Protein AF-A0A7Y0L2P6-F1 (afdb_monomer_lite)

Secondary structure (DSSP, 8-state):
-HHHHHHHH--SHHHHHHHHHHHHHHTTS-HHHHHHHHHHHHHHHHHHHHHT-PPP-PPP----PPP-PPPP-------PPPPHHHHHHHHHHHHHHHHHHHHHHHHH-TT-HHHHHHHHHHHHIIIIIHHHIIIIIS-HHHHTTS-HHHHHHHHHHHHHHHHHHHHHHHTTTSHHHHHHHHHHHHHHHHHHHHHHHHTT---TT-PPPPSSS-PPPPPP---TTTTS-GGG-TTT-HHHHHHHHHHHHHHHHHHHHHHHHHH-TTSHHHHHHHHHHHHHHHHIIIIIS-HHHHHHS-HHHHHHHHHHHHHHHHHHHHHHT--SHHHHHHHHHHHHHHHHHHHHHS-TT---------S---S--PPP----TTTSEEE-PPPTTTHHHH-----HHHHHHHHHHHHHHTT--EEE-PPPB-SS-B--EEEETTTTEEEE-GGGGG-SHHHHHHHHHHHHHHHHS-TTT-SS--S-HHHHHHHHHHHHHHHHHHTTPPEEPTTS-EE-SSSEEE-HHHHHHHH-HHHHHHHHHHHHHHHHHHHT----TT--S----

Radius of gyration: 30.33 Å; chains: 1; bounding box: 68×85×88 Å

Organism: NCBI:txid2729629

Sequence (557 aa):
MLIDNLLEWATHPAVVNTVGGWLAKQSGQTSETVEAYERLQAQLDRIEAQTTKKPGGRPPGSKNKPKASAMPSFTATATSGPSLTVMRDKVMATSGALKEALRFAREDGIQHPEAQQRIQDAQAWLLSELPALERFDLAPERLATLPPAERQVWEATLPTIRKLRQAGLNKIGTAEGLEEAAALAGTLGTQLQVAAVATGAQGPGWTPPPSEAQSPVPPPQDGPYSQYAPEMSIDTGCVECGRGHLVGVDAVLAKATEDAAVKGADHPDVQARLAFAQEELAALFQYDWTPEKIARNPETERKVLEQFRPQVEALFEASKRATTPEALKQVAQQAHALRTAYDQALPANRTYHAVVKPGQPPAGGHETVRVDKSRVFKLHQPTAGEVKDTTRMVNAATAYDRLALAVEGCGVPIRYRALPATPEYILEGQYNPDTNSIQLAPAALSKDSYAVQTLIHESLHSLLQNPTCLPHPPADHSTAERQVEDGVIATMVQAGLPLETRDGTVIDPGGRTVDWSAIEAEWGHDATTNLKWATDWVLEALAGDIPTCQTCPIPQV

Structure (mmCIF, N/CA/C/O backbone):
data_AF-A0A7Y0L2P6-F1
#
_entry.id   AF-A0A7Y0L2P6-F1
#
loop_
_atom_site.group_PDB
_atom_site.id
_atom_site.type_symbol
_atom_site.label_atom_id
_atom_site.label_alt_id
_atom_site.label_comp_id
_atom_site.label_asym_id
_atom_site.label_entity_id
_atom_site.label_seq_id
_atom_site.pdbx_PDB_ins_code
_atom_site.Cartn_x
_atom_site.Cartn_y
_atom_site.Cartn_z
_atom_site.occupancy
_atom_site.B_iso_or_equiv
_atom_site.auth_seq_id
_atom_site.auth_comp_id
_atom_site.auth_asym_id
_atom_site.auth_atom_id
_atom_site.pdbx_PDB_model_num
ATOM 1 N N . MET A 1 1 ? 13.245 -45.684 -3.448 1.00 54.22 1 MET A N 1
ATOM 2 C CA . MET A 1 1 ? 13.838 -44.381 -3.837 1.00 54.22 1 MET A CA 1
ATOM 3 C C . MET A 1 1 ? 13.411 -43.235 -2.917 1.00 54.22 1 MET A C 1
ATOM 5 O O . MET A 1 1 ? 14.265 -42.733 -2.206 1.00 54.22 1 MET A O 1
ATOM 9 N N . LEU A 1 2 ? 12.127 -42.837 -2.847 1.00 57.19 2 LEU A N 1
ATOM 10 C CA . LEU A 1 2 ? 11.696 -41.759 -1.928 1.00 57.19 2 LEU A CA 1
ATOM 11 C C . LEU A 1 2 ? 11.891 -42.132 -0.441 1.00 57.19 2 LEU A C 1
ATOM 13 O O . LEU A 1 2 ? 12.348 -41.319 0.354 1.00 57.19 2 LEU A O 1
ATOM 17 N N . ILE A 1 3 ? 11.589 -43.388 -0.089 1.00 65.38 3 ILE A N 1
ATOM 18 C CA . ILE A 1 3 ? 11.781 -43.939 1.263 1.00 65.38 3 ILE A CA 1
ATOM 19 C C . ILE A 1 3 ? 13.269 -44.009 1.629 1.00 65.38 3 ILE A C 1
ATOM 21 O O . ILE A 1 3 ? 13.639 -43.661 2.744 1.00 65.38 3 ILE A O 1
ATOM 25 N N . ASP A 1 4 ? 14.129 -44.402 0.688 1.00 67.50 4 ASP A N 1
ATOM 26 C CA . ASP A 1 4 ? 15.573 -44.507 0.932 1.00 67.50 4 ASP A CA 1
ATOM 27 C C . ASP A 1 4 ? 16.202 -43.124 1.172 1.00 67.50 4 ASP A C 1
ATOM 29 O O . ASP A 1 4 ? 16.974 -42.963 2.114 1.00 67.50 4 ASP A O 1
ATOM 33 N N . ASN A 1 5 ? 15.774 -42.101 0.420 1.00 70.56 5 ASN A N 1
ATOM 34 C CA . ASN A 1 5 ? 16.200 -40.713 0.640 1.00 70.56 5 ASN A CA 1
ATOM 35 C C . ASN A 1 5 ? 15.721 -40.163 1.998 1.00 70.56 5 ASN A C 1
ATOM 37 O O . ASN A 1 5 ? 16.449 -39.432 2.667 1.00 70.56 5 ASN A O 1
ATOM 41 N N . LEU A 1 6 ? 14.508 -40.530 2.432 1.00 63.41 6 LEU A N 1
ATOM 42 C CA . LEU A 1 6 ? 13.981 -40.154 3.751 1.00 63.41 6 LEU A CA 1
ATOM 43 C C . LEU A 1 6 ? 14.764 -40.810 4.898 1.00 63.41 6 LEU A C 1
ATOM 45 O O . LEU A 1 6 ? 14.985 -40.171 5.927 1.00 63.41 6 LEU A O 1
ATOM 49 N N . LEU A 1 7 ? 15.205 -42.060 4.724 1.00 65.06 7 LEU A N 1
ATOM 50 C CA . LEU A 1 7 ? 16.024 -42.776 5.707 1.00 65.06 7 LEU A CA 1
ATOM 51 C C . LEU A 1 7 ? 17.433 -42.177 5.831 1.00 65.06 7 LEU A C 1
ATOM 53 O O . LEU A 1 7 ? 17.963 -42.085 6.939 1.00 65.06 7 LEU A O 1
ATOM 57 N N . GLU A 1 8 ? 18.013 -41.717 4.721 1.00 67.25 8 GLU A N 1
ATOM 58 C CA . GLU A 1 8 ? 19.333 -41.075 4.696 1.00 67.25 8 GLU A CA 1
ATOM 59 C C . GLU A 1 8 ? 19.342 -39.717 5.427 1.00 67.25 8 GLU A C 1
ATOM 61 O O . GLU A 1 8 ? 20.319 -39.368 6.091 1.00 67.25 8 GLU A O 1
ATOM 66 N N . TRP A 1 9 ? 18.226 -38.979 5.400 1.00 66.56 9 TRP A N 1
ATOM 67 C CA . TRP A 1 9 ? 18.085 -37.676 6.068 1.00 66.56 9 TRP A CA 1
ATOM 68 C C . TRP A 1 9 ? 17.728 -37.760 7.563 1.00 66.56 9 TRP A C 1
ATOM 70 O O . TRP A 1 9 ? 17.905 -36.788 8.304 1.00 66.56 9 TRP A O 1
ATOM 80 N N . ALA A 1 10 ? 17.246 -38.906 8.051 1.00 69.62 10 ALA A N 1
ATOM 81 C CA . ALA A 1 10 ? 16.732 -39.066 9.412 1.00 69.62 10 ALA A CA 1
ATOM 82 C C . ALA A 1 10 ? 17.849 -39.284 10.463 1.00 69.62 10 ALA A C 1
ATOM 84 O O . ALA A 1 10 ? 17.899 -40.295 11.163 1.00 69.62 10 ALA A O 1
ATOM 85 N N . THR A 1 11 ? 18.770 -38.327 10.595 1.00 71.88 11 THR A N 1
ATOM 86 C CA . THR A 1 11 ? 19.874 -38.368 11.581 1.00 71.88 11 THR A CA 1
ATOM 87 C C . THR A 1 11 ? 19.514 -37.741 12.934 1.00 71.88 11 THR A C 1
ATOM 89 O O . THR A 1 11 ? 20.226 -37.943 13.917 1.00 71.88 11 THR A O 1
ATOM 92 N N . HIS A 1 12 ? 18.393 -37.014 13.013 1.00 70.44 12 HIS A N 1
ATOM 93 C CA . HIS A 1 12 ? 17.930 -36.333 14.224 1.00 70.44 12 HIS A CA 1
ATOM 94 C C . HIS A 1 12 ? 16.684 -37.017 14.825 1.00 70.44 12 HIS A C 1
ATOM 96 O O . HIS A 1 12 ? 15.710 -37.210 14.091 1.00 70.44 12 HIS A O 1
ATOM 102 N N . PRO A 1 13 ? 16.625 -37.302 16.146 1.00 66.62 13 PRO A N 1
ATOM 103 C CA . PRO A 1 13 ? 15.519 -38.043 16.776 1.00 66.62 13 PRO A CA 1
ATOM 104 C C . PRO A 1 13 ? 14.110 -37.515 16.454 1.00 66.62 13 PRO A C 1
ATOM 106 O O . PRO A 1 13 ? 13.179 -38.288 16.253 1.00 66.62 13 PRO A O 1
ATOM 109 N N . ALA A 1 14 ? 13.949 -36.192 16.341 1.00 61.69 14 ALA A N 1
ATOM 110 C CA . ALA A 1 14 ? 12.669 -35.561 15.994 1.00 61.69 14 ALA A CA 1
ATOM 111 C C . ALA A 1 14 ? 12.193 -35.868 14.557 1.00 61.69 14 ALA A C 1
ATOM 113 O O . ALA A 1 14 ? 10.998 -36.067 14.329 1.00 61.69 14 ALA A O 1
ATOM 114 N N . VAL A 1 15 ? 13.122 -35.949 13.597 1.00 69.19 15 VAL A N 1
ATOM 115 C CA . VAL A 1 15 ? 12.823 -36.307 12.201 1.00 69.19 15 VAL A CA 1
ATOM 116 C C . VAL A 1 15 ? 12.459 -37.787 12.128 1.00 69.19 15 VAL A C 1
ATOM 118 O O . VAL A 1 15 ? 11.456 -38.141 11.512 1.00 69.19 15 VAL A O 1
ATOM 121 N N . VAL A 1 16 ? 13.203 -38.635 12.847 1.00 72.19 16 VAL A N 1
ATOM 122 C CA . VAL A 1 16 ? 12.931 -40.076 12.918 1.00 72.19 16 VAL A CA 1
ATOM 123 C C . VAL A 1 16 ? 11.545 -40.345 13.522 1.00 72.19 16 VAL A C 1
ATOM 125 O O . VAL A 1 16 ? 10.770 -41.104 12.952 1.00 72.19 16 VAL A O 1
ATOM 128 N N . ASN A 1 17 ? 11.166 -39.661 14.605 1.00 68.88 17 ASN A N 1
ATOM 129 C CA . ASN A 1 17 ? 9.837 -39.813 15.211 1.00 68.88 17 ASN A CA 1
ATOM 130 C C . ASN A 1 17 ? 8.696 -39.381 14.275 1.00 68.88 17 ASN A C 1
ATOM 132 O O . ASN A 1 17 ? 7.648 -40.027 14.226 1.00 68.88 17 ASN A O 1
ATOM 136 N N . THR A 1 18 ? 8.900 -38.311 13.505 1.00 72.50 18 THR A N 1
ATOM 137 C CA . THR A 1 18 ? 7.888 -37.784 12.576 1.00 72.50 18 THR A CA 1
ATOM 138 C C . THR A 1 18 ? 7.691 -38.715 11.377 1.00 72.50 18 THR A C 1
ATOM 140 O O . THR A 1 18 ? 6.560 -39.082 11.052 1.00 72.50 18 THR A O 1
ATOM 143 N N . VAL A 1 19 ? 8.789 -39.165 10.760 1.00 73.75 19 VAL A N 1
ATOM 144 C CA . VAL A 1 19 ? 8.762 -40.121 9.640 1.00 73.75 19 VAL A CA 1
ATOM 145 C C . VAL A 1 19 ? 8.246 -41.486 10.103 1.00 73.75 19 VAL A C 1
ATOM 147 O O . VAL A 1 19 ? 7.442 -42.107 9.410 1.00 73.75 19 VAL A O 1
ATOM 150 N N . GLY A 1 20 ? 8.617 -41.922 11.309 1.00 75.56 20 GLY A N 1
ATOM 151 C CA . GLY A 1 20 ? 8.140 -43.166 11.913 1.00 75.56 20 GLY A CA 1
ATOM 152 C C . GLY A 1 20 ? 6.639 -43.154 12.174 1.00 75.56 20 GLY A C 1
ATOM 153 O O . GLY A 1 20 ? 5.956 -44.119 11.842 1.00 75.56 20 GLY A O 1
ATOM 154 N N . GLY A 1 21 ? 6.095 -42.044 12.682 1.00 71.19 21 GLY A N 1
ATOM 155 C CA . GLY A 1 21 ? 4.652 -41.876 12.865 1.00 71.19 21 GLY A CA 1
ATOM 156 C C . GLY A 1 21 ? 3.866 -41.870 11.549 1.00 71.19 21 GLY A C 1
ATOM 157 O O . GLY A 1 21 ? 2.729 -42.345 11.508 1.00 71.19 21 GLY A O 1
ATOM 158 N N . TRP A 1 22 ? 4.463 -41.366 10.465 1.00 78.25 22 TRP A N 1
ATOM 159 C CA . TRP A 1 22 ? 3.875 -41.426 9.126 1.00 78.25 22 TRP A CA 1
ATOM 160 C C . TRP A 1 22 ? 3.916 -42.850 8.548 1.00 78.25 22 TRP A C 1
ATOM 162 O O . TRP A 1 22 ? 2.880 -43.354 8.117 1.00 78.25 22 TRP A O 1
ATOM 172 N N . LEU A 1 23 ? 5.061 -43.540 8.626 1.00 72.25 23 LEU A N 1
ATOM 173 C CA . LEU A 1 23 ? 5.214 -44.923 8.154 1.00 72.25 23 LEU A CA 1
ATOM 174 C C . LEU A 1 23 ? 4.349 -45.915 8.946 1.00 72.25 23 LEU A C 1
ATOM 176 O O . LEU A 1 23 ? 3.727 -46.785 8.346 1.00 72.25 23 LEU A O 1
ATOM 180 N N . ALA A 1 24 ? 4.216 -45.748 10.266 1.00 71.56 24 ALA A N 1
ATOM 181 C CA . ALA A 1 24 ? 3.358 -46.589 11.105 1.00 71.56 24 ALA A CA 1
ATOM 182 C C . ALA A 1 24 ? 1.870 -46.495 10.732 1.00 71.56 24 ALA A C 1
ATOM 184 O O . ALA A 1 24 ? 1.126 -47.455 10.905 1.00 71.56 24 ALA A O 1
ATOM 185 N N . LYS A 1 25 ? 1.421 -45.351 10.199 1.00 75.00 25 LYS A N 1
ATOM 186 C CA . LYS A 1 25 ? 0.050 -45.196 9.684 1.00 75.00 25 LYS A CA 1
ATOM 187 C C . LYS A 1 25 ? -0.147 -45.880 8.328 1.00 75.00 25 LYS A C 1
ATOM 189 O O . LYS A 1 25 ? -1.280 -46.197 7.981 1.00 75.00 25 LYS A O 1
ATOM 194 N N . GLN A 1 26 ? 0.934 -46.101 7.580 1.00 71.44 26 GLN A N 1
ATOM 195 C CA . GLN A 1 26 ? 0.922 -46.713 6.248 1.00 71.44 26 GLN A CA 1
ATOM 196 C C . GLN A 1 26 ? 1.307 -48.201 6.256 1.00 71.44 26 GLN A C 1
ATOM 198 O O . GLN A 1 26 ? 1.064 -48.884 5.267 1.00 71.44 26 GLN A O 1
ATOM 203 N N . SER A 1 27 ? 1.842 -48.734 7.362 1.00 62.50 27 SER A N 1
ATOM 204 C CA . SER A 1 27 ? 2.386 -50.102 7.476 1.00 62.50 27 SER A CA 1
ATOM 205 C C . SER A 1 27 ? 1.371 -51.235 7.250 1.00 62.50 27 SER A C 1
ATOM 207 O O . SER A 1 27 ? 1.753 -52.398 7.162 1.00 62.50 27 SER A O 1
ATOM 209 N N . GLY A 1 28 ? 0.082 -50.916 7.102 1.00 58.75 28 GLY A N 1
ATOM 210 C CA . GLY A 1 28 ? -0.948 -51.853 6.645 1.00 58.75 28 GLY A CA 1
ATOM 211 C C . GLY A 1 28 ? -1.083 -51.982 5.121 1.00 58.75 28 GLY A C 1
ATOM 212 O O . GLY A 1 28 ? -1.896 -52.786 4.672 1.00 58.75 28 GLY A O 1
ATOM 213 N N . GLN A 1 29 ? -0.352 -51.193 4.322 1.00 62.09 29 GLN A N 1
ATOM 214 C CA . GLN A 1 29 ? -0.591 -51.082 2.876 1.00 62.09 29 GLN A CA 1
ATOM 215 C C . GLN A 1 29 ? 0.371 -51.907 2.013 1.00 62.09 29 GLN A C 1
ATOM 217 O O . GLN A 1 29 ? -0.062 -52.436 0.991 1.00 62.09 29 GLN A O 1
ATOM 222 N N . THR A 1 30 ? 1.644 -52.067 2.398 1.00 78.94 30 THR A N 1
ATOM 223 C CA . THR A 1 30 ? 2.614 -52.883 1.637 1.00 78.94 30 THR A CA 1
ATOM 224 C C . THR A 1 30 ? 3.697 -53.495 2.533 1.00 78.94 30 THR A C 1
ATOM 226 O O . THR A 1 30 ? 4.065 -52.925 3.560 1.00 78.94 30 THR A O 1
ATOM 229 N N . SER A 1 31 ? 4.285 -54.622 2.119 1.00 70.88 31 SER A N 1
ATOM 230 C CA . SER A 1 31 ? 5.449 -55.215 2.801 1.00 70.88 31 SER A CA 1
ATOM 231 C C . SER A 1 31 ? 6.661 -54.273 2.847 1.00 70.88 31 SER A C 1
ATOM 233 O O . SER A 1 31 ? 7.412 -54.289 3.816 1.00 70.88 31 SER A O 1
ATOM 235 N N . GLU A 1 32 ? 6.816 -53.401 1.845 1.00 73.12 32 GLU A N 1
ATOM 236 C CA . GLU A 1 32 ? 7.890 -52.399 1.791 1.00 73.12 32 GLU A CA 1
ATOM 237 C C . GLU A 1 32 ? 7.755 -51.332 2.890 1.00 73.12 32 GLU A C 1
ATOM 239 O O . GLU A 1 32 ? 8.756 -50.896 3.457 1.00 73.12 32 GLU A O 1
ATOM 244 N N . THR A 1 33 ? 6.527 -50.929 3.240 1.00 71.81 33 THR A N 1
ATOM 245 C CA . THR A 1 33 ? 6.298 -49.959 4.329 1.00 71.81 33 THR A CA 1
ATOM 246 C C . THR A 1 33 ? 6.589 -50.537 5.713 1.00 71.81 33 THR A C 1
ATOM 248 O O . THR A 1 33 ? 7.085 -49.813 6.577 1.00 71.81 33 THR A O 1
ATOM 251 N N . VAL A 1 34 ? 6.346 -51.837 5.913 1.00 72.81 34 VAL A N 1
ATOM 252 C CA . VAL A 1 34 ? 6.713 -52.553 7.147 1.00 72.81 34 VAL A CA 1
ATOM 253 C C . VAL A 1 34 ? 8.232 -52.614 7.286 1.00 72.81 34 VAL A C 1
ATOM 255 O O . VAL A 1 34 ? 8.769 -52.221 8.319 1.00 72.81 34 VAL A O 1
ATOM 258 N N . GLU A 1 35 ? 8.933 -53.009 6.223 1.00 75.00 35 GLU A N 1
ATOM 259 C CA . GLU A 1 35 ? 10.394 -53.106 6.236 1.00 75.00 35 GLU A CA 1
ATOM 260 C C . GLU A 1 35 ? 11.060 -51.734 6.454 1.00 75.00 35 GLU A C 1
ATOM 262 O O . GLU A 1 35 ? 12.014 -51.607 7.223 1.00 75.00 35 GLU A O 1
ATOM 267 N N . ALA A 1 36 ? 10.530 -50.673 5.836 1.00 75.19 36 ALA A N 1
ATOM 268 C CA . ALA A 1 36 ? 11.009 -49.307 6.040 1.00 75.19 36 ALA A CA 1
ATOM 269 C C . ALA A 1 36 ? 10.831 -48.828 7.490 1.00 75.19 36 ALA A C 1
ATOM 271 O O . ALA A 1 36 ? 11.728 -48.189 8.046 1.00 75.19 36 ALA A O 1
ATOM 272 N N . TYR A 1 37 ? 9.696 -49.155 8.113 1.00 77.56 37 TYR A N 1
ATOM 273 C CA . TYR A 1 37 ? 9.425 -48.826 9.511 1.00 77.56 37 TYR A CA 1
ATOM 274 C C . TYR A 1 37 ? 10.375 -49.564 10.467 1.00 77.56 37 TYR A C 1
ATOM 276 O O . TYR A 1 37 ? 10.949 -48.945 11.363 1.00 77.56 37 TYR A O 1
ATOM 284 N N . GLU A 1 38 ? 10.620 -50.856 10.239 1.00 82.31 38 GLU A N 1
ATOM 285 C CA . GLU A 1 38 ? 11.556 -51.651 11.045 1.00 82.31 38 GLU A CA 1
ATOM 286 C C . GLU A 1 38 ? 12.998 -51.122 10.962 1.00 82.31 38 GLU A C 1
ATOM 288 O O . GLU A 1 38 ? 13.679 -51.005 11.987 1.00 82.31 38 GLU A O 1
ATOM 293 N N . ARG A 1 39 ? 13.465 -50.720 9.768 1.00 83.50 39 ARG A N 1
ATOM 294 C CA . ARG A 1 39 ? 14.793 -50.094 9.596 1.00 83.50 39 ARG A CA 1
ATOM 295 C C . ARG A 1 39 ? 14.915 -48.780 10.369 1.00 83.50 39 ARG A C 1
ATOM 297 O O . ARG A 1 39 ? 15.957 -48.522 10.976 1.00 83.50 39 ARG A O 1
ATOM 304 N N . LEU A 1 40 ? 13.858 -47.968 10.354 1.00 78.69 40 LEU A N 1
ATOM 305 C CA . LEU A 1 40 ? 13.807 -46.687 11.052 1.00 78.69 40 LEU A CA 1
ATOM 306 C C . LEU A 1 40 ? 13.839 -46.880 12.579 1.00 78.69 40 LEU A C 1
ATOM 308 O O . LEU A 1 40 ? 14.587 -46.192 13.277 1.00 78.69 40 LEU A O 1
ATOM 312 N N . GLN A 1 41 ? 13.100 -47.866 13.093 1.00 78.06 41 GLN A N 1
ATOM 313 C CA . GLN A 1 41 ? 13.099 -48.207 14.516 1.00 78.06 41 GLN A CA 1
ATOM 314 C C . GLN A 1 41 ? 14.488 -48.674 14.984 1.00 78.06 41 GLN A C 1
ATOM 316 O O . GLN A 1 41 ? 15.008 -48.184 15.985 1.00 78.06 41 GLN A O 1
ATOM 321 N N . ALA A 1 42 ? 15.164 -49.515 14.194 1.00 82.94 42 ALA A N 1
ATOM 322 C CA . ALA A 1 42 ? 16.534 -49.944 14.482 1.00 82.94 42 ALA A CA 1
ATOM 323 C C . ALA A 1 42 ? 17.567 -48.793 14.433 1.00 82.94 42 ALA A C 1
ATOM 325 O O . ALA A 1 42 ? 18.664 -48.895 14.991 1.00 82.94 42 ALA A O 1
ATOM 326 N N . GLN A 1 43 ? 17.277 -47.697 13.726 1.00 79.88 43 GLN A N 1
ATOM 327 C CA . GLN A 1 43 ? 18.114 -46.492 13.712 1.00 79.88 43 GLN A CA 1
ATOM 328 C C . GLN A 1 43 ? 17.909 -45.646 14.975 1.00 79.88 43 GLN A C 1
ATOM 330 O O . GLN A 1 43 ? 18.898 -45.193 15.553 1.00 79.88 43 GLN A O 1
ATOM 335 N N . LEU A 1 44 ? 16.666 -45.516 15.450 1.00 77.81 44 LEU A N 1
ATOM 336 C CA . LEU A 1 44 ? 16.326 -44.902 16.741 1.00 77.81 44 LEU A CA 1
ATOM 337 C C . LEU A 1 44 ? 17.044 -45.597 17.904 1.00 77.81 44 LEU A C 1
ATOM 339 O O . LEU A 1 44 ? 17.777 -44.940 18.644 1.00 77.81 44 LEU A O 1
ATOM 343 N N . ASP A 1 45 ? 16.944 -46.924 17.987 1.00 79.00 45 ASP A N 1
ATOM 344 C CA . ASP A 1 45 ? 17.572 -47.708 19.059 1.00 79.00 45 ASP A CA 1
ATOM 345 C C . ASP A 1 45 ? 19.103 -47.523 19.085 1.00 79.00 45 ASP A C 1
ATOM 347 O O . ASP A 1 45 ? 19.732 -47.467 20.146 1.00 79.00 45 ASP A O 1
ATOM 351 N N . ARG A 1 46 ? 19.733 -47.369 17.909 1.00 81.06 46 ARG A N 1
ATOM 352 C CA . ARG A 1 46 ? 21.174 -47.080 17.795 1.00 81.06 46 ARG A CA 1
ATOM 353 C C . ARG A 1 46 ? 21.531 -45.689 18.316 1.00 81.06 46 ARG A C 1
ATOM 355 O O . ARG A 1 46 ? 22.551 -45.555 18.994 1.00 81.06 46 ARG A O 1
ATOM 362 N N . ILE A 1 47 ? 20.721 -44.674 18.021 1.00 74.56 47 ILE A N 1
ATOM 363 C CA . ILE A 1 47 ? 20.930 -43.303 18.510 1.00 74.56 47 ILE A CA 1
ATOM 364 C C . ILE A 1 47 ? 20.752 -43.251 20.039 1.00 74.56 47 ILE A C 1
ATOM 366 O O . ILE A 1 47 ? 21.563 -42.645 20.746 1.00 74.56 47 ILE A O 1
ATOM 370 N N . GLU A 1 48 ? 19.758 -43.950 20.585 1.00 79.00 48 GLU A N 1
ATOM 371 C CA . GLU A 1 48 ? 19.538 -44.044 22.035 1.00 79.00 48 GLU A CA 1
ATOM 372 C C . GLU A 1 48 ? 20.665 -44.809 22.755 1.00 79.00 48 GLU A C 1
ATOM 374 O O . GLU A 1 48 ? 21.161 -44.388 23.806 1.00 79.00 48 GLU A O 1
ATOM 379 N N . ALA A 1 49 ? 21.173 -45.889 22.157 1.00 78.12 49 ALA A N 1
ATOM 380 C CA . ALA A 1 49 ? 22.326 -46.620 22.687 1.00 78.12 49 ALA A CA 1
ATOM 381 C C . ALA A 1 49 ? 23.623 -45.783 22.675 1.00 78.12 49 ALA A C 1
ATOM 383 O O . ALA A 1 49 ? 24.498 -45.958 23.529 1.00 78.12 49 ALA A O 1
ATOM 384 N N . GLN A 1 50 ? 23.766 -44.858 21.721 1.00 76.69 50 GLN A N 1
ATOM 385 C CA . GLN A 1 50 ? 24.907 -43.941 21.657 1.00 76.69 50 GLN A CA 1
ATOM 386 C C . GLN A 1 50 ? 24.804 -42.811 22.687 1.00 76.69 50 GLN A C 1
ATOM 388 O O . GLN A 1 50 ? 25.813 -42.455 23.295 1.00 76.69 50 GLN A O 1
ATOM 393 N N . THR A 1 51 ? 23.603 -42.289 22.941 1.00 71.88 51 THR A N 1
ATOM 394 C CA . THR A 1 51 ? 23.384 -41.201 23.913 1.00 71.88 51 THR A CA 1
ATOM 395 C C . THR A 1 51 ? 23.442 -41.671 25.370 1.00 71.88 51 THR A C 1
ATOM 397 O O . THR A 1 51 ? 23.784 -40.892 26.260 1.00 71.88 51 THR A O 1
ATOM 400 N N . THR A 1 52 ? 23.201 -42.957 25.634 1.00 68.12 52 THR A N 1
ATOM 401 C CA . THR A 1 52 ? 23.263 -43.552 26.983 1.00 68.12 52 THR A CA 1
ATOM 402 C C . THR A 1 52 ? 24.669 -43.989 27.418 1.00 68.12 52 THR A C 1
ATOM 404 O O . THR A 1 52 ? 24.888 -44.285 28.599 1.00 68.12 52 THR A O 1
ATOM 407 N N . LYS A 1 53 ? 25.673 -43.964 26.525 1.00 59.56 53 LYS A N 1
ATOM 408 C CA . LYS A 1 53 ? 27.081 -44.203 26.887 1.00 59.56 53 LYS A CA 1
ATOM 409 C C . LYS A 1 53 ? 27.664 -43.015 27.664 1.00 59.56 53 LYS A C 1
ATOM 411 O O . LYS A 1 53 ? 28.289 -42.110 27.121 1.00 59.56 53 LYS A O 1
ATOM 416 N N . LYS A 1 54 ? 27.488 -43.065 28.984 1.00 49.75 54 LYS A N 1
ATOM 417 C CA . LYS A 1 54 ? 28.115 -42.178 29.975 1.00 49.75 54 LYS A CA 1
ATOM 418 C C . LYS A 1 54 ? 29.653 -42.208 29.816 1.00 49.75 54 LYS A C 1
ATOM 420 O O . LYS A 1 54 ? 30.226 -43.298 29.891 1.00 49.75 54 LYS A O 1
ATOM 425 N N . PRO A 1 55 ? 30.352 -41.072 29.628 1.00 44.22 55 PRO A N 1
ATOM 426 C CA . PRO A 1 55 ? 31.810 -41.069 29.534 1.00 44.22 55 PRO A CA 1
ATOM 427 C C . PRO A 1 55 ? 32.417 -41.477 30.884 1.00 44.22 55 PRO A C 1
ATOM 429 O O . PRO A 1 55 ? 32.135 -40.885 31.928 1.00 44.22 55 PRO A O 1
ATOM 432 N N . GLY A 1 56 ? 33.209 -42.548 30.864 1.00 44.72 56 GLY A N 1
ATOM 433 C CA . GLY A 1 56 ? 33.812 -43.151 32.046 1.00 44.72 56 GLY A CA 1
ATOM 434 C C . GLY A 1 56 ? 34.993 -42.358 32.615 1.00 44.72 56 GLY A C 1
ATOM 435 O O . GLY A 1 56 ? 35.859 -41.899 31.882 1.00 44.72 56 GLY A O 1
ATOM 436 N N . GLY A 1 57 ? 35.024 -42.283 33.950 1.00 39.81 57 GLY A N 1
ATOM 437 C CA . GLY A 1 57 ? 36.218 -42.443 34.791 1.00 39.81 57 GLY A CA 1
ATOM 438 C C . GLY A 1 57 ? 37.329 -41.391 34.714 1.00 39.81 57 GLY A C 1
ATOM 439 O O . GLY A 1 57 ? 38.236 -41.495 33.896 1.00 39.81 57 GLY A O 1
ATOM 440 N N . ARG A 1 58 ? 37.365 -40.475 35.694 1.00 35.97 58 ARG A N 1
ATOM 441 C CA . ARG A 1 58 ? 38.574 -39.709 36.061 1.00 35.97 58 ARG A CA 1
ATOM 442 C C . ARG A 1 58 ? 39.248 -40.371 37.285 1.00 35.97 58 ARG A C 1
ATOM 444 O O . ARG A 1 58 ? 38.518 -40.782 38.189 1.00 35.97 58 ARG A O 1
ATOM 451 N N . PRO A 1 59 ? 40.591 -40.509 37.338 1.00 44.09 59 PRO A N 1
ATOM 452 C CA . PRO A 1 59 ? 41.278 -41.274 38.383 1.00 44.09 59 PRO A CA 1
ATOM 453 C C . PRO A 1 59 ? 41.339 -40.537 39.735 1.00 44.09 59 PRO A C 1
ATOM 455 O O . PRO A 1 59 ? 41.150 -39.317 39.782 1.00 44.09 59 PRO A O 1
ATOM 458 N N . PRO A 1 60 ? 41.595 -41.257 40.846 1.00 45.47 60 PRO A N 1
ATOM 459 C CA . PRO A 1 60 ? 41.458 -40.722 42.191 1.00 45.47 60 PRO A CA 1
ATOM 460 C C . PRO A 1 60 ? 42.713 -39.951 42.605 1.00 45.47 60 PRO A C 1
ATOM 462 O O . PRO A 1 60 ? 43.823 -40.476 42.561 1.00 45.47 60 PRO A O 1
ATOM 465 N N . GLY A 1 61 ? 42.540 -38.722 43.085 1.00 39.84 61 GLY A N 1
ATOM 466 C CA . GLY A 1 61 ? 43.632 -38.007 43.736 1.00 39.84 61 GLY A CA 1
ATOM 467 C C . GLY A 1 61 ? 43.313 -36.554 44.041 1.00 39.84 61 GLY A C 1
ATOM 468 O O . GLY A 1 61 ? 43.434 -35.709 43.166 1.00 39.84 61 GLY A O 1
ATOM 469 N N . SER A 1 62 ? 42.929 -36.274 45.289 1.00 37.41 62 SER A N 1
ATOM 470 C CA . SER A 1 62 ? 43.379 -35.118 46.086 1.00 37.41 62 SER A CA 1
ATOM 471 C C . SER A 1 62 ? 42.397 -34.874 47.232 1.00 37.41 62 SER A C 1
ATOM 473 O O . SER A 1 62 ? 41.259 -34.447 47.041 1.00 37.41 62 SER A O 1
ATOM 475 N N . LYS A 1 63 ? 42.845 -35.181 48.452 1.00 48.50 63 LYS A N 1
ATOM 476 C CA . LYS A 1 63 ? 42.164 -34.825 49.695 1.00 48.50 63 LYS A CA 1
ATOM 477 C C . LYS A 1 63 ? 42.454 -33.353 49.982 1.00 48.50 63 LYS A C 1
ATOM 479 O O . LYS A 1 63 ? 43.513 -33.059 50.516 1.00 48.50 63 LYS A O 1
ATOM 484 N N . ASN A 1 64 ? 41.511 -32.460 49.702 1.00 38.56 64 ASN A N 1
ATOM 485 C CA . ASN A 1 64 ? 41.489 -31.130 50.309 1.00 38.56 64 ASN A CA 1
ATOM 486 C C . ASN A 1 64 ? 40.062 -30.797 50.755 1.00 38.56 64 ASN A C 1
ATOM 488 O O . ASN A 1 64 ? 39.158 -30.644 49.939 1.00 38.56 64 ASN A O 1
ATOM 492 N N . LYS A 1 65 ? 39.868 -30.716 52.078 1.00 45.28 65 LYS A N 1
ATOM 493 C CA . LYS A 1 65 ? 38.652 -30.189 52.711 1.00 45.28 65 LYS A CA 1
ATOM 494 C C . LYS A 1 65 ? 38.550 -28.688 52.403 1.00 45.28 65 LYS A C 1
ATOM 496 O O . LYS A 1 65 ? 39.451 -27.959 52.823 1.00 45.28 65 LYS A O 1
ATOM 501 N N . PRO A 1 66 ? 37.473 -28.188 51.776 1.00 40.72 66 PRO A N 1
ATOM 502 C CA . PRO A 1 66 ? 37.213 -26.760 51.759 1.00 40.72 66 PRO A CA 1
ATOM 503 C C . PRO A 1 66 ? 36.639 -26.342 53.116 1.00 40.72 66 PRO A C 1
ATOM 505 O O . PRO A 1 66 ? 35.689 -26.939 53.625 1.00 40.72 66 PRO A O 1
ATOM 508 N N . LYS A 1 67 ? 37.242 -25.306 53.702 1.00 42.12 67 LYS A N 1
ATOM 509 C CA . LYS A 1 67 ? 36.658 -24.518 54.791 1.00 42.12 67 LYS A CA 1
ATOM 510 C C . LYS A 1 67 ? 35.303 -23.968 54.339 1.00 42.12 67 LYS A C 1
ATOM 512 O O . LYS A 1 67 ? 35.188 -23.480 53.217 1.00 42.12 67 LYS A O 1
ATOM 517 N N . ALA A 1 68 ? 34.319 -24.006 55.235 1.00 41.56 68 ALA A N 1
ATOM 518 C CA . ALA A 1 68 ? 33.051 -23.308 55.083 1.00 41.56 68 ALA A CA 1
ATOM 519 C C . ALA A 1 68 ? 33.315 -21.810 54.845 1.00 41.56 68 ALA A C 1
ATOM 521 O O . ALA A 1 68 ? 33.661 -21.082 55.774 1.00 41.56 68 ALA A O 1
ATOM 522 N N . SER A 1 69 ? 33.206 -21.372 53.589 1.00 39.69 69 SER A N 1
ATOM 523 C CA . SER A 1 69 ? 33.060 -19.956 53.259 1.00 39.69 69 SER A CA 1
ATOM 524 C C . SER A 1 69 ? 31.598 -19.591 53.452 1.00 39.69 69 SER A C 1
ATOM 526 O O . SER A 1 69 ? 30.714 -20.274 52.933 1.00 39.69 69 SER A O 1
ATOM 528 N N . ALA A 1 70 ? 31.363 -18.536 54.227 1.00 44.53 70 ALA A N 1
ATOM 529 C CA . ALA A 1 70 ? 30.058 -17.919 54.376 1.00 44.53 70 ALA A CA 1
ATOM 530 C C . ALA A 1 70 ? 29.483 -17.604 52.989 1.00 44.53 70 ALA A C 1
ATOM 532 O O . ALA A 1 70 ? 30.161 -16.997 52.156 1.00 44.53 70 ALA A O 1
ATOM 533 N N . MET A 1 71 ? 28.251 -18.051 52.738 1.00 34.88 71 MET A N 1
ATOM 534 C CA . MET A 1 71 ? 27.533 -17.690 51.523 1.00 34.88 71 MET A CA 1
ATOM 535 C C . MET A 1 71 ? 27.378 -16.163 51.471 1.00 34.88 71 MET A C 1
ATOM 537 O O . MET A 1 71 ? 26.945 -15.576 52.467 1.00 34.88 71 MET A O 1
ATOM 541 N N . PRO A 1 72 ? 27.720 -15.506 50.351 1.00 39.78 72 PRO A N 1
ATOM 542 C CA . PRO A 1 72 ? 27.382 -14.107 50.166 1.00 39.78 72 PRO A CA 1
ATOM 543 C C . PRO A 1 72 ? 25.857 -13.976 50.173 1.00 39.78 72 PRO A C 1
ATOM 545 O O . PRO A 1 72 ? 25.151 -14.704 49.475 1.00 39.78 72 PRO A O 1
ATOM 548 N N . SER A 1 73 ? 25.359 -13.058 50.999 1.00 34.22 73 SER A N 1
ATOM 549 C CA . SER A 1 73 ? 23.968 -12.619 50.968 1.00 34.22 73 SER A CA 1
ATOM 550 C C . SER A 1 73 ? 23.690 -12.048 49.578 1.00 34.22 73 SER A C 1
ATOM 552 O O . SER A 1 73 ? 24.199 -10.982 49.234 1.00 34.22 73 SER A O 1
ATOM 554 N N . PHE A 1 74 ? 22.941 -12.779 48.752 1.00 32.91 74 PHE A N 1
ATOM 555 C CA . PHE A 1 74 ? 22.406 -12.243 47.508 1.00 32.91 74 PHE A CA 1
ATOM 556 C C . PHE A 1 74 ? 21.327 -11.225 47.878 1.00 32.91 74 PHE A C 1
ATOM 558 O O . PHE A 1 74 ? 20.200 -11.585 48.214 1.00 32.91 74 PHE A O 1
ATOM 565 N N . THR A 1 75 ? 21.665 -9.940 47.823 1.00 36.53 75 THR A N 1
ATOM 566 C CA . THR A 1 75 ? 20.669 -8.884 47.673 1.00 36.53 75 THR A CA 1
ATOM 567 C C . THR A 1 75 ? 19.980 -9.110 46.332 1.00 36.53 75 THR A C 1
ATOM 569 O O . THR A 1 75 ? 20.553 -8.840 45.278 1.00 36.53 75 THR A O 1
ATOM 572 N N . ALA A 1 76 ? 18.769 -9.673 46.369 1.00 40.06 76 ALA A N 1
ATOM 573 C CA . ALA A 1 76 ? 17.929 -9.851 45.194 1.00 40.06 76 ALA A CA 1
ATOM 574 C C . ALA A 1 76 ? 17.732 -8.486 44.526 1.00 40.06 76 ALA A C 1
ATOM 576 O O . ALA A 1 76 ? 17.025 -7.620 45.041 1.00 40.06 76 ALA A O 1
ATOM 577 N N . THR A 1 77 ? 18.410 -8.271 43.402 1.00 43.97 77 THR A N 1
ATOM 578 C CA . THR A 1 77 ? 18.171 -7.113 42.548 1.00 43.97 77 THR A CA 1
ATOM 579 C C . THR A 1 77 ? 16.737 -7.254 42.057 1.00 43.97 77 THR A C 1
ATOM 581 O O . THR A 1 77 ? 16.399 -8.270 41.445 1.00 43.97 77 THR A O 1
ATOM 584 N N . ALA A 1 78 ? 15.873 -6.298 42.407 1.00 49.44 78 ALA A N 1
ATOM 585 C CA . ALA A 1 78 ? 14.486 -6.292 41.970 1.00 49.44 78 ALA A CA 1
ATOM 586 C C . ALA A 1 78 ? 14.472 -6.366 40.441 1.00 49.44 78 ALA A C 1
ATOM 588 O O . ALA A 1 78 ? 14.868 -5.426 39.757 1.00 49.44 78 ALA A O 1
ATOM 589 N N . THR A 1 79 ? 14.098 -7.529 39.915 1.00 51.09 79 THR A N 1
ATOM 590 C CA . THR A 1 79 ? 13.889 -7.735 38.485 1.00 51.09 79 THR A CA 1
ATOM 591 C C . THR A 1 79 ? 12.740 -6.816 38.107 1.00 51.09 79 THR A C 1
ATOM 593 O O . THR A 1 79 ? 11.629 -7.005 38.605 1.00 51.09 79 THR A O 1
ATOM 596 N N . SER A 1 80 ? 13.032 -5.771 37.331 1.00 64.75 80 SER A N 1
ATOM 597 C CA . SER A 1 80 ? 12.022 -4.852 36.815 1.00 64.75 80 SER A CA 1
ATOM 598 C C . SER A 1 80 ? 10.962 -5.671 36.089 1.00 64.75 80 SER A C 1
ATOM 600 O O . SER A 1 80 ? 11.311 -6.493 35.240 1.00 64.75 80 SER A O 1
ATOM 602 N N . GLY A 1 81 ? 9.699 -5.479 36.463 1.00 67.00 81 GLY A N 1
ATOM 603 C CA . GLY A 1 81 ? 8.575 -6.131 35.805 1.00 67.00 81 GLY A CA 1
ATOM 604 C C . GLY A 1 81 ? 8.500 -5.801 34.305 1.00 67.00 81 GLY A C 1
ATOM 605 O O . GLY A 1 81 ? 9.265 -4.974 33.796 1.00 67.00 81 GLY A O 1
ATOM 606 N N . PRO A 1 82 ? 7.581 -6.450 33.580 1.00 79.94 82 PRO A N 1
ATOM 607 C CA . PRO A 1 82 ? 7.407 -6.255 32.151 1.00 79.94 82 PRO A CA 1
ATOM 608 C C . PRO A 1 82 ? 6.927 -4.824 31.892 1.00 79.94 82 PRO A C 1
ATOM 610 O O . PRO A 1 82 ? 5.924 -4.383 32.444 1.00 79.94 82 PRO A O 1
ATOM 613 N N . SER A 1 83 ? 7.634 -4.091 31.032 1.00 88.94 83 SER A N 1
ATOM 614 C CA . SER A 1 83 ? 7.241 -2.728 30.662 1.00 88.94 83 SER A CA 1
ATOM 615 C C . SER A 1 83 ? 5.879 -2.727 29.956 1.00 88.94 83 SER A C 1
ATOM 617 O O . SER A 1 83 ? 5.693 -3.434 28.961 1.00 88.94 83 SER A O 1
ATOM 619 N N . LEU A 1 84 ? 4.949 -1.886 30.431 1.00 89.31 84 LEU A N 1
ATOM 620 C CA . LEU A 1 84 ? 3.642 -1.654 29.795 1.00 89.31 84 LEU A CA 1
ATOM 621 C C . LEU A 1 84 ? 3.774 -1.312 28.302 1.00 89.31 84 LEU A C 1
ATOM 623 O O . LEU A 1 84 ? 2.988 -1.794 27.490 1.00 89.31 84 LEU A O 1
ATOM 627 N N . THR A 1 85 ? 4.786 -0.526 27.933 1.00 86.56 85 THR A N 1
ATOM 628 C CA . THR A 1 85 ? 5.044 -0.086 26.555 1.00 86.56 85 THR A CA 1
ATOM 629 C C . THR A 1 85 ? 5.488 -1.246 25.667 1.00 86.56 85 THR A C 1
ATOM 631 O O . THR A 1 85 ? 4.926 -1.453 24.596 1.00 86.56 85 THR A O 1
ATOM 634 N N . VAL A 1 86 ? 6.430 -2.066 26.147 1.00 88.69 86 VAL A N 1
ATOM 635 C CA . VAL A 1 86 ? 6.886 -3.271 25.428 1.00 88.69 86 VAL A CA 1
ATOM 636 C C . VAL A 1 86 ? 5.729 -4.248 25.233 1.00 88.69 86 VAL A C 1
ATOM 638 O O . VAL A 1 86 ? 5.560 -4.830 24.162 1.00 88.69 86 VAL A O 1
ATOM 641 N N . MET A 1 87 ? 4.907 -4.420 26.268 1.00 93.19 87 MET A N 1
ATOM 642 C CA . MET A 1 87 ? 3.750 -5.304 26.207 1.00 93.19 87 MET A CA 1
ATOM 643 C C . MET A 1 87 ? 2.672 -4.794 25.256 1.00 93.19 87 MET A C 1
ATOM 645 O O . MET A 1 87 ? 2.123 -5.587 24.492 1.00 93.19 87 MET A O 1
ATOM 649 N N . ARG A 1 88 ? 2.410 -3.485 25.243 1.00 93.56 88 ARG A N 1
ATOM 650 C CA . ARG A 1 88 ? 1.546 -2.851 24.244 1.00 93.56 88 ARG A CA 1
ATOM 651 C C . ARG A 1 88 ? 2.028 -3.169 22.830 1.00 93.56 88 ARG A C 1
ATOM 653 O O . ARG A 1 88 ? 1.220 -3.613 22.024 1.00 93.56 88 ARG A O 1
ATOM 660 N N . ASP A 1 89 ? 3.310 -2.970 22.537 1.00 85.88 89 ASP A N 1
ATOM 661 C CA . ASP A 1 89 ? 3.849 -3.162 21.182 1.00 85.88 89 ASP A CA 1
ATOM 662 C C . ASP A 1 89 ? 3.677 -4.593 20.694 1.00 85.88 89 ASP A C 1
ATOM 664 O O . ASP A 1 89 ? 3.160 -4.825 19.600 1.00 85.88 89 ASP A O 1
ATOM 668 N N . LYS A 1 90 ? 4.006 -5.565 21.549 1.00 92.69 90 LYS A N 1
ATOM 669 C CA . LYS A 1 90 ? 3.797 -6.984 21.245 1.00 92.69 90 LYS A CA 1
ATOM 670 C C . LYS A 1 90 ? 2.316 -7.313 21.005 1.00 92.69 90 LYS A C 1
ATOM 672 O O . LYS A 1 90 ? 1.992 -8.044 20.067 1.00 92.69 90 LYS A O 1
ATOM 677 N N . VAL A 1 91 ? 1.408 -6.759 21.814 1.00 94.81 91 VAL A N 1
ATOM 678 C CA . VAL A 1 91 ? -0.044 -6.954 21.650 1.00 94.81 91 VAL A CA 1
ATOM 679 C C . VAL A 1 91 ? -0.553 -6.323 20.352 1.00 94.81 91 VAL A C 1
ATOM 681 O O . VAL A 1 91 ? -1.350 -6.947 19.655 1.00 94.81 91 VAL A O 1
ATOM 684 N N . MET A 1 92 ? -0.092 -5.121 19.997 1.00 91.19 92 MET A N 1
ATOM 685 C CA . MET A 1 92 ? -0.504 -4.428 18.771 1.00 91.19 92 MET A CA 1
ATOM 686 C C . MET A 1 92 ? -0.001 -5.146 17.518 1.00 91.19 92 MET A C 1
ATOM 688 O O . MET A 1 92 ? -0.782 -5.360 16.593 1.00 91.19 92 MET A O 1
ATOM 692 N N . ALA A 1 93 ? 1.251 -5.611 17.521 1.00 88.56 93 ALA A N 1
ATOM 693 C CA . ALA A 1 93 ? 1.787 -6.443 16.447 1.00 88.56 93 ALA A CA 1
ATOM 694 C C . ALA A 1 93 ? 0.981 -7.745 16.285 1.00 88.56 93 ALA A C 1
ATOM 696 O O . ALA A 1 93 ? 0.580 -8.100 15.177 1.00 88.56 93 ALA A O 1
ATOM 697 N N . THR A 1 94 ? 0.660 -8.414 17.399 1.00 94.50 94 THR A N 1
ATOM 698 C CA . THR A 1 94 ? -0.185 -9.622 17.396 1.00 94.50 94 THR A CA 1
ATOM 699 C C . THR A 1 94 ? -1.585 -9.323 16.855 1.00 94.50 94 THR A C 1
ATOM 701 O O . THR A 1 94 ? -2.107 -10.077 16.040 1.00 94.50 94 THR A O 1
ATOM 704 N N . SER A 1 95 ? -2.195 -8.211 17.272 1.00 95.75 95 SER A N 1
ATOM 705 C CA . SER A 1 95 ? -3.500 -7.759 16.779 1.00 95.75 95 SER A CA 1
ATOM 706 C C . SER A 1 95 ? -3.484 -7.540 15.263 1.00 95.75 95 SER A C 1
ATOM 708 O O . SER A 1 95 ? -4.374 -8.030 14.570 1.00 95.75 95 SER A O 1
ATOM 710 N N . GLY A 1 96 ? -2.447 -6.880 14.735 1.00 86.19 96 GLY A N 1
ATOM 711 C CA . GLY A 1 96 ? -2.257 -6.684 13.296 1.00 86.19 96 GLY A CA 1
ATOM 712 C C . GLY A 1 96 ? -2.152 -8.005 12.531 1.00 86.19 96 GLY A C 1
ATOM 713 O O . GLY A 1 96 ? -2.885 -8.214 11.567 1.00 86.19 96 GLY A O 1
ATOM 714 N N . ALA A 1 97 ? -1.322 -8.938 13.011 1.00 93.75 97 ALA A N 1
ATOM 715 C CA . ALA A 1 97 ? -1.190 -10.263 12.403 1.00 93.75 97 ALA A CA 1
ATOM 716 C C . ALA A 1 97 ? -2.524 -11.031 12.384 1.00 93.75 97 ALA A C 1
ATOM 718 O O . ALA A 1 97 ? -2.891 -11.603 11.360 1.00 93.75 97 ALA A O 1
ATOM 719 N N . LEU A 1 98 ? -3.288 -11.001 13.482 1.00 96.44 98 LEU A N 1
ATOM 720 C CA . LEU A 1 98 ? -4.597 -11.657 13.564 1.00 96.44 98 LEU A CA 1
ATOM 721 C C . LEU A 1 98 ? -5.641 -11.019 12.634 1.00 96.44 98 LEU A C 1
ATOM 723 O O . LEU A 1 98 ? -6.440 -11.742 12.040 1.00 96.44 98 LEU A O 1
ATOM 727 N N . LYS A 1 99 ? -5.641 -9.687 12.485 1.00 92.44 99 LYS A N 1
ATOM 728 C CA . LYS A 1 99 ? -6.538 -8.980 11.555 1.00 92.44 99 LYS A CA 1
ATOM 729 C C . LYS A 1 99 ? -6.231 -9.328 10.098 1.00 92.44 99 LYS A C 1
ATOM 731 O O . LYS A 1 99 ? -7.159 -9.603 9.342 1.00 92.44 99 LYS A O 1
ATOM 736 N N . GLU A 1 100 ? -4.955 -9.392 9.721 1.00 92.31 100 GLU A N 1
ATOM 737 C CA . GLU A 1 100 ? -4.568 -9.836 8.377 1.00 92.31 100 GLU A CA 1
ATOM 738 C C . GLU A 1 100 ? -4.903 -11.311 8.146 1.00 92.31 100 GLU A C 1
ATOM 740 O O . GLU A 1 100 ? -5.465 -11.657 7.108 1.00 92.31 100 GLU A O 1
ATOM 745 N N . ALA A 1 101 ? -4.647 -12.182 9.128 1.00 96.06 101 ALA A N 1
ATOM 746 C CA . ALA A 1 101 ? -5.061 -13.581 9.052 1.00 96.06 101 ALA A CA 1
ATOM 747 C C . ALA A 1 101 ? -6.572 -13.713 8.819 1.00 96.06 101 ALA A C 1
ATOM 749 O O . ALA A 1 101 ? -7.000 -14.506 7.983 1.00 96.06 101 ALA A O 1
ATOM 750 N N . LEU A 1 102 ? -7.377 -12.919 9.534 1.00 96.31 102 LEU A N 1
ATOM 751 C CA . LEU A 1 102 ? -8.827 -12.880 9.373 1.00 96.31 102 LEU A CA 1
ATOM 752 C C . LEU A 1 102 ? -9.238 -12.412 7.975 1.00 96.31 102 LEU A C 1
ATOM 754 O O . LEU A 1 102 ? -10.175 -12.975 7.411 1.00 96.31 102 LEU A O 1
ATOM 758 N N . ARG A 1 103 ? -8.554 -11.407 7.415 1.00 95.81 103 ARG A N 1
ATOM 759 C CA . ARG A 1 103 ? -8.815 -10.916 6.057 1.00 95.81 103 ARG A CA 1
ATOM 760 C C . ARG A 1 103 ? -8.680 -12.050 5.037 1.00 95.81 103 ARG A C 1
ATOM 762 O O . ARG A 1 103 ? -9.648 -12.354 4.346 1.00 95.81 103 ARG A O 1
ATOM 769 N N . PHE A 1 104 ? -7.546 -12.754 5.040 1.00 93.12 104 PHE A N 1
ATOM 770 C CA . PHE A 1 104 ? -7.337 -13.930 4.185 1.00 93.12 104 PHE A CA 1
ATOM 771 C C . PHE A 1 104 ? -8.327 -15.059 4.487 1.00 93.12 104 PHE A C 1
ATOM 773 O O . PHE A 1 104 ? -8.865 -15.676 3.575 1.00 93.12 104 PHE A O 1
ATOM 780 N N . ALA A 1 105 ? -8.608 -15.324 5.765 1.00 95.56 105 ALA A N 1
ATOM 781 C CA . ALA A 1 105 ? -9.528 -16.386 6.153 1.00 95.56 105 ALA A CA 1
ATOM 782 C C . ALA A 1 105 ? -10.970 -16.137 5.676 1.00 95.56 105 ALA A C 1
ATOM 784 O O . ALA A 1 105 ? -11.696 -17.101 5.437 1.00 95.56 105 ALA A O 1
ATOM 785 N N . ARG A 1 106 ? -11.390 -14.871 5.548 1.00 92.12 106 ARG A N 1
ATOM 786 C CA . ARG A 1 106 ? -12.708 -14.489 5.017 1.00 92.12 106 ARG A CA 1
ATOM 787 C C . ARG A 1 106 ? -12.785 -14.596 3.499 1.00 92.12 106 ARG A C 1
ATOM 789 O O . ARG A 1 106 ? -13.835 -14.973 2.992 1.00 92.12 106 ARG A O 1
ATOM 796 N N . GLU A 1 107 ? -11.706 -14.248 2.805 1.00 90.00 107 GLU A N 1
ATOM 797 C CA . GLU A 1 107 ? -11.637 -14.286 1.341 1.00 90.00 107 GLU A CA 1
ATOM 798 C C . GLU A 1 107 ? -11.473 -15.727 0.829 1.00 90.00 107 GLU A C 1
ATOM 800 O O . GLU A 1 107 ? -12.295 -16.204 0.049 1.00 90.00 107 GLU A O 1
ATOM 805 N N . ASP A 1 108 ? -10.476 -16.449 1.344 1.00 88.94 108 ASP A N 1
ATOM 806 C CA . ASP A 1 108 ? -9.998 -17.717 0.773 1.00 88.94 108 ASP A CA 1
ATOM 807 C C . ASP A 1 108 ? -10.142 -18.914 1.728 1.00 88.94 108 ASP A C 1
ATOM 809 O O . ASP A 1 108 ? -9.711 -20.036 1.443 1.00 88.94 108 ASP A O 1
ATOM 813 N N . GLY A 1 109 ? -10.760 -18.692 2.887 1.00 94.31 109 GLY A N 1
ATOM 814 C CA . GLY A 1 109 ? -10.882 -19.687 3.942 1.00 94.31 109 GLY A CA 1
ATOM 815 C C . GLY A 1 109 ? -9.639 -19.766 4.827 1.00 94.31 109 GLY A C 1
ATOM 816 O O . GLY A 1 109 ? -8.522 -19.406 4.460 1.00 94.31 109 GLY A O 1
ATOM 817 N N . ILE A 1 110 ? -9.814 -20.277 6.046 1.00 97.00 110 ILE A N 1
ATOM 818 C CA . ILE A 1 110 ? -8.746 -20.241 7.055 1.00 97.00 110 ILE A CA 1
ATOM 819 C C . ILE A 1 110 ? -7.509 -21.072 6.693 1.00 97.00 110 ILE A C 1
ATOM 821 O O . ILE A 1 110 ? -6.427 -20.834 7.219 1.00 97.00 110 ILE A O 1
ATOM 825 N N . GLN A 1 111 ? -7.649 -22.048 5.798 1.00 97.12 111 GLN A N 1
ATOM 826 C CA . GLN A 1 111 ? -6.535 -22.880 5.338 1.00 97.12 111 GLN A CA 1
ATOM 827 C C . GLN A 1 111 ? -5.628 -22.157 4.331 1.00 97.12 111 GLN A C 1
ATOM 829 O O . GLN A 1 111 ? -4.638 -22.737 3.892 1.00 97.12 111 GLN A O 1
ATOM 834 N N . HIS A 1 112 ? -5.937 -20.905 3.972 1.00 94.62 112 HIS A N 1
ATOM 835 C CA . HIS A 1 112 ? -5.082 -20.096 3.116 1.00 94.62 112 HIS A CA 1
ATOM 836 C C . HIS A 1 112 ? -3.658 -19.996 3.708 1.00 94.62 112 HIS A C 1
ATOM 838 O O . HIS A 1 112 ? -3.527 -19.685 4.897 1.00 94.62 112 HIS A O 1
ATOM 844 N N . PRO A 1 113 ? -2.582 -20.224 2.925 1.00 91.50 113 PRO A N 1
ATOM 845 C CA . PRO A 1 113 ? -1.211 -20.238 3.442 1.00 91.50 113 PRO A CA 1
ATOM 846 C C . PRO A 1 113 ? -0.820 -18.967 4.203 1.00 91.50 113 PRO A C 1
ATOM 848 O O . PRO A 1 113 ? -0.226 -19.054 5.273 1.00 91.50 113 PRO A O 1
ATOM 851 N N . GLU A 1 114 ? -1.223 -17.790 3.713 1.00 92.12 114 GLU A N 1
ATOM 852 C CA . GLU A 1 114 ? -0.966 -16.520 4.413 1.00 92.12 114 GLU A CA 1
ATOM 853 C C . GLU A 1 114 ? -1.778 -16.401 5.709 1.00 92.12 114 GLU A C 1
ATOM 855 O O . GLU A 1 114 ? -1.266 -15.904 6.711 1.00 92.12 114 GLU A O 1
ATOM 860 N N . ALA A 1 115 ? -3.019 -16.909 5.740 1.00 96.25 115 ALA A N 1
ATOM 861 C CA . ALA A 1 115 ? -3.788 -16.948 6.982 1.00 96.25 115 ALA A CA 1
ATOM 862 C C . ALA A 1 115 ? -3.071 -17.834 8.008 1.00 96.25 115 ALA A C 1
ATOM 864 O O . ALA A 1 115 ? -2.875 -17.421 9.148 1.00 96.25 115 ALA A O 1
ATOM 865 N N . GLN A 1 116 ? -2.606 -19.013 7.586 1.00 97.62 116 GLN A N 1
ATOM 866 C CA . GLN A 1 116 ? -1.857 -19.943 8.429 1.00 97.62 116 GLN A CA 1
ATOM 867 C C . GLN A 1 116 ? -0.537 -19.351 8.931 1.00 97.62 116 GLN A C 1
ATOM 869 O O . GLN A 1 116 ? -0.255 -19.460 10.122 1.00 97.62 116 GLN A O 1
ATOM 874 N N . GLN A 1 117 ? 0.242 -18.680 8.078 1.00 93.81 117 GLN A N 1
ATOM 875 C CA . GLN A 1 117 ? 1.492 -18.039 8.494 1.00 93.81 117 GLN A CA 1
ATOM 876 C C . GLN A 1 117 ? 1.238 -16.961 9.553 1.00 93.81 117 GLN A C 1
ATOM 878 O O . GLN A 1 117 ? 1.871 -16.954 10.604 1.00 93.81 117 GLN A O 1
ATOM 883 N N . ARG A 1 118 ? 0.256 -16.084 9.328 1.00 96.12 118 ARG A N 1
ATOM 884 C CA . ARG A 1 118 ? -0.082 -15.014 10.277 1.00 96.12 118 ARG A CA 1
ATOM 885 C C . ARG A 1 118 ? -0.671 -15.545 11.584 1.00 96.12 118 ARG A C 1
ATOM 887 O O . ARG A 1 118 ? -0.370 -15.012 12.653 1.00 96.12 118 ARG A O 1
ATOM 894 N N . ILE A 1 119 ? -1.466 -16.616 11.518 1.00 96.44 119 ILE A N 1
ATOM 895 C CA . ILE A 1 119 ? -1.911 -17.365 12.700 1.00 96.44 119 ILE A CA 1
ATOM 896 C C . ILE A 1 119 ? -0.697 -17.889 13.467 1.00 96.44 119 ILE A C 1
ATOM 898 O O . ILE A 1 119 ? -0.656 -17.717 14.680 1.00 96.44 119 ILE A O 1
ATOM 902 N N . GLN A 1 120 ? 0.285 -18.492 12.791 1.00 94.19 120 GLN A N 1
ATOM 903 C CA . GLN A 1 120 ? 1.494 -19.022 13.428 1.00 94.19 120 GLN A CA 1
ATOM 904 C C . GLN A 1 120 ? 2.330 -17.916 14.082 1.00 94.19 120 GLN A C 1
ATOM 906 O O . GLN A 1 120 ? 2.724 -18.073 15.238 1.00 94.19 120 GLN A O 1
ATOM 911 N N . ASP A 1 121 ? 2.534 -16.784 13.402 1.00 89.25 121 ASP A N 1
ATOM 912 C CA . ASP A 1 121 ? 3.244 -15.620 13.946 1.00 89.25 121 ASP A CA 1
ATOM 913 C C . ASP A 1 121 ? 2.564 -15.115 15.232 1.00 89.25 121 ASP A C 1
ATOM 915 O O . ASP A 1 121 ? 3.208 -14.921 16.268 1.00 89.25 121 ASP A O 1
ATOM 919 N N . ALA A 1 122 ? 1.236 -14.962 15.199 1.00 95.12 122 ALA A N 1
ATOM 920 C CA . ALA A 1 122 ? 0.457 -14.556 16.364 1.00 95.12 122 ALA A CA 1
ATOM 921 C C . ALA A 1 122 ? 0.492 -15.621 17.477 1.00 95.12 122 ALA A C 1
ATOM 923 O O . ALA A 1 122 ? 0.659 -15.297 18.655 1.00 95.12 122 ALA A O 1
ATOM 924 N N . GLN A 1 123 ? 0.366 -16.903 17.124 1.00 93.44 123 GLN A N 1
ATOM 925 C CA . GLN A 1 123 ? 0.415 -18.027 18.061 1.00 93.44 123 GLN A CA 1
ATOM 926 C C . GLN A 1 123 ? 1.766 -18.138 18.760 1.00 93.44 123 GLN A C 1
ATOM 928 O O . GLN A 1 123 ? 1.786 -18.448 19.951 1.00 93.44 123 GLN A O 1
ATOM 933 N N . ALA A 1 124 ? 2.877 -17.858 18.075 1.00 89.88 124 ALA A N 1
ATOM 934 C CA . ALA A 1 124 ? 4.201 -17.874 18.682 1.00 89.88 124 ALA A CA 1
ATOM 935 C C . ALA A 1 124 ? 4.228 -16.979 19.925 1.00 89.88 124 ALA A C 1
ATOM 937 O O . ALA A 1 124 ? 4.621 -17.436 20.998 1.00 89.88 124 ALA A O 1
ATOM 938 N N . TRP A 1 125 ? 3.694 -15.760 19.837 1.00 92.38 125 TRP A N 1
ATOM 939 C CA . TRP A 1 125 ? 3.569 -14.875 20.993 1.00 92.38 125 TRP A CA 1
ATOM 940 C C . TRP A 1 125 ? 2.482 -15.330 21.985 1.00 92.38 125 TRP A C 1
ATOM 942 O O . TRP A 1 125 ? 2.743 -15.455 23.185 1.00 92.38 125 TRP A O 1
ATOM 952 N N . LEU A 1 126 ? 1.271 -15.640 21.505 1.00 92.12 126 LEU A N 1
ATOM 953 C CA . LEU A 1 126 ? 0.129 -16.003 22.358 1.00 92.12 126 LEU A CA 1
ATOM 954 C C . LEU A 1 126 ? 0.369 -17.265 23.204 1.00 92.12 126 LEU A C 1
ATOM 956 O O . LEU A 1 126 ? -0.193 -17.394 24.294 1.00 92.12 126 LEU A O 1
ATOM 960 N N . LEU A 1 127 ? 1.158 -18.215 22.699 1.00 88.44 127 LEU A N 1
ATOM 961 C CA . LEU A 1 127 ? 1.367 -19.525 23.317 1.00 88.44 127 LEU A CA 1
ATOM 962 C C . LEU A 1 127 ? 2.679 -19.640 24.092 1.00 88.44 127 LEU A C 1
ATOM 964 O O . LEU A 1 127 ? 2.765 -20.498 24.969 1.00 88.44 127 LEU A O 1
ATOM 968 N N . SER A 1 128 ? 3.681 -18.804 23.809 1.00 84.81 128 SER A N 1
ATOM 969 C CA . SER A 1 128 ? 4.953 -18.830 24.544 1.00 84.81 128 SER A CA 1
ATOM 970 C C . SER A 1 128 ? 5.080 -17.674 25.539 1.00 84.81 128 SER A C 1
ATOM 972 O O . SER A 1 128 ? 5.343 -17.902 26.720 1.00 84.81 128 SER A O 1
ATOM 974 N N . GLU A 1 129 ? 4.798 -16.449 25.105 1.00 90.75 129 GLU A N 1
ATOM 975 C CA . GLU A 1 129 ? 5.091 -15.233 25.864 1.00 90.75 129 GLU A CA 1
ATOM 976 C C . GLU A 1 129 ? 3.965 -14.891 26.841 1.00 90.75 129 GLU A C 1
ATOM 978 O O . GLU A 1 129 ? 4.230 -14.617 28.009 1.00 90.75 129 GLU A O 1
ATOM 983 N N . LEU A 1 130 ? 2.697 -14.973 26.418 1.00 91.94 130 LEU A N 1
ATOM 984 C CA . LEU A 1 130 ? 1.559 -14.698 27.307 1.00 91.94 130 LEU A CA 1
ATOM 985 C C . LEU A 1 130 ? 1.521 -15.610 28.551 1.00 91.94 130 LEU A C 1
ATOM 987 O O . LEU A 1 130 ? 1.333 -15.097 29.656 1.00 91.94 130 LEU A O 1
ATOM 991 N N . PRO A 1 131 ? 1.712 -16.942 28.442 1.00 90.06 131 PRO A N 1
ATOM 992 C CA . PRO A 1 131 ? 1.796 -17.795 29.624 1.00 90.06 131 PRO A CA 1
ATOM 993 C C . PRO A 1 131 ? 2.993 -17.469 30.518 1.00 90.06 131 PRO A C 1
ATOM 995 O O . PRO A 1 131 ? 2.871 -17.587 31.737 1.00 90.06 131 PRO A O 1
ATOM 998 N N . ALA A 1 132 ? 4.139 -17.095 29.939 1.00 86.25 132 ALA A N 1
ATOM 999 C CA . ALA A 1 132 ? 5.320 -16.710 30.704 1.00 86.25 132 ALA A CA 1
ATOM 1000 C C . ALA A 1 132 ? 5.063 -15.413 31.484 1.00 86.25 132 ALA A C 1
ATOM 1002 O O . ALA A 1 132 ? 5.286 -15.376 32.694 1.00 86.25 132 ALA A O 1
ATOM 1003 N N . LEU A 1 133 ? 4.471 -14.416 30.826 1.00 92.06 133 LEU A N 1
ATOM 1004 C CA . LEU A 1 133 ? 4.028 -13.176 31.447 1.00 92.06 133 LEU A CA 1
ATOM 1005 C C . LEU A 1 133 ? 3.077 -13.452 32.622 1.00 92.06 133 LEU A C 1
ATOM 1007 O O . LEU A 1 133 ? 3.303 -12.978 33.728 1.00 92.06 133 LEU A O 1
ATOM 1011 N N . GLU A 1 134 ? 2.028 -14.256 32.416 1.00 92.12 134 GLU A N 1
ATOM 1012 C CA . GLU A 1 134 ? 1.050 -14.576 33.469 1.00 92.12 134 GLU A CA 1
ATOM 1013 C C . GLU A 1 134 ? 1.678 -15.314 34.661 1.00 92.12 134 GLU A C 1
ATOM 1015 O O . GLU A 1 134 ? 1.291 -15.083 35.806 1.00 92.12 134 GLU A O 1
ATOM 1020 N N . ARG A 1 135 ? 2.601 -16.247 34.398 1.00 87.19 135 ARG A N 1
ATOM 1021 C CA . ARG A 1 135 ? 3.136 -17.162 35.418 1.00 87.19 135 ARG A CA 1
ATOM 1022 C C . ARG A 1 135 ? 4.344 -16.621 36.161 1.00 87.19 135 ARG A C 1
ATOM 1024 O O . ARG A 1 135 ? 4.545 -17.019 37.303 1.00 87.19 135 ARG A O 1
ATOM 1031 N N . PHE A 1 136 ? 5.158 -15.794 35.516 1.00 88.56 136 PHE A N 1
ATOM 1032 C CA . PHE A 1 136 ? 6.422 -15.328 36.077 1.00 88.56 136 PHE A CA 1
ATOM 1033 C C . PHE A 1 136 ? 6.370 -13.839 36.380 1.00 88.56 136 PHE A C 1
ATOM 1035 O O . PHE A 1 136 ? 6.618 -13.440 37.515 1.00 88.56 136 PHE A O 1
ATOM 1042 N N . ASP A 1 137 ? 5.996 -13.032 35.394 1.00 90.12 137 ASP A N 1
ATOM 1043 C CA . ASP A 1 137 ? 6.100 -11.578 35.480 1.00 90.12 137 ASP A CA 1
ATOM 1044 C C . ASP A 1 137 ? 4.931 -10.937 36.238 1.00 90.12 137 ASP A C 1
ATOM 1046 O O . ASP A 1 137 ? 5.111 -9.989 37.002 1.00 90.12 137 ASP A O 1
ATOM 1050 N N . LEU A 1 138 ? 3.732 -11.497 36.067 1.00 92.88 138 LEU A N 1
ATOM 1051 C CA . LEU A 1 138 ? 2.483 -11.077 36.705 1.00 92.88 138 LEU A CA 1
ATOM 1052 C C . LEU A 1 138 ? 1.991 -12.098 37.742 1.00 92.88 138 LEU A C 1
ATOM 1054 O O . LEU A 1 138 ? 0.809 -12.107 38.098 1.00 92.88 138 LEU A O 1
ATOM 1058 N N . ALA A 1 139 ? 2.892 -12.951 38.244 1.00 91.69 139 ALA A N 1
ATOM 1059 C CA . ALA A 1 139 ? 2.605 -13.826 39.377 1.00 91.69 139 ALA A CA 1
ATOM 1060 C C . ALA A 1 139 ? 2.099 -12.992 40.572 1.00 91.69 139 ALA A C 1
ATOM 1062 O O . ALA A 1 139 ? 2.578 -11.869 40.748 1.00 91.69 139 ALA A O 1
ATOM 1063 N N . PRO A 1 140 ? 1.173 -13.492 41.414 1.00 93.19 140 PRO A N 1
ATOM 1064 C CA . PRO A 1 140 ? 0.571 -12.700 42.493 1.00 93.19 140 PRO A CA 1
ATOM 1065 C C . PRO A 1 140 ? 1.593 -11.985 43.386 1.00 93.19 140 PRO A C 1
ATOM 1067 O O . PRO A 1 140 ? 1.427 -10.813 43.717 1.00 93.19 140 PRO A O 1
ATOM 1070 N N . GLU A 1 141 ? 2.685 -12.665 43.726 1.00 91.25 141 GLU A N 1
ATOM 1071 C CA . GLU A 1 141 ? 3.791 -12.117 44.500 1.00 91.25 141 GLU A CA 1
ATOM 1072 C C . GLU A 1 141 ? 4.543 -11.002 43.762 1.00 91.25 141 GLU A C 1
ATOM 1074 O O . GLU A 1 141 ? 4.896 -10.009 44.389 1.00 91.25 141 GLU A O 1
ATOM 1079 N N . ARG A 1 142 ? 4.747 -11.111 42.442 1.00 92.12 142 ARG A N 1
ATOM 1080 C CA . ARG A 1 142 ? 5.405 -10.076 41.625 1.00 92.12 142 ARG A CA 1
ATOM 1081 C C . ARG A 1 142 ? 4.490 -8.886 41.394 1.00 92.12 142 ARG A C 1
ATOM 1083 O O . ARG A 1 142 ? 4.903 -7.749 41.610 1.00 92.12 142 ARG A O 1
ATOM 1090 N N . LEU A 1 143 ? 3.231 -9.147 41.070 1.00 93.69 143 LEU A N 1
ATOM 1091 C CA . LEU A 1 143 ? 2.179 -8.148 40.928 1.00 93.69 143 LEU A CA 1
ATOM 1092 C C . LEU A 1 143 ? 2.053 -7.294 42.204 1.00 93.69 143 LEU A C 1
ATOM 1094 O O . LEU A 1 143 ? 2.001 -6.065 42.136 1.00 93.69 143 LEU A O 1
ATOM 1098 N N . ALA A 1 144 ? 2.131 -7.926 43.382 1.00 94.31 144 ALA A N 1
ATOM 1099 C CA . ALA A 1 144 ? 2.131 -7.251 44.680 1.00 94.31 144 ALA A CA 1
ATOM 1100 C C . ALA A 1 144 ? 3.378 -6.383 44.949 1.00 94.31 144 ALA A C 1
ATOM 1102 O O . ALA A 1 144 ? 3.344 -5.548 45.857 1.00 94.31 144 ALA A O 1
ATOM 1103 N N . THR A 1 145 ? 4.459 -6.537 44.177 1.00 93.25 145 THR A N 1
ATOM 1104 C CA . THR A 1 145 ? 5.653 -5.671 44.254 1.00 93.25 145 THR A CA 1
ATOM 1105 C C . THR A 1 145 ? 5.629 -4.492 43.283 1.00 93.25 145 THR A C 1
ATOM 1107 O O . THR A 1 145 ? 6.412 -3.562 43.463 1.00 93.25 145 THR A O 1
ATOM 1110 N N . LEU A 1 146 ? 4.727 -4.482 42.294 1.00 90.44 146 LEU A N 1
ATOM 1111 C CA . LEU A 1 146 ? 4.628 -3.383 41.329 1.00 90.44 146 LEU A CA 1
ATOM 1112 C C . LEU A 1 146 ? 4.120 -2.088 41.984 1.00 90.44 146 LEU A C 1
ATOM 1114 O O . LEU A 1 146 ? 3.368 -2.161 42.968 1.00 90.44 146 LEU A O 1
ATOM 1118 N N . PRO A 1 147 ? 4.464 -0.907 41.433 1.00 92.94 147 PRO A N 1
ATOM 1119 C CA . PRO A 1 147 ? 3.870 0.363 41.842 1.00 92.94 147 PRO A CA 1
ATOM 1120 C C . PRO A 1 147 ? 2.333 0.291 41.843 1.00 92.94 147 PRO A C 1
ATOM 1122 O O . PRO A 1 147 ? 1.769 -0.321 40.936 1.00 92.94 147 PRO A O 1
ATOM 1125 N N . PRO A 1 148 ? 1.622 0.918 42.804 1.00 93.00 148 PRO A N 1
ATOM 1126 C CA . PRO A 1 148 ? 0.167 0.776 42.925 1.00 93.00 148 PRO A CA 1
ATOM 1127 C C . PRO A 1 148 ? -0.613 1.090 41.640 1.00 93.00 148 PRO A C 1
ATOM 1129 O O . PRO A 1 148 ? -1.544 0.364 41.302 1.00 93.00 148 PRO A O 1
ATOM 1132 N N . ALA A 1 149 ? -0.204 2.126 40.900 1.00 91.06 149 ALA A N 1
ATOM 1133 C CA . ALA A 1 149 ? -0.843 2.509 39.641 1.00 91.06 149 ALA A CA 1
ATOM 1134 C C . ALA A 1 149 ? -0.656 1.445 38.545 1.00 91.06 149 ALA A C 1
ATOM 1136 O O . ALA A 1 149 ? -1.608 1.072 37.866 1.00 91.06 149 ALA A O 1
ATOM 1137 N N . GLU A 1 150 ? 0.556 0.908 38.404 1.00 92.94 150 GLU A N 1
ATOM 1138 C CA . GLU A 1 150 ? 0.859 -0.143 37.430 1.00 92.94 150 GLU A CA 1
ATOM 1139 C C . GLU A 1 150 ? 0.204 -1.478 37.813 1.00 92.94 150 GLU A C 1
ATOM 1141 O O . GLU A 1 150 ? -0.357 -2.172 36.967 1.00 92.94 150 GLU A O 1
ATOM 1146 N N . ARG A 1 151 ? 0.191 -1.811 39.106 1.00 95.00 151 ARG A N 1
ATOM 1147 C CA . ARG A 1 151 ? -0.514 -2.983 39.631 1.00 95.00 151 ARG A CA 1
ATOM 1148 C C . ARG A 1 151 ? -1.992 -2.960 39.265 1.00 95.00 151 ARG A C 1
ATOM 1150 O O . ARG A 1 151 ? -2.499 -3.957 38.764 1.00 95.00 151 ARG A O 1
ATOM 1157 N N . GLN A 1 152 ? -2.660 -1.825 39.470 1.00 94.94 152 GLN A N 1
ATOM 1158 C CA . GLN A 1 152 ? -4.078 -1.668 39.152 1.00 94.94 152 GLN A CA 1
ATOM 1159 C C . GLN A 1 152 ? -4.356 -1.898 37.658 1.00 94.94 152 GLN A C 1
ATOM 1161 O O . GLN A 1 152 ? -5.354 -2.524 37.302 1.00 94.94 152 GLN A O 1
ATOM 1166 N N . VAL A 1 153 ? -3.461 -1.434 36.781 1.00 93.94 153 VAL A N 1
ATOM 1167 C CA . VAL A 1 153 ? -3.546 -1.674 35.332 1.00 93.94 153 VAL A CA 1
ATOM 1168 C C . VAL A 1 153 ? -3.444 -3.164 35.017 1.00 93.94 153 VAL A C 1
ATOM 1170 O O . VAL A 1 153 ? -4.268 -3.701 34.273 1.00 93.94 153 VAL A O 1
ATOM 1173 N N . TRP A 1 154 ? -2.447 -3.848 35.575 1.00 96.12 154 TRP A N 1
ATOM 1174 C CA . TRP A 1 154 ? -2.258 -5.276 35.332 1.00 96.12 154 TRP A CA 1
ATOM 1175 C C . TRP A 1 154 ? -3.409 -6.111 35.897 1.00 96.12 154 TRP A C 1
ATOM 1177 O O . TRP A 1 154 ? -3.925 -6.988 35.210 1.00 96.12 154 TRP A O 1
ATOM 1187 N N . GLU A 1 155 ? -3.897 -5.794 37.095 1.00 96.06 155 GLU A N 1
ATOM 1188 C CA . GLU A 1 155 ? -5.085 -6.430 37.675 1.00 96.06 155 GLU A CA 1
ATOM 1189 C C . GLU A 1 155 ? -6.328 -6.252 36.788 1.00 96.06 155 GLU A C 1
ATOM 1191 O O . GLU A 1 155 ? -7.083 -7.208 36.590 1.00 96.06 155 GLU A O 1
ATOM 1196 N N . ALA A 1 156 ? -6.512 -5.066 36.197 1.00 95.06 156 ALA A N 1
ATOM 1197 C CA . ALA A 1 156 ? -7.626 -4.779 35.296 1.00 95.06 156 ALA A CA 1
ATOM 1198 C C . ALA A 1 156 ? -7.506 -5.475 33.926 1.00 95.06 156 ALA A C 1
ATOM 1200 O O . ALA A 1 156 ? -8.521 -5.857 33.341 1.00 95.06 156 ALA A O 1
ATOM 1201 N N . THR A 1 157 ? -6.287 -5.661 33.409 1.00 96.31 157 THR A N 1
ATOM 1202 C CA . THR A 1 157 ? -6.037 -6.238 32.071 1.00 96.31 157 THR A CA 1
ATOM 1203 C C . THR A 1 157 ? -5.867 -7.759 32.080 1.00 96.31 157 THR A C 1
ATOM 1205 O O . THR A 1 157 ? -6.165 -8.410 31.075 1.00 96.31 157 THR A O 1
ATOM 1208 N N . LEU A 1 158 ? -5.478 -8.363 33.210 1.00 96.06 158 LEU A N 1
ATOM 1209 C CA . LEU A 1 158 ? -5.303 -9.814 33.368 1.00 96.06 158 LEU A CA 1
ATOM 1210 C C . LEU A 1 158 ? -6.507 -10.655 32.895 1.00 96.06 158 LEU A C 1
ATOM 1212 O O . LEU A 1 158 ? -6.290 -11.683 32.248 1.00 96.06 158 LEU A O 1
ATOM 1216 N N . PRO A 1 159 ? -7.776 -10.276 33.149 1.00 97.00 159 PRO A N 1
ATOM 1217 C CA . PRO A 1 159 ? -8.920 -10.988 32.582 1.00 97.00 159 PRO A CA 1
ATOM 1218 C C . PRO A 1 159 ? -8.931 -11.004 31.045 1.00 97.00 159 PRO A C 1
ATOM 1220 O O . PRO A 1 159 ? -9.251 -12.037 30.457 1.00 97.00 159 PRO A O 1
ATOM 1223 N N . THR A 1 160 ? -8.566 -9.896 30.391 1.00 95.88 160 THR A N 1
ATOM 1224 C CA . THR A 1 160 ? -8.487 -9.790 28.923 1.00 95.88 160 THR A CA 1
ATOM 1225 C C . THR A 1 160 ? -7.325 -10.617 28.376 1.00 95.88 160 THR A C 1
ATOM 1227 O O . THR A 1 160 ? -7.523 -11.372 27.429 1.00 95.88 160 THR A O 1
ATOM 1230 N N . ILE A 1 161 ? -6.154 -10.558 29.020 1.00 96.25 161 ILE A N 1
ATOM 1231 C CA . ILE A 1 161 ? -4.971 -11.386 28.713 1.00 96.25 161 ILE A CA 1
ATOM 1232 C C . ILE A 1 161 ? -5.347 -12.876 28.728 1.00 96.25 161 ILE A C 1
ATOM 1234 O O . ILE A 1 161 ? -5.124 -13.590 27.749 1.00 96.25 161 ILE A O 1
ATOM 1238 N N . ARG A 1 162 ? -6.028 -13.330 29.788 1.00 96.31 162 ARG A N 1
ATOM 1239 C CA . ARG A 1 162 ? -6.472 -14.726 29.922 1.00 96.31 162 ARG A CA 1
ATOM 1240 C C . ARG A 1 162 ? -7.480 -15.120 28.846 1.00 96.31 162 ARG A C 1
ATOM 1242 O O . ARG A 1 162 ? -7.385 -16.219 28.304 1.00 96.31 162 ARG A O 1
ATOM 1249 N N . LYS A 1 163 ? -8.444 -14.246 28.531 1.00 96.56 163 LYS A N 1
ATOM 1250 C CA . LYS A 1 163 ? -9.410 -14.476 27.442 1.00 96.56 163 LYS A CA 1
ATOM 1251 C C . LYS A 1 163 ? -8.706 -14.583 26.092 1.00 96.56 163 LYS A C 1
ATOM 1253 O O . LYS A 1 163 ? -8.981 -15.527 25.360 1.00 96.56 163 LYS A O 1
ATOM 1258 N N . LEU A 1 164 ? -7.771 -13.678 25.803 1.00 96.50 164 LEU A N 1
ATOM 1259 C CA . LEU A 1 164 ? -6.983 -13.679 24.573 1.00 96.50 164 LEU A CA 1
ATOM 1260 C C . LEU A 1 164 ? -6.167 -14.971 24.438 1.00 96.50 164 LEU A C 1
ATOM 1262 O O . LEU A 1 164 ? -6.225 -15.630 23.403 1.00 96.50 164 LEU A O 1
ATOM 1266 N N . ARG A 1 165 ? -5.494 -15.404 25.511 1.00 95.56 165 ARG A N 1
ATOM 1267 C CA . ARG A 1 165 ? -4.775 -16.685 25.540 1.00 95.56 165 ARG A CA 1
ATOM 1268 C C . ARG A 1 165 ? -5.702 -17.873 25.266 1.00 95.56 165 ARG A C 1
ATOM 1270 O O . ARG A 1 165 ? -5.347 -18.773 24.510 1.00 95.56 165 ARG A O 1
ATOM 1277 N N . GLN A 1 166 ? -6.892 -17.895 25.869 1.00 95.06 166 GLN A N 1
ATOM 1278 C CA . GLN A 1 166 ? -7.872 -18.965 25.643 1.00 95.06 166 GLN A CA 1
ATOM 1279 C C . GLN A 1 166 ? -8.452 -18.947 24.222 1.00 95.06 166 GLN A C 1
ATOM 1281 O O . GLN A 1 166 ? -8.689 -20.015 23.660 1.00 95.06 166 GLN A O 1
ATOM 1286 N N . ALA A 1 167 ? -8.653 -17.769 23.626 1.00 94.38 167 ALA A N 1
ATOM 1287 C CA . ALA A 1 167 ? -9.068 -17.641 22.231 1.00 94.38 167 ALA A CA 1
ATOM 1288 C C . ALA A 1 167 ? -7.979 -18.169 21.279 1.00 94.38 167 ALA A C 1
ATOM 1290 O O . ALA A 1 167 ? -8.273 -18.990 20.409 1.00 94.38 167 ALA A O 1
ATOM 1291 N N . GLY A 1 168 ? -6.716 -17.793 21.515 1.00 91.56 168 GLY A N 1
ATOM 1292 C CA . GLY A 1 168 ? -5.565 -18.286 20.753 1.00 91.56 168 GLY A CA 1
ATOM 1293 C C . GLY A 1 168 ? -5.374 -19.804 20.836 1.00 91.56 168 GLY A C 1
ATOM 1294 O O . GLY A 1 168 ? -5.034 -20.431 19.839 1.00 91.56 168 GLY A O 1
ATOM 1295 N N . LEU A 1 169 ? -5.637 -20.409 22.000 1.00 88.94 169 LEU A N 1
ATOM 1296 C CA . LEU A 1 169 ? -5.530 -21.860 22.198 1.00 88.94 169 LEU A CA 1
ATOM 1297 C C . LEU A 1 169 ? -6.680 -22.650 21.568 1.00 88.94 169 LEU A C 1
ATOM 1299 O O . LEU A 1 169 ? -6.448 -23.705 20.988 1.00 88.94 169 LEU A O 1
ATOM 1303 N N . ASN A 1 170 ? -7.918 -22.175 21.724 1.00 90.94 170 ASN A N 1
ATOM 1304 C CA . ASN A 1 170 ? -9.090 -23.018 21.478 1.00 90.94 170 ASN A CA 1
ATOM 1305 C C . ASN A 1 170 ? -9.866 -22.659 20.208 1.00 90.94 170 ASN A C 1
ATOM 1307 O O . ASN A 1 170 ? -10.647 -23.483 19.741 1.00 90.94 170 ASN A O 1
ATOM 1311 N N . LYS A 1 171 ? -9.731 -21.431 19.687 1.00 88.88 171 LYS A N 1
ATOM 1312 C CA . LYS A 1 171 ? -10.679 -20.891 18.695 1.00 88.88 171 LYS A CA 1
ATOM 1313 C C . LYS A 1 171 ? -10.045 -20.420 17.390 1.00 88.88 171 LYS A C 1
ATOM 1315 O O . LYS A 1 171 ? -10.733 -20.405 16.373 1.00 88.88 171 LYS A O 1
ATOM 1320 N N . ILE A 1 172 ? -8.750 -20.104 17.378 1.00 92.62 172 ILE A N 1
ATOM 1321 C CA . ILE A 1 172 ? -8.068 -19.497 16.219 1.00 92.62 172 ILE A CA 1
ATOM 1322 C C . ILE A 1 172 ? -8.048 -20.373 14.948 1.00 92.62 172 ILE A C 1
ATOM 1324 O O . ILE A 1 172 ? -7.669 -19.904 13.888 1.00 92.62 172 ILE A O 1
ATOM 1328 N N . GLY A 1 173 ? -8.486 -21.634 15.028 1.00 91.38 173 GLY A N 1
ATOM 1329 C CA . GLY A 1 173 ? -8.682 -22.521 13.875 1.00 91.38 173 GLY A CA 1
ATOM 1330 C C . GLY A 1 173 ? -9.964 -22.266 13.066 1.00 91.38 173 GLY A C 1
ATOM 1331 O O . GLY A 1 173 ? -10.250 -23.027 12.145 1.00 91.38 173 GLY A O 1
ATOM 1332 N N . THR A 1 174 ? -10.731 -21.219 13.384 1.00 96.12 174 THR A N 1
ATOM 1333 C CA . THR A 1 174 ? -11.941 -20.794 12.650 1.00 96.12 174 THR A CA 1
ATOM 1334 C C . THR A 1 174 ? -11.904 -19.290 12.373 1.00 96.12 174 THR A C 1
ATOM 1336 O O . THR A 1 174 ? -11.234 -18.559 13.103 1.00 96.12 174 THR A O 1
ATOM 1339 N N . ALA A 1 175 ? -12.605 -18.816 11.335 1.00 95.06 175 ALA A N 1
ATOM 1340 C CA . ALA A 1 175 ? -12.649 -17.388 11.005 1.00 95.06 175 ALA A CA 1
ATOM 1341 C C . ALA A 1 175 ? -13.287 -16.572 12.144 1.00 95.06 175 ALA A C 1
ATOM 1343 O O . ALA A 1 175 ? -12.760 -15.536 12.538 1.00 95.06 175 ALA A O 1
ATOM 1344 N N . GLU A 1 176 ? -14.357 -17.087 12.753 1.00 95.31 176 GLU A N 1
ATOM 1345 C CA . GLU A 1 176 ? -15.014 -16.467 13.905 1.00 95.31 176 GLU A CA 1
ATOM 1346 C C . GLU A 1 176 ? -14.082 -16.407 15.121 1.00 95.31 176 GLU A C 1
ATOM 1348 O O . GLU A 1 176 ? -14.020 -15.403 15.829 1.00 95.31 176 GLU A O 1
ATOM 1353 N N . GLY A 1 177 ? -13.319 -17.474 15.368 1.00 95.75 177 GLY A N 1
ATOM 1354 C CA . GLY A 1 177 ? -12.355 -17.494 16.462 1.00 95.75 177 GLY A CA 1
ATOM 1355 C C . GLY A 1 177 ? -11.140 -16.595 16.229 1.00 95.75 177 GLY A C 1
ATOM 1356 O O . GLY A 1 177 ? -10.609 -16.036 17.191 1.00 95.75 177 GLY A O 1
ATOM 1357 N N . LEU A 1 178 ? -10.724 -16.418 14.972 1.00 96.50 178 LEU A N 1
ATOM 1358 C CA . LEU A 1 178 ? -9.732 -15.422 14.562 1.00 96.50 178 LEU A CA 1
ATOM 1359 C C . LEU A 1 178 ? -10.222 -14.001 14.827 1.00 96.50 178 LEU A C 1
ATOM 1361 O O . LEU A 1 178 ? -9.488 -13.200 15.401 1.00 96.50 178 LEU A O 1
ATOM 1365 N N . GLU A 1 179 ? -11.467 -13.705 14.460 1.00 96.44 179 GLU A N 1
ATOM 1366 C CA . GLU A 1 179 ? -12.097 -12.412 14.715 1.00 96.44 179 GLU A CA 1
ATOM 1367 C C . GLU A 1 179 ? -12.199 -12.108 16.211 1.00 96.44 179 GLU A C 1
ATOM 1369 O O . GLU A 1 179 ? -11.801 -11.027 16.648 1.00 96.44 179 GLU A O 1
ATOM 1374 N N . GLU A 1 180 ? -12.640 -13.077 17.019 1.00 96.00 180 GLU A N 1
ATOM 1375 C CA . GLU A 1 180 ? -12.683 -12.938 18.477 1.00 96.00 180 GLU A CA 1
ATOM 1376 C C . GLU A 1 180 ? -11.284 -12.672 19.061 1.00 96.00 180 GLU A C 1
ATOM 1378 O O . GLU A 1 180 ? -11.118 -11.779 19.897 1.00 96.00 180 GLU A O 1
ATOM 1383 N N . ALA A 1 181 ? -10.262 -13.408 18.611 1.00 96.75 181 ALA A N 1
ATOM 1384 C CA . ALA A 1 181 ? -8.887 -13.219 19.066 1.00 96.75 181 ALA A CA 1
ATOM 1385 C C . ALA A 1 181 ? -8.328 -11.844 18.658 1.00 96.75 181 ALA A C 1
ATOM 1387 O O . ALA A 1 181 ? -7.740 -11.154 19.494 1.00 96.75 181 ALA A O 1
ATOM 1388 N N . ALA A 1 182 ? -8.552 -11.417 17.412 1.00 95.31 182 ALA A N 1
ATOM 1389 C CA . ALA A 1 182 ? -8.138 -10.109 16.907 1.00 95.31 182 ALA A CA 1
ATOM 1390 C C . ALA A 1 182 ? -8.798 -8.966 17.695 1.00 95.31 182 ALA A C 1
ATOM 1392 O O . ALA A 1 182 ? -8.125 -8.020 18.109 1.00 95.31 182 ALA A O 1
ATOM 1393 N N . ALA A 1 183 ? -10.102 -9.072 17.972 1.00 92.88 183 ALA A N 1
ATOM 1394 C CA . ALA A 1 183 ? -10.841 -8.085 18.754 1.00 92.88 183 ALA A CA 1
ATOM 1395 C C . ALA A 1 183 ? -10.343 -8.001 20.210 1.00 92.88 183 ALA A C 1
ATOM 1397 O O . ALA A 1 183 ? -10.174 -6.902 20.751 1.00 92.88 183 ALA A O 1
ATOM 1398 N N . LEU A 1 184 ? -10.059 -9.146 20.844 1.00 96.69 184 LEU A N 1
ATOM 1399 C CA . LEU A 1 184 ? -9.486 -9.202 22.193 1.00 96.69 184 LEU A CA 1
ATOM 1400 C C . LEU A 1 184 ? -8.078 -8.594 22.242 1.00 96.69 184 LEU A C 1
ATOM 1402 O O . LEU A 1 184 ? -7.782 -7.837 23.167 1.00 96.69 184 LEU A O 1
ATOM 1406 N N . ALA A 1 185 ? -7.232 -8.889 21.250 1.00 96.62 185 ALA A N 1
ATOM 1407 C CA . ALA A 1 185 ? -5.892 -8.319 21.136 1.00 96.62 185 ALA A CA 1
ATOM 1408 C C . ALA A 1 185 ? -5.945 -6.800 20.929 1.00 96.62 185 ALA A C 1
ATOM 1410 O O . ALA A 1 185 ? -5.264 -6.067 21.642 1.00 96.62 185 ALA A O 1
ATOM 1411 N N . GLY A 1 186 ? -6.810 -6.311 20.034 1.00 87.88 186 GLY A N 1
ATOM 1412 C CA . GLY A 1 186 ? -7.036 -4.877 19.843 1.00 87.88 186 GLY A CA 1
ATOM 1413 C C . GLY A 1 186 ? -7.496 -4.180 21.126 1.00 87.88 186 GLY A C 1
ATOM 1414 O O . GLY A 1 186 ? -6.898 -3.188 21.534 1.00 87.88 186 GLY A O 1
ATOM 1415 N N . THR A 1 187 ? -8.485 -4.754 21.821 1.00 93.50 187 THR A N 1
ATOM 1416 C CA . THR A 1 187 ? -8.986 -4.230 23.106 1.00 93.50 187 THR A CA 1
ATOM 1417 C C . THR A 1 187 ? -7.876 -4.151 24.156 1.00 93.50 187 THR A C 1
ATOM 1419 O O . THR A 1 187 ? -7.731 -3.131 24.832 1.00 93.50 187 THR A O 1
ATOM 1422 N N . LEU A 1 188 ? -7.073 -5.212 24.292 1.00 96.31 188 LEU A N 1
ATOM 1423 C CA . LEU A 1 188 ? -5.947 -5.242 25.223 1.00 96.31 188 LEU A CA 1
ATOM 1424 C C . LEU A 1 188 ? -4.885 -4.194 24.857 1.00 96.31 188 LEU A C 1
ATOM 1426 O O . LEU A 1 188 ? -4.391 -3.502 25.744 1.00 96.31 188 LEU A O 1
ATOM 1430 N N . GLY A 1 189 ? -4.568 -4.039 23.569 1.00 91.81 189 GLY A N 1
ATOM 1431 C CA . GLY A 1 189 ? -3.619 -3.040 23.077 1.00 91.81 189 GLY A CA 1
ATOM 1432 C C . GLY A 1 189 ? -4.045 -1.619 23.445 1.00 91.81 189 GLY A C 1
ATOM 1433 O O . GLY A 1 189 ? -3.250 -0.863 24.004 1.00 91.81 189 GLY A O 1
ATOM 1434 N N . THR A 1 190 ? -5.324 -1.284 23.247 1.00 85.50 190 THR A N 1
ATOM 1435 C CA . THR A 1 190 ? -5.895 0.007 23.661 1.00 85.50 190 THR A CA 1
ATOM 1436 C C . THR A 1 190 ? -5.832 0.206 25.176 1.00 85.50 190 THR A C 1
ATOM 1438 O O . THR A 1 190 ? -5.428 1.275 25.633 1.00 85.50 190 THR A O 1
ATOM 1441 N N . GLN A 1 191 ? -6.184 -0.812 25.970 1.00 91.81 191 GLN A N 1
ATOM 1442 C CA . GLN A 1 191 ? -6.113 -0.737 27.436 1.00 91.81 191 GLN A CA 1
ATOM 1443 C C . GLN A 1 191 ? -4.683 -0.461 27.921 1.00 91.81 191 GLN A C 1
ATOM 1445 O O . GLN A 1 191 ? -4.478 0.427 28.749 1.00 91.81 191 GLN A O 1
ATOM 1450 N N . LEU A 1 192 ? -3.695 -1.181 27.379 1.00 93.06 192 LEU A N 1
ATOM 1451 C CA . LEU A 1 192 ? -2.284 -1.000 27.724 1.00 93.06 192 LEU A CA 1
ATOM 1452 C C . LEU A 1 192 ? -1.746 0.357 27.258 1.00 93.06 192 LEU A C 1
ATOM 1454 O O . LEU A 1 192 ? -0.980 0.981 27.986 1.00 93.06 192 LEU A O 1
ATOM 1458 N N . GLN A 1 193 ? -2.175 0.848 26.093 1.00 89.38 193 GLN A N 1
ATOM 1459 C CA . GLN A 1 193 ? -1.804 2.175 25.597 1.00 89.38 193 GLN A CA 1
ATOM 1460 C C . GLN A 1 193 ? -2.319 3.287 26.521 1.00 89.38 193 GLN A C 1
ATOM 1462 O O . GLN A 1 193 ? -1.542 4.145 26.938 1.00 89.38 193 GLN A O 1
ATOM 1467 N N . VAL A 1 194 ? -3.608 3.264 26.877 1.00 83.81 194 VAL A N 1
ATOM 1468 C CA . VAL A 1 194 ? -4.200 4.246 27.805 1.00 83.81 194 VAL A CA 1
ATOM 1469 C C . VAL A 1 194 ? -3.494 4.192 29.159 1.00 83.81 194 VAL A C 1
ATOM 1471 O O . VAL A 1 194 ? -3.166 5.227 29.739 1.00 83.81 194 VAL A O 1
ATOM 1474 N N . ALA A 1 195 ? -3.211 2.985 29.643 1.00 88.50 195 ALA A N 1
ATOM 1475 C CA . ALA A 1 195 ? -2.523 2.789 30.903 1.00 88.50 195 ALA A CA 1
ATOM 1476 C C . ALA A 1 195 ? -1.076 3.292 30.894 1.00 88.50 195 ALA A C 1
ATOM 1478 O O . ALA A 1 195 ? -0.672 3.938 31.854 1.00 88.50 195 ALA A O 1
ATOM 1479 N N . ALA A 1 196 ? -0.307 3.033 29.832 1.00 87.06 196 ALA A N 1
ATOM 1480 C CA . ALA A 1 196 ? 1.078 3.490 29.717 1.00 87.06 196 ALA A CA 1
ATOM 1481 C C . ALA A 1 196 ? 1.175 5.023 29.771 1.00 87.06 196 ALA A C 1
ATOM 1483 O O . ALA A 1 196 ? 2.071 5.568 30.415 1.00 87.06 196 ALA A O 1
ATOM 1484 N N . VAL A 1 197 ? 0.210 5.718 29.156 1.00 81.81 197 VAL A N 1
ATOM 1485 C CA . VAL A 1 197 ? 0.085 7.179 29.252 1.00 81.81 197 VAL A CA 1
ATOM 1486 C C . VAL A 1 197 ? -0.269 7.603 30.681 1.00 81.81 197 VAL A C 1
ATOM 1488 O O . VAL A 1 197 ? 0.373 8.495 31.231 1.00 81.81 197 VAL A O 1
ATOM 1491 N N . ALA A 1 198 ? -1.253 6.953 31.307 1.00 81.25 198 ALA A N 1
ATOM 1492 C CA . ALA A 1 198 ? -1.733 7.317 32.641 1.00 81.25 198 ALA A CA 1
ATOM 1493 C C . ALA A 1 198 ? -0.705 7.075 33.761 1.00 81.25 198 ALA A C 1
ATOM 1495 O O . ALA A 1 198 ? -0.663 7.830 34.730 1.00 81.25 198 ALA A O 1
ATOM 1496 N N . THR A 1 199 ? 0.122 6.034 33.650 1.00 86.25 199 THR A N 1
ATOM 1497 C CA . THR A 1 199 ? 1.148 5.701 34.652 1.00 86.25 199 THR A CA 1
ATOM 1498 C C . THR A 1 199 ? 2.452 6.466 34.449 1.00 86.25 199 THR A C 1
ATOM 1500 O O . THR A 1 199 ? 3.364 6.323 35.263 1.00 86.25 199 THR A O 1
ATOM 1503 N N . GLY A 1 200 ? 2.565 7.266 33.381 1.00 83.88 200 GLY A N 1
ATOM 1504 C CA . GLY A 1 200 ? 3.824 7.906 33.012 1.00 83.88 200 GLY A CA 1
ATOM 1505 C C . GLY A 1 200 ? 4.921 6.888 32.696 1.00 83.88 200 GLY A C 1
ATOM 1506 O O . GLY A 1 200 ? 6.100 7.213 32.817 1.00 83.88 200 GLY A O 1
ATOM 1507 N N . ALA A 1 201 ? 4.547 5.659 32.309 1.00 73.88 201 ALA A N 1
ATOM 1508 C CA . ALA A 1 201 ? 5.458 4.617 31.849 1.00 73.88 201 ALA A CA 1
ATOM 1509 C C . ALA A 1 201 ? 5.979 4.982 30.451 1.00 73.88 201 ALA A C 1
ATOM 1511 O O . ALA A 1 201 ? 5.659 4.370 29.432 1.00 73.88 201 ALA A O 1
ATOM 1512 N N . GLN A 1 202 ? 6.757 6.054 30.406 1.00 61.03 202 GLN A N 1
ATOM 1513 C CA . GLN A 1 202 ? 7.543 6.453 29.259 1.00 61.03 202 GLN A CA 1
ATOM 1514 C C . GLN A 1 202 ? 8.787 5.565 29.261 1.00 61.03 202 GLN A C 1
ATOM 1516 O O . GLN A 1 202 ? 9.392 5.334 30.310 1.00 61.03 202 GLN A O 1
ATOM 1521 N N . GLY A 1 203 ? 9.108 4.976 28.107 1.00 52.84 203 GLY A N 1
ATOM 1522 C CA . GLY A 1 203 ? 10.219 4.034 27.989 1.00 52.84 203 GLY A CA 1
ATOM 1523 C C . GLY A 1 203 ? 11.528 4.622 28.539 1.00 52.84 203 GLY A C 1
ATOM 1524 O O . GLY A 1 203 ? 11.693 5.847 28.552 1.00 52.84 203 GLY A O 1
ATOM 1525 N N . PRO A 1 204 ? 12.464 3.780 29.010 1.00 38.84 204 PR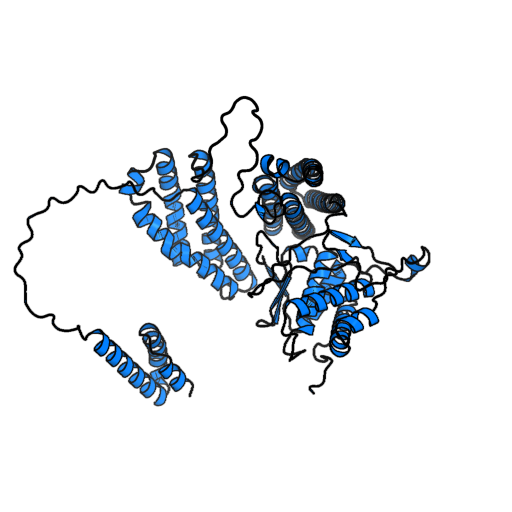O A N 1
ATOM 1526 C CA . PRO A 1 204 ? 13.752 4.250 29.508 1.00 38.84 204 PRO A CA 1
ATOM 1527 C C . PRO A 1 204 ? 14.448 5.088 28.423 1.00 38.84 204 PRO A C 1
ATOM 1529 O O . PRO A 1 204 ? 14.864 4.550 27.402 1.00 38.84 204 PRO A O 1
ATOM 1532 N N . GLY A 1 205 ? 14.529 6.407 28.633 1.00 43.12 205 GLY A N 1
ATOM 1533 C CA . GLY A 1 205 ? 15.161 7.347 27.697 1.00 43.12 205 GLY A CA 1
ATOM 1534 C C . GLY A 1 205 ? 14.435 8.676 27.460 1.00 43.12 205 GLY A C 1
ATOM 1535 O O . GLY A 1 205 ? 15.027 9.560 26.850 1.00 43.12 205 GLY A O 1
ATOM 1536 N N . TRP A 1 206 ? 13.201 8.865 27.942 1.00 33.53 206 TRP A N 1
ATOM 1537 C CA . TRP A 1 206 ? 12.475 10.130 27.758 1.00 33.53 206 TRP A CA 1
ATOM 1538 C C . TRP A 1 206 ? 12.351 10.906 29.075 1.00 33.53 206 TRP A C 1
ATOM 1540 O O . TRP A 1 206 ? 11.664 10.480 29.999 1.00 33.53 206 TRP A O 1
ATOM 1550 N N . THR A 1 207 ? 13.016 12.058 29.166 1.00 35.16 207 THR A N 1
ATOM 1551 C CA . THR A 1 207 ? 12.745 13.075 30.192 1.00 35.16 207 THR A CA 1
ATOM 1552 C C . THR A 1 207 ? 11.916 14.195 29.567 1.00 35.16 207 THR A C 1
ATOM 1554 O O . THR A 1 207 ? 12.391 14.787 28.593 1.00 35.16 207 THR A O 1
ATOM 1557 N N . PRO A 1 208 ? 10.732 14.539 30.108 1.00 33.03 208 PRO A N 1
ATOM 1558 C CA . PRO A 1 208 ? 10.036 15.749 29.691 1.00 33.03 208 PRO A CA 1
ATOM 1559 C C . PRO A 1 208 ? 10.921 16.960 30.008 1.00 33.03 208 PRO A C 1
ATOM 1561 O O . PRO A 1 208 ? 11.487 17.017 31.107 1.00 33.03 208 PRO A O 1
ATOM 1564 N N . PRO A 1 209 ? 11.058 17.938 29.096 1.00 32.91 209 PRO A N 1
ATOM 1565 C CA . PRO A 1 209 ? 11.728 19.179 29.441 1.00 32.91 209 PRO A CA 1
ATOM 1566 C C . PRO A 1 209 ? 10.955 19.861 30.584 1.00 32.91 209 PRO A C 1
ATOM 1568 O O . PRO A 1 209 ? 9.719 19.840 30.587 1.00 32.91 209 PRO A O 1
ATOM 1571 N N . PRO A 1 210 ? 11.648 20.450 31.575 1.00 33.88 210 PRO A N 1
ATOM 1572 C CA . PRO A 1 210 ? 10.983 21.229 32.606 1.00 33.88 210 PRO A CA 1
ATOM 1573 C C . PRO A 1 210 ? 10.190 22.368 31.958 1.00 33.88 210 PRO A C 1
ATOM 1575 O O . PRO A 1 210 ? 10.681 23.093 31.093 1.00 33.88 210 PRO A O 1
ATOM 1578 N N . SER A 1 211 ? 8.942 22.508 32.393 1.00 49.94 211 SER A N 1
ATOM 1579 C CA . SER A 1 211 ? 8.062 23.610 32.025 1.00 49.94 211 SER A CA 1
ATOM 1580 C C . SER A 1 211 ? 8.532 24.897 32.709 1.00 49.94 211 SER A C 1
ATOM 1582 O O . SER A 1 211 ? 8.080 25.171 33.813 1.00 49.94 211 SER A O 1
ATOM 1584 N N . GLU A 1 212 ? 9.429 25.660 32.075 1.00 41.25 212 GLU A N 1
ATOM 1585 C CA . GLU A 1 212 ? 9.438 27.138 32.049 1.00 41.25 212 GLU A CA 1
ATOM 1586 C C . GLU A 1 212 ? 10.640 27.699 31.261 1.00 41.25 212 GLU A C 1
ATOM 1588 O O . GLU A 1 212 ? 11.763 27.222 31.387 1.00 41.25 212 GLU A O 1
ATOM 1593 N N . ALA A 1 213 ? 10.361 28.760 30.491 1.00 38.00 213 ALA A N 1
ATOM 1594 C CA . ALA A 1 213 ? 11.264 29.650 29.749 1.00 38.00 213 ALA A CA 1
ATOM 1595 C C . ALA A 1 213 ? 12.178 29.010 28.678 1.00 38.00 213 ALA A C 1
ATOM 1597 O O . ALA A 1 213 ? 13.171 28.346 28.964 1.00 38.00 213 ALA A O 1
ATOM 1598 N N . GLN A 1 214 ? 11.858 29.312 27.412 1.00 42.88 214 GLN A N 1
ATOM 1599 C CA . GLN A 1 214 ? 12.641 29.005 26.210 1.00 42.88 214 GLN A CA 1
ATOM 1600 C C . GLN A 1 214 ? 14.139 29.288 26.416 1.00 42.88 214 GLN A C 1
ATOM 1602 O O . GLN A 1 214 ? 14.588 30.431 26.345 1.00 42.88 214 GLN A O 1
ATOM 1607 N N . SER A 1 215 ? 14.912 28.229 26.641 1.00 33.34 215 SER A N 1
ATOM 1608 C CA . SER A 1 215 ? 16.360 28.239 26.451 1.00 33.34 215 SER A CA 1
ATOM 1609 C C . SER A 1 215 ? 16.676 27.683 25.061 1.00 33.34 215 SER A C 1
ATOM 1611 O O . SER A 1 215 ? 15.941 26.818 24.575 1.00 33.34 215 SER A O 1
ATOM 1613 N N . PRO A 1 216 ? 17.727 28.188 24.393 1.00 39.06 216 PRO A N 1
ATOM 1614 C CA . PRO A 1 216 ? 18.062 27.791 23.032 1.00 39.06 216 PRO A CA 1
ATOM 1615 C C . PRO A 1 216 ? 18.311 26.282 22.951 1.00 39.06 216 PRO A C 1
ATOM 1617 O O . PRO A 1 216 ? 19.012 25.710 23.787 1.00 39.06 216 PRO A O 1
ATOM 1620 N N . VAL A 1 217 ? 17.710 25.660 21.936 1.00 37.41 217 VAL A N 1
ATOM 1621 C CA . VAL A 1 217 ? 17.843 24.235 21.614 1.00 37.41 217 VAL A CA 1
ATOM 1622 C C . VAL A 1 217 ? 19.336 23.887 21.503 1.00 37.41 217 VAL A C 1
ATOM 1624 O O . VAL A 1 217 ? 20.034 24.530 20.714 1.00 37.41 217 VAL A O 1
ATOM 1627 N N . PRO A 1 218 ? 19.863 22.923 22.285 1.00 38.44 218 PRO A N 1
ATOM 1628 C CA . PRO A 1 218 ? 21.241 22.480 22.118 1.00 38.44 218 PRO A CA 1
ATOM 1629 C C . PRO A 1 218 ? 21.418 21.845 20.727 1.00 38.44 218 PRO A C 1
ATOM 1631 O O . PRO A 1 218 ? 20.477 21.227 20.221 1.00 38.44 218 PRO A O 1
ATOM 1634 N N . PRO A 1 219 ? 22.595 21.988 20.093 1.00 43.00 219 PRO A N 1
ATOM 1635 C CA . PRO A 1 219 ? 22.855 21.361 18.802 1.00 43.00 219 PRO A CA 1
ATOM 1636 C C . PRO A 1 219 ? 22.707 19.830 18.897 1.00 43.00 219 PRO A C 1
ATOM 1638 O O . PRO A 1 219 ? 22.865 19.276 19.992 1.00 43.00 219 PRO A O 1
ATOM 1641 N N . PRO A 1 220 ? 22.392 19.152 17.776 1.00 42.94 220 PRO A N 1
ATOM 1642 C CA . PRO A 1 220 ? 22.095 17.722 17.756 1.00 42.94 220 PRO A CA 1
ATOM 1643 C C . PRO A 1 220 ? 23.196 16.915 18.447 1.00 42.94 220 PRO A C 1
ATOM 1645 O O . PRO A 1 220 ? 24.383 17.148 18.221 1.00 42.94 220 PRO A O 1
ATOM 1648 N N . GLN A 1 221 ? 22.813 15.966 19.303 1.00 38.31 221 GLN A N 1
ATOM 1649 C CA . GLN A 1 221 ? 23.753 14.951 19.763 1.00 38.31 221 GLN A CA 1
ATOM 1650 C C . GLN A 1 221 ? 23.863 13.888 18.674 1.00 38.31 221 GLN A C 1
ATOM 1652 O O . GLN A 1 221 ? 22.972 13.057 18.511 1.00 38.31 221 GLN A O 1
ATOM 1657 N N . ASP A 1 222 ? 24.961 13.950 17.926 1.00 39.59 222 ASP A N 1
ATOM 1658 C CA . ASP A 1 222 ? 25.289 13.001 16.871 1.00 39.59 222 ASP A CA 1
ATOM 1659 C C . ASP A 1 222 ? 25.514 11.603 17.463 1.00 39.59 222 ASP A C 1
ATOM 1661 O O . ASP A 1 222 ? 26.602 11.257 17.933 1.00 39.59 222 ASP A O 1
ATOM 1665 N N . GLY A 1 223 ? 24.484 10.758 17.418 1.00 43.69 223 GLY A N 1
ATOM 1666 C CA . GLY A 1 223 ? 24.705 9.317 17.416 1.00 43.69 223 GLY A CA 1
ATOM 1667 C C . GLY A 1 223 ? 25.565 8.943 16.197 1.00 43.69 223 GLY A C 1
ATOM 1668 O O . GLY A 1 223 ? 25.436 9.579 15.147 1.00 43.69 223 GLY A O 1
ATOM 1669 N N . PRO A 1 224 ? 26.421 7.908 16.278 1.00 34.81 224 PRO A N 1
ATOM 1670 C CA . PRO A 1 224 ? 27.443 7.612 15.264 1.00 34.81 224 PRO A CA 1
ATOM 1671 C C . PRO A 1 224 ? 26.901 7.301 13.856 1.00 34.81 224 PRO A C 1
ATOM 1673 O O . PRO A 1 224 ? 27.686 7.165 12.925 1.00 34.81 224 PRO A O 1
ATOM 1676 N N . TYR A 1 225 ? 25.582 7.199 13.675 1.00 36.91 225 TYR A N 1
ATOM 1677 C CA . TYR A 1 225 ? 24.947 6.953 12.380 1.00 36.91 225 TYR A CA 1
ATOM 1678 C C . TYR A 1 225 ? 24.568 8.240 11.615 1.00 36.91 225 TYR A C 1
ATOM 1680 O O . TYR A 1 225 ? 24.606 8.244 10.388 1.00 36.91 225 TYR A O 1
ATOM 1688 N N . SER A 1 226 ? 24.274 9.351 12.308 1.00 38.78 226 SER A N 1
ATOM 1689 C CA . SER A 1 226 ? 23.736 10.589 11.702 1.00 38.78 226 SER A CA 1
ATOM 1690 C C . SER A 1 226 ? 24.746 11.370 10.848 1.00 38.78 226 SER A C 1
ATOM 1692 O O . SER A 1 226 ? 24.363 12.260 10.094 1.00 38.78 226 SER A O 1
ATOM 1694 N N . GLN A 1 227 ? 26.039 11.061 10.962 1.00 39.16 227 GLN A N 1
ATOM 1695 C CA . GLN A 1 227 ? 27.115 11.830 10.324 1.00 39.16 227 GLN A CA 1
ATOM 1696 C C . GLN A 1 227 ? 27.346 11.455 8.852 1.00 39.16 227 GLN A C 1
ATOM 1698 O O . GLN A 1 227 ? 28.040 12.177 8.141 1.00 39.16 227 GLN A O 1
ATOM 1703 N N . TYR A 1 228 ? 26.796 10.326 8.391 1.00 34.50 228 TYR A N 1
ATOM 1704 C CA . TYR A 1 228 ? 27.118 9.752 7.079 1.00 34.50 228 TYR A CA 1
ATOM 1705 C C . TYR A 1 228 ? 26.038 9.971 6.004 1.00 34.50 228 TYR A C 1
ATOM 1707 O O . TYR A 1 228 ? 26.320 9.714 4.836 1.00 34.50 228 TYR A O 1
ATOM 1715 N N . ALA A 1 229 ? 24.845 10.443 6.392 1.00 38.81 229 ALA A N 1
ATOM 1716 C CA . ALA A 1 229 ? 23.737 10.864 5.521 1.00 38.81 229 ALA A CA 1
ATOM 1717 C C . ALA A 1 229 ? 22.692 11.649 6.355 1.00 38.81 229 ALA A C 1
ATOM 1719 O O . ALA A 1 229 ? 21.673 11.080 6.756 1.00 38.81 229 ALA A O 1
ATOM 1720 N N . PRO A 1 230 ? 22.967 12.912 6.732 1.00 42.34 230 PRO A N 1
ATOM 1721 C CA . PRO A 1 230 ? 22.116 13.692 7.642 1.00 42.34 230 PRO A CA 1
ATOM 1722 C C . PRO A 1 230 ? 20.675 13.900 7.140 1.00 42.34 230 PRO A C 1
ATOM 1724 O O . PRO A 1 230 ? 19.773 14.103 7.947 1.00 42.34 230 PRO A O 1
ATOM 1727 N N . GLU A 1 231 ? 20.442 13.798 5.834 1.00 41.44 231 GLU A N 1
ATOM 1728 C CA . GLU A 1 231 ? 19.129 13.808 5.182 1.00 41.44 231 GLU A CA 1
ATOM 1729 C C . GLU A 1 231 ? 18.292 12.533 5.416 1.00 41.44 231 GLU A C 1
ATOM 1731 O O . GLU A 1 231 ? 17.074 12.577 5.271 1.00 41.44 231 GLU A O 1
ATOM 1736 N N . MET A 1 232 ? 18.913 11.420 5.831 1.00 37.78 232 MET A N 1
ATOM 1737 C CA . MET A 1 232 ? 18.264 10.119 6.078 1.00 37.78 232 MET A CA 1
ATOM 1738 C C . MET A 1 232 ? 18.029 9.829 7.570 1.00 37.78 232 MET A C 1
ATOM 1740 O O . MET A 1 232 ? 17.878 8.678 7.983 1.00 37.78 232 MET A O 1
ATOM 1744 N N . SER A 1 233 ? 18.033 10.860 8.417 1.00 47.47 233 SER A N 1
ATOM 1745 C CA . SER A 1 233 ? 17.664 10.693 9.820 1.00 47.47 233 SER A CA 1
ATOM 1746 C C . SER A 1 233 ? 16.170 10.364 9.937 1.00 47.47 233 SER A C 1
ATOM 1748 O O . SER A 1 233 ? 15.331 10.989 9.289 1.00 47.47 233 SER A O 1
ATOM 1750 N N . ILE A 1 234 ? 15.813 9.444 10.843 1.00 49.75 234 ILE A N 1
ATOM 1751 C CA . ILE A 1 234 ? 14.415 9.155 11.248 1.00 49.75 234 ILE A CA 1
ATOM 1752 C C . ILE A 1 234 ? 13.688 10.444 11.704 1.00 49.75 234 ILE A C 1
ATOM 1754 O O . ILE A 1 234 ? 12.457 10.521 11.733 1.00 49.75 234 ILE A O 1
ATOM 1758 N N . ASP A 1 235 ? 14.458 11.484 12.030 1.00 53.78 235 ASP A N 1
ATOM 1759 C CA . ASP A 1 235 ? 13.980 12.795 12.443 1.00 53.78 235 ASP A CA 1
ATOM 1760 C C . ASP A 1 235 ? 13.745 13.796 11.289 1.00 53.78 235 ASP A C 1
ATOM 1762 O O . ASP A 1 235 ? 13.245 14.888 11.562 1.00 53.78 235 ASP A O 1
ATOM 1766 N N . THR A 1 236 ? 14.092 13.470 10.033 1.00 52.75 236 THR A N 1
ATOM 1767 C CA . THR A 1 236 ? 14.026 14.393 8.874 1.00 52.75 236 THR A CA 1
ATOM 1768 C C . THR A 1 236 ? 13.193 13.894 7.684 1.00 52.75 236 THR A C 1
ATOM 1770 O O . THR A 1 236 ? 12.939 14.675 6.782 1.00 52.75 236 THR A O 1
ATOM 1773 N N . GLY A 1 237 ? 12.692 12.651 7.680 1.00 60.69 237 GLY A N 1
ATOM 1774 C CA . GLY A 1 237 ? 11.859 12.088 6.589 1.00 60.69 237 GLY A CA 1
ATOM 1775 C C . GLY A 1 237 ? 10.372 12.486 6.602 1.00 60.69 237 GLY A C 1
ATOM 1776 O O . GLY A 1 237 ? 9.505 11.724 6.178 1.00 60.69 237 GLY A O 1
ATOM 1777 N N . CYS A 1 238 ? 10.029 13.640 7.178 1.00 81.75 238 CYS A N 1
ATOM 1778 C CA . CYS A 1 238 ? 8.630 13.991 7.464 1.00 81.75 238 CYS A CA 1
ATOM 1779 C C . CYS A 1 238 ? 7.826 14.301 6.197 1.00 81.75 238 CYS A C 1
ATOM 1781 O O . CYS A 1 238 ? 6.602 14.148 6.181 1.00 81.75 238 CYS A O 1
ATOM 1783 N N . VAL A 1 239 ? 8.507 14.742 5.140 1.00 84.81 239 VAL A N 1
ATOM 1784 C CA . VAL A 1 239 ? 7.873 15.107 3.877 1.00 84.81 239 VAL A CA 1
ATOM 1785 C C . VAL A 1 239 ? 7.386 13.867 3.126 1.00 84.81 239 VAL A C 1
ATOM 1787 O O . VAL A 1 239 ? 6.254 13.840 2.640 1.00 84.81 239 VAL A O 1
ATOM 1790 N N . GLU A 1 240 ? 8.220 12.834 3.082 1.00 76.19 240 GLU A N 1
ATOM 1791 C CA . GLU A 1 240 ? 7.982 11.552 2.426 1.00 76.19 240 GLU A CA 1
ATOM 1792 C C . GLU A 1 240 ? 6.893 10.762 3.146 1.00 76.19 240 GLU A C 1
ATOM 1794 O O . GLU A 1 240 ? 5.957 10.296 2.495 1.00 76.19 240 GLU A O 1
ATOM 1799 N N . CYS A 1 241 ? 6.957 10.686 4.482 1.00 77.56 241 CYS A N 1
ATOM 1800 C CA . CYS A 1 241 ? 5.877 10.105 5.283 1.00 77.56 241 CYS A CA 1
ATOM 1801 C C . CYS A 1 241 ? 4.553 10.829 5.007 1.00 77.56 241 CYS A C 1
ATOM 1803 O O . CYS A 1 241 ? 3.531 10.188 4.770 1.00 77.56 241 CYS A O 1
ATOM 1805 N N . GLY A 1 242 ? 4.587 12.167 4.952 1.00 88.12 242 GLY A N 1
ATOM 1806 C CA . GLY A 1 242 ? 3.443 12.997 4.578 1.00 88.12 242 GLY A CA 1
ATOM 1807 C C . GLY A 1 242 ? 2.810 12.583 3.251 1.00 88.12 242 GLY A C 1
ATOM 1808 O O . GLY A 1 242 ? 1.604 12.350 3.193 1.00 88.12 242 GLY A O 1
ATOM 1809 N N . ARG A 1 243 ? 3.626 12.421 2.201 1.00 85.75 243 ARG A N 1
ATOM 1810 C CA . ARG A 1 243 ? 3.161 11.952 0.885 1.00 85.75 243 ARG A CA 1
ATOM 1811 C C . ARG A 1 243 ? 2.547 10.554 0.978 1.00 85.75 243 ARG A C 1
ATOM 1813 O O . ARG A 1 243 ? 1.430 10.361 0.509 1.00 85.75 243 ARG A O 1
ATOM 1820 N N . GLY A 1 244 ? 3.235 9.603 1.612 1.00 74.50 244 GLY A N 1
ATOM 1821 C CA . GLY A 1 244 ? 2.765 8.219 1.745 1.00 74.50 244 GLY A CA 1
ATOM 1822 C C . GLY A 1 244 ? 1.401 8.112 2.433 1.00 74.50 244 GLY A C 1
ATOM 1823 O O . GLY A 1 244 ? 0.477 7.509 1.883 1.00 74.50 244 GLY A O 1
ATOM 1824 N N . HIS A 1 245 ? 1.242 8.770 3.585 1.00 86.12 245 HIS A N 1
ATOM 1825 C CA . HIS A 1 245 ? -0.032 8.808 4.305 1.00 86.12 245 HIS A CA 1
ATOM 1826 C C . HIS A 1 245 ? -1.142 9.464 3.473 1.00 86.12 245 HIS A C 1
ATOM 1828 O O . HIS A 1 245 ? -2.248 8.932 3.398 1.00 86.12 245 HIS A O 1
ATOM 1834 N N . LEU A 1 246 ? -0.866 10.589 2.802 1.00 90.81 246 LEU A N 1
ATOM 1835 C CA . LEU A 1 246 ? -1.873 11.275 1.984 1.00 90.81 246 LEU A CA 1
ATOM 1836 C C . LEU A 1 246 ? -2.299 10.464 0.754 1.00 90.81 246 LEU A C 1
ATOM 1838 O O . LEU A 1 246 ? -3.484 10.463 0.425 1.00 90.81 246 LEU A O 1
ATOM 1842 N N . VAL A 1 247 ? -1.380 9.732 0.116 1.00 83.12 247 VAL A N 1
ATOM 1843 C CA . VAL A 1 247 ? -1.702 8.787 -0.970 1.00 83.12 247 VAL A CA 1
ATOM 1844 C C . VAL A 1 247 ? -2.611 7.666 -0.458 1.00 83.12 247 VAL A C 1
ATOM 1846 O O . VAL A 1 247 ? -3.635 7.372 -1.077 1.00 83.12 247 VAL A O 1
ATOM 1849 N N . GLY A 1 248 ? -2.274 7.061 0.687 1.00 77.06 248 GLY A N 1
ATOM 1850 C CA . GLY A 1 248 ? -3.085 6.003 1.295 1.00 77.06 248 GLY A CA 1
ATOM 1851 C C . GLY A 1 248 ? -4.491 6.482 1.669 1.00 77.06 248 GLY A C 1
ATOM 1852 O O . GLY A 1 248 ? -5.484 5.822 1.352 1.00 77.06 248 GLY A O 1
ATOM 1853 N N . VAL A 1 249 ? -4.585 7.660 2.289 1.00 90.00 249 VAL A N 1
ATOM 1854 C CA . VAL A 1 249 ? -5.851 8.297 2.676 1.00 90.00 249 VAL A CA 1
ATOM 1855 C C . VAL A 1 249 ? -6.717 8.611 1.454 1.00 90.00 249 VAL A C 1
ATOM 1857 O O . VAL A 1 249 ? -7.904 8.283 1.471 1.00 90.00 249 VAL A O 1
ATOM 1860 N N . ASP A 1 250 ? -6.145 9.194 0.394 1.00 90.88 250 ASP A N 1
ATOM 1861 C CA . ASP A 1 250 ? -6.853 9.485 -0.862 1.00 90.88 250 ASP A CA 1
ATOM 1862 C C . ASP A 1 250 ? -7.466 8.207 -1.460 1.00 90.88 250 ASP A C 1
ATOM 1864 O O . ASP A 1 250 ? -8.686 8.107 -1.627 1.00 90.88 250 ASP A O 1
ATOM 1868 N N . ALA A 1 251 ? -6.644 7.172 -1.668 1.00 79.25 251 ALA A N 1
ATOM 1869 C CA . ALA A 1 251 ? -7.082 5.910 -2.264 1.00 79.25 251 ALA A CA 1
ATOM 1870 C C . ALA A 1 251 ? -8.186 5.216 -1.443 1.00 79.25 251 ALA A C 1
ATOM 1872 O O . ALA A 1 251 ? -9.201 4.763 -1.987 1.00 79.25 251 ALA A O 1
ATOM 1873 N N . VAL A 1 252 ? -8.022 5.144 -0.117 1.00 81.50 252 VAL A N 1
ATOM 1874 C CA . VAL A 1 252 ? -8.991 4.471 0.759 1.00 81.50 252 VAL A CA 1
ATOM 1875 C C . VAL A 1 252 ? -10.317 5.230 0.820 1.00 81.50 252 VAL A C 1
ATOM 1877 O O . VAL A 1 252 ? -11.375 4.594 0.783 1.00 81.50 252 VAL A O 1
ATOM 1880 N N . LEU A 1 253 ? -10.294 6.566 0.868 1.00 93.19 253 LEU A N 1
ATOM 1881 C CA . LEU A 1 253 ? -11.508 7.388 0.876 1.00 93.19 253 LEU A CA 1
ATOM 1882 C C . LEU A 1 253 ? -12.230 7.388 -0.477 1.00 93.19 253 LEU A C 1
ATOM 1884 O O . LEU A 1 253 ? -13.467 7.362 -0.504 1.00 93.19 253 LEU A O 1
ATOM 1888 N N . ALA A 1 254 ? -11.492 7.362 -1.590 1.00 87.25 254 ALA A N 1
ATOM 1889 C CA . ALA A 1 254 ? -12.067 7.177 -2.919 1.00 87.25 254 ALA A CA 1
ATOM 1890 C C . ALA A 1 254 ? -12.843 5.855 -2.981 1.00 87.25 254 ALA A C 1
ATOM 1892 O O . ALA A 1 254 ? -14.030 5.840 -3.322 1.00 87.25 254 ALA A O 1
ATOM 1893 N N . LYS A 1 255 ? -12.228 4.758 -2.518 1.00 86.19 255 LYS A N 1
ATOM 1894 C CA . LYS A 1 255 ? -12.899 3.456 -2.490 1.00 86.19 255 LYS A CA 1
ATOM 1895 C C . LYS A 1 255 ? -14.091 3.419 -1.531 1.00 86.19 255 LYS A C 1
ATOM 1897 O O . LYS A 1 255 ? -15.138 2.863 -1.861 1.00 86.19 255 LYS A O 1
ATOM 1902 N N . ALA A 1 256 ? -13.963 4.036 -0.357 1.00 91.06 256 ALA A N 1
ATOM 1903 C CA . ALA A 1 256 ? -15.063 4.143 0.597 1.00 91.06 256 ALA A CA 1
ATOM 1904 C C . ALA A 1 256 ? -16.265 4.890 -0.009 1.00 91.06 256 ALA A C 1
ATOM 1906 O O . ALA A 1 256 ? -17.408 4.510 0.235 1.00 91.06 256 ALA A O 1
ATOM 1907 N N . THR A 1 257 ? -16.015 5.906 -0.840 1.00 95.62 257 THR A N 1
ATOM 1908 C CA . THR A 1 257 ? -17.055 6.668 -1.545 1.00 95.62 257 THR A CA 1
ATOM 1909 C C . THR A 1 257 ? -17.804 5.813 -2.567 1.00 95.62 257 THR A C 1
ATOM 1911 O O . THR A 1 257 ? -19.036 5.848 -2.600 1.00 95.62 257 THR A O 1
ATOM 1914 N N . GLU A 1 258 ? -17.091 5.026 -3.378 1.00 90.00 258 GLU A N 1
ATOM 1915 C CA . GLU A 1 258 ? -17.713 4.082 -4.319 1.00 90.00 258 GLU A CA 1
ATOM 1916 C C . GLU A 1 258 ? -18.618 3.084 -3.592 1.00 90.00 258 GLU A C 1
ATOM 1918 O O . GLU A 1 258 ? -19.779 2.893 -3.959 1.00 90.00 258 GLU A O 1
ATOM 1923 N N . ASP A 1 259 ? -18.093 2.476 -2.527 1.00 90.00 259 ASP A N 1
ATOM 1924 C CA . ASP A 1 259 ? -18.814 1.476 -1.751 1.00 90.00 259 ASP A CA 1
ATOM 1925 C C . ASP A 1 259 ? -20.032 2.109 -1.050 1.00 90.00 259 ASP A C 1
ATOM 1927 O O . ASP A 1 259 ? -21.110 1.514 -1.043 1.00 90.00 259 ASP A O 1
ATOM 1931 N N . ALA A 1 260 ? -19.914 3.339 -0.537 1.00 96.94 260 ALA A N 1
ATOM 1932 C CA . ALA A 1 260 ? -21.013 4.071 0.094 1.00 96.94 260 ALA A CA 1
ATOM 1933 C C . ALA A 1 260 ? -22.146 4.424 -0.879 1.00 96.94 260 ALA A C 1
ATOM 1935 O O . ALA A 1 260 ? -23.306 4.455 -0.466 1.00 96.94 260 ALA A O 1
ATOM 1936 N N . ALA A 1 261 ? -21.841 4.664 -2.158 1.00 94.88 261 ALA A N 1
ATOM 1937 C CA . ALA A 1 261 ? -22.855 4.934 -3.177 1.00 94.88 261 ALA A CA 1
ATOM 1938 C C . ALA A 1 261 ? -23.763 3.719 -3.440 1.00 94.88 261 ALA A C 1
ATOM 1940 O O . ALA A 1 261 ? -24.927 3.886 -3.802 1.00 94.88 261 ALA A O 1
ATOM 1941 N N . VAL A 1 262 ? -23.242 2.504 -3.236 1.00 97.00 262 VAL A N 1
ATOM 1942 C CA . VAL A 1 262 ? -23.972 1.246 -3.452 1.00 97.00 262 VAL A CA 1
ATOM 1943 C C . VAL A 1 262 ? -24.572 0.709 -2.153 1.00 97.00 262 VAL A C 1
ATOM 1945 O O . VAL A 1 262 ? -25.719 0.266 -2.130 1.00 97.00 262 VAL A O 1
ATOM 1948 N N . LYS A 1 263 ? -23.792 0.729 -1.070 1.00 96.94 263 LYS A N 1
ATOM 1949 C CA . LYS A 1 263 ? -24.089 0.041 0.195 1.00 96.94 263 LYS A CA 1
ATOM 1950 C C . LYS A 1 263 ? -24.615 0.974 1.293 1.00 96.94 263 LYS A C 1
ATOM 1952 O O . LYS A 1 263 ? -25.104 0.491 2.311 1.00 96.94 263 LYS A O 1
ATOM 1957 N N . GLY A 1 264 ? -24.526 2.290 1.098 1.00 96.50 264 GLY A N 1
ATOM 1958 C CA . GLY A 1 264 ? -24.765 3.297 2.133 1.00 96.50 264 GLY A CA 1
ATOM 1959 C C . GLY A 1 264 ? -23.532 3.547 3.007 1.00 96.50 264 GLY A C 1
ATOM 1960 O O . GLY A 1 264 ? -22.666 2.685 3.152 1.00 96.50 264 GLY A O 1
ATOM 1961 N N . ALA A 1 265 ? -23.443 4.742 3.599 1.00 97.00 265 ALA A N 1
ATOM 1962 C CA . ALA A 1 265 ? -22.285 5.140 4.405 1.00 97.00 265 ALA A CA 1
ATOM 1963 C C . ALA A 1 265 ? -22.162 4.358 5.723 1.00 97.00 265 ALA A C 1
ATOM 1965 O O . ALA A 1 265 ? -21.050 4.117 6.180 1.00 97.00 265 ALA A O 1
ATOM 1966 N N . ASP A 1 266 ? -23.281 3.910 6.296 1.00 96.75 266 ASP A N 1
ATOM 1967 C CA . ASP A 1 266 ? -23.305 3.142 7.549 1.00 96.75 266 ASP A CA 1
ATOM 1968 C C . ASP A 1 266 ? -22.878 1.672 7.370 1.00 96.75 266 ASP A C 1
ATOM 1970 O O . ASP A 1 266 ? -22.832 0.912 8.338 1.00 96.75 266 ASP A O 1
ATOM 1974 N N . HIS A 1 267 ? -22.574 1.240 6.140 1.00 96.50 267 HIS A N 1
ATOM 1975 C CA . HIS A 1 267 ? -22.142 -0.129 5.884 1.00 96.50 267 HIS A CA 1
ATOM 1976 C C . HIS A 1 267 ? -20.804 -0.426 6.596 1.00 96.50 267 HIS A C 1
ATOM 1978 O O . HIS A 1 267 ? -19.875 0.380 6.482 1.00 96.50 267 HIS A O 1
ATOM 1984 N N . PRO A 1 268 ? -20.640 -1.591 7.261 1.00 83.38 268 PRO A N 1
ATOM 1985 C CA . PRO A 1 268 ? -19.424 -1.926 8.009 1.00 83.38 268 PRO A CA 1
ATOM 1986 C C . PRO A 1 268 ? -18.120 -1.762 7.215 1.00 83.38 268 PRO A C 1
ATOM 1988 O O . PRO A 1 268 ? -17.178 -1.165 7.724 1.00 83.38 268 PRO A O 1
ATOM 1991 N N . ASP A 1 269 ? -18.074 -2.213 5.956 1.00 78.94 269 ASP A N 1
ATOM 1992 C CA . ASP A 1 269 ? -16.891 -2.038 5.092 1.00 78.94 269 ASP A CA 1
ATOM 1993 C C . ASP A 1 269 ? -16.525 -0.561 4.870 1.00 78.94 269 ASP A C 1
ATOM 1995 O O . ASP A 1 269 ? -15.349 -0.202 4.876 1.00 78.94 269 ASP A O 1
ATOM 1999 N N . VAL A 1 270 ? -17.528 0.303 4.677 1.00 92.81 270 VAL A N 1
ATOM 2000 C CA . VAL A 1 270 ? -17.316 1.741 4.458 1.00 92.81 270 VAL A CA 1
ATOM 2001 C C . VAL A 1 270 ? -16.780 2.376 5.737 1.00 92.81 270 VAL A C 1
ATOM 2003 O O . VAL A 1 270 ? -15.806 3.124 5.688 1.00 92.81 270 VAL A O 1
ATOM 2006 N N . GLN A 1 271 ? -17.360 2.018 6.886 1.00 94.81 271 GLN A N 1
ATOM 2007 C CA . GLN A 1 271 ? -16.901 2.478 8.196 1.00 94.81 271 GLN A CA 1
ATOM 2008 C C . GLN A 1 271 ? -15.476 2.006 8.503 1.00 94.81 271 GLN A C 1
ATOM 2010 O O . GLN A 1 271 ? -14.675 2.788 9.004 1.00 94.81 271 GLN A O 1
ATOM 2015 N N . ALA A 1 272 ? -15.122 0.768 8.148 1.00 75.88 272 ALA A N 1
ATOM 2016 C CA . ALA A 1 272 ? -13.770 0.246 8.325 1.00 75.88 272 ALA A CA 1
ATOM 2017 C C . ALA A 1 272 ? -12.740 1.014 7.481 1.00 75.88 272 ALA A C 1
ATOM 2019 O O . ALA A 1 272 ? -11.674 1.366 7.982 1.00 75.88 272 ALA A O 1
ATOM 2020 N N . ARG A 1 273 ? -13.065 1.332 6.221 1.00 87.06 273 ARG A N 1
ATOM 2021 C CA . ARG A 1 273 ? -12.202 2.153 5.353 1.00 87.06 273 ARG A CA 1
ATOM 2022 C C . ARG A 1 273 ? -12.054 3.580 5.874 1.00 87.06 273 ARG A C 1
ATOM 2024 O O . ARG A 1 273 ? -10.945 4.105 5.912 1.00 87.06 273 ARG A O 1
ATOM 2031 N N . LEU A 1 274 ? -13.154 4.197 6.304 1.00 95.75 274 LEU A N 1
ATOM 2032 C CA . LEU A 1 274 ? -13.124 5.534 6.891 1.00 95.75 274 LEU A CA 1
ATOM 2033 C C . LEU A 1 274 ? -12.288 5.563 8.181 1.00 95.75 274 LEU A C 1
ATOM 2035 O O . LEU A 1 274 ? -11.490 6.478 8.363 1.00 95.75 274 LEU A O 1
ATOM 2039 N N . ALA A 1 275 ? -12.427 4.549 9.038 1.00 83.62 275 ALA A N 1
ATOM 2040 C CA . ALA A 1 275 ? -11.623 4.400 10.248 1.00 83.62 275 ALA A CA 1
ATOM 2041 C C . ALA A 1 275 ? -10.132 4.230 9.924 1.00 83.62 275 ALA A C 1
ATOM 2043 O O . ALA A 1 275 ? -9.305 4.891 10.539 1.00 83.62 275 ALA A O 1
ATOM 2044 N N . PHE A 1 276 ? -9.784 3.426 8.916 1.00 83.75 276 PHE A N 1
ATOM 2045 C CA . PHE A 1 276 ? -8.397 3.297 8.463 1.00 83.75 276 PHE A CA 1
ATOM 2046 C C . PHE A 1 276 ? -7.819 4.642 8.001 1.00 83.75 276 PHE A C 1
ATOM 2048 O O . PHE A 1 276 ? -6.754 5.045 8.452 1.00 83.75 276 PHE A O 1
ATOM 2055 N N . ALA A 1 277 ? -8.544 5.389 7.161 1.00 89.38 277 ALA A N 1
ATOM 2056 C CA . ALA A 1 277 ? -8.099 6.715 6.726 1.00 89.38 277 ALA A CA 1
ATOM 2057 C C . ALA A 1 277 ? -7.912 7.684 7.913 1.00 89.38 277 ALA A C 1
ATOM 2059 O O . ALA A 1 277 ? -6.982 8.487 7.929 1.00 89.38 277 ALA A O 1
ATOM 2060 N N . GLN A 1 278 ? -8.771 7.596 8.931 1.00 94.94 278 GLN A N 1
ATOM 2061 C CA . GLN A 1 278 ? -8.633 8.362 10.171 1.00 94.94 278 GLN A CA 1
ATOM 2062 C C . GLN A 1 278 ? -7.403 7.942 10.988 1.00 94.94 278 GLN A C 1
ATOM 2064 O O . GLN A 1 278 ? -6.734 8.808 11.548 1.00 94.94 278 GLN A O 1
ATOM 2069 N N . GLU A 1 279 ? -7.103 6.644 11.063 1.00 81.44 279 GLU A N 1
ATOM 2070 C CA . GLU A 1 279 ? -5.909 6.115 11.730 1.00 81.44 279 GLU A CA 1
ATOM 2071 C C . GLU A 1 279 ? -4.628 6.600 11.040 1.00 81.44 279 GLU A C 1
ATOM 2073 O O . GLU A 1 279 ? -3.731 7.080 11.727 1.00 81.44 279 GLU A O 1
ATOM 2078 N N . GLU A 1 280 ? -4.576 6.583 9.706 1.00 87.12 280 GLU A N 1
ATOM 2079 C CA . GLU A 1 280 ? -3.445 7.099 8.920 1.00 87.12 280 GLU A CA 1
ATOM 2080 C C . GLU A 1 280 ? -3.211 8.600 9.160 1.00 87.12 280 GLU A C 1
ATOM 2082 O O . GLU A 1 280 ? -2.093 9.029 9.444 1.00 87.12 280 GLU A O 1
ATOM 2087 N N . LEU A 1 281 ? -4.275 9.411 9.126 1.00 93.56 281 LEU A N 1
ATOM 2088 C CA . LEU A 1 281 ? -4.181 10.847 9.417 1.00 93.56 281 LEU A CA 1
ATOM 2089 C C . LEU A 1 281 ? -3.738 11.113 10.862 1.00 93.56 281 LEU A C 1
ATOM 2091 O O . LEU A 1 281 ? -2.948 12.023 11.113 1.00 93.56 281 LEU A O 1
ATOM 2095 N N . ALA A 1 282 ? -4.234 10.330 11.822 1.00 88.44 282 ALA A N 1
ATOM 2096 C CA . ALA A 1 282 ? -3.837 10.450 13.220 1.00 88.44 282 ALA A CA 1
ATOM 2097 C C . ALA A 1 282 ? -2.369 10.052 13.432 1.00 88.44 282 ALA A C 1
ATOM 2099 O O . ALA A 1 282 ? -1.646 10.753 14.144 1.00 88.44 282 ALA A O 1
ATOM 2100 N N . ALA A 1 283 ? -1.930 8.961 12.798 1.00 77.19 283 ALA A N 1
ATOM 2101 C CA . ALA A 1 283 ? -0.556 8.482 12.845 1.00 77.19 283 ALA A CA 1
ATOM 2102 C C . ALA A 1 283 ? 0.412 9.549 12.330 1.00 77.19 283 ALA A C 1
ATOM 2104 O O . ALA A 1 283 ? 1.389 9.857 13.018 1.00 77.19 283 ALA A O 1
ATOM 2105 N N . LEU A 1 284 ? 0.072 10.199 11.213 1.00 88.94 284 LEU A N 1
ATOM 2106 C CA . LEU A 1 284 ? 0.891 11.259 10.641 1.00 88.94 284 LEU A CA 1
ATOM 2107 C C . LEU A 1 284 ? 1.178 12.372 11.663 1.00 88.94 284 LEU A C 1
ATOM 2109 O O . LEU A 1 284 ? 2.329 12.750 11.846 1.00 88.94 284 LEU A O 1
ATOM 2113 N N . PHE A 1 285 ? 0.180 12.866 12.404 1.00 89.56 285 PHE A N 1
ATOM 2114 C CA . PHE A 1 285 ? 0.414 13.895 13.433 1.00 89.56 285 PHE A CA 1
ATOM 2115 C C . PHE A 1 285 ? 1.115 13.379 14.682 1.00 89.56 285 PHE A C 1
ATOM 2117 O O . PHE A 1 285 ? 1.868 14.114 15.325 1.00 89.56 285 PHE A O 1
ATOM 2124 N N . GLN A 1 286 ? 0.823 12.140 15.064 1.00 80.44 286 GLN A N 1
ATOM 2125 C CA . GLN A 1 286 ? 1.348 11.563 16.289 1.00 80.44 286 GLN A CA 1
ATOM 2126 C C . GLN A 1 286 ? 2.831 11.206 16.164 1.00 80.44 286 GLN A C 1
ATOM 2128 O O . GLN A 1 286 ? 3.562 11.303 17.154 1.00 80.44 286 GLN A O 1
ATOM 2133 N N . TYR A 1 287 ? 3.268 10.792 14.976 1.00 79.94 287 TYR A N 1
ATOM 2134 C CA . TYR A 1 287 ? 4.580 10.188 14.781 1.00 79.94 287 TYR A CA 1
ATOM 2135 C C . TYR A 1 287 ? 5.470 10.960 13.820 1.00 79.94 287 TYR A C 1
ATOM 2137 O O . TYR A 1 287 ? 6.663 11.079 14.100 1.00 79.94 287 TYR A O 1
ATOM 2145 N N . ASP A 1 288 ? 4.935 11.501 12.729 1.00 82.88 288 ASP A N 1
ATOM 2146 C CA . ASP A 1 288 ? 5.760 12.055 11.651 1.00 82.88 288 ASP A CA 1
ATOM 2147 C C . ASP A 1 288 ? 5.801 13.579 11.682 1.00 82.88 288 ASP A C 1
ATOM 2149 O O . ASP A 1 288 ? 6.863 14.180 11.566 1.00 82.88 288 ASP A O 1
ATOM 2153 N N . TRP A 1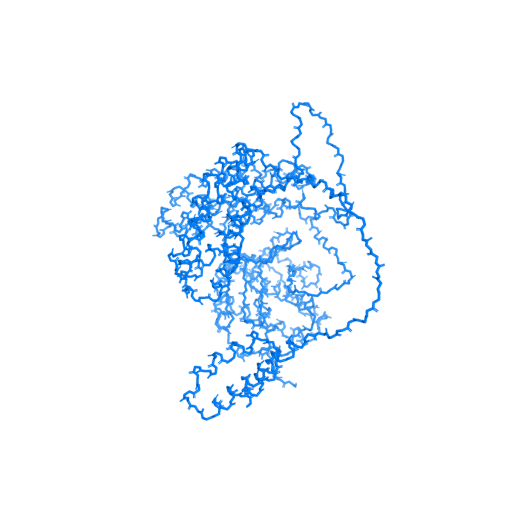 289 ? 4.661 14.222 11.906 1.00 92.94 289 TRP A N 1
ATOM 2154 C CA . TRP A 1 289 ? 4.477 15.672 11.848 1.00 92.94 289 TRP A CA 1
ATOM 2155 C C . TRP A 1 289 ? 4.418 16.307 13.239 1.00 92.94 289 TRP A C 1
ATOM 2157 O O . TRP A 1 289 ? 3.687 17.276 13.478 1.00 92.94 289 TRP A O 1
ATOM 2167 N N . THR A 1 290 ? 5.209 15.787 14.182 1.00 89.44 290 THR A N 1
ATOM 2168 C CA . THR A 1 290 ? 5.349 16.446 15.484 1.00 89.44 290 THR A CA 1
ATOM 2169 C C . THR A 1 290 ? 6.072 17.790 15.316 1.00 89.44 290 THR A C 1
ATOM 2171 O O . THR A 1 290 ? 6.910 17.933 14.416 1.00 89.44 290 THR A O 1
ATOM 2174 N N . PRO A 1 291 ? 5.793 18.799 16.165 1.00 91.44 291 PRO A N 1
ATOM 2175 C CA . PRO A 1 291 ? 6.483 20.088 16.099 1.00 91.44 291 PRO A CA 1
ATOM 2176 C C . PRO A 1 291 ? 8.012 19.957 16.113 1.00 91.44 291 PRO A C 1
ATOM 2178 O O . PRO A 1 291 ? 8.707 20.679 15.402 1.00 91.44 291 PRO A O 1
ATOM 2181 N N . GLU A 1 292 ? 8.537 19.013 16.895 1.00 87.69 292 GLU A N 1
ATOM 2182 C CA . GLU A 1 292 ? 9.971 18.777 17.049 1.00 87.69 292 GLU A CA 1
ATOM 2183 C C . GLU A 1 292 ? 10.588 18.208 15.775 1.00 87.69 292 GLU A C 1
ATOM 2185 O O . GLU A 1 292 ? 11.679 18.632 15.398 1.00 87.69 292 GLU A O 1
ATOM 2190 N N . LYS A 1 293 ? 9.904 17.269 15.112 1.00 85.69 293 LYS A N 1
ATOM 2191 C CA . LYS A 1 293 ? 10.361 16.693 13.847 1.00 85.69 293 LYS A CA 1
ATOM 2192 C C . LYS A 1 293 ? 10.300 17.720 12.720 1.00 85.69 293 LYS A C 1
ATOM 2194 O O . LYS A 1 293 ? 11.308 17.961 12.060 1.00 85.69 293 LYS A O 1
ATOM 2199 N N . ILE A 1 294 ? 9.181 18.435 12.580 1.00 91.25 294 ILE A N 1
ATOM 2200 C CA . ILE A 1 294 ? 9.033 19.525 11.598 1.00 91.25 294 ILE A CA 1
ATOM 2201 C C . ILE A 1 294 ? 10.144 20.573 11.768 1.00 91.25 294 ILE A C 1
ATOM 2203 O O . ILE A 1 294 ? 10.758 20.992 10.788 1.00 91.25 294 ILE A O 1
ATOM 2207 N N . ALA A 1 295 ? 10.465 20.963 13.006 1.00 90.81 295 ALA A N 1
ATOM 2208 C CA . ALA A 1 295 ? 11.504 21.954 13.280 1.00 90.81 295 ALA A CA 1
ATOM 2209 C C . ALA A 1 295 ? 12.917 21.516 12.846 1.00 90.81 295 ALA A C 1
ATOM 2211 O O . ALA A 1 295 ? 13.745 22.388 12.565 1.00 90.81 295 ALA A O 1
ATOM 2212 N N . ARG A 1 296 ? 13.186 20.202 12.789 1.00 86.12 296 ARG A N 1
ATOM 2213 C CA . ARG A 1 296 ? 14.472 19.609 12.374 1.00 86.12 296 ARG A CA 1
ATOM 2214 C C . ARG A 1 296 ? 14.627 19.470 10.859 1.00 86.12 296 ARG A C 1
ATOM 2216 O O . ARG A 1 296 ? 15.749 19.276 10.401 1.00 86.12 296 ARG A O 1
ATOM 2223 N N . ASN A 1 297 ? 13.543 19.572 10.090 1.00 83.12 297 ASN A N 1
ATOM 2224 C CA . ASN A 1 297 ? 13.608 19.479 8.633 1.00 83.12 297 ASN A CA 1
ATOM 2225 C C . ASN A 1 297 ? 14.324 20.714 8.033 1.00 83.12 297 ASN A C 1
ATOM 2227 O O . ASN A 1 297 ? 14.252 21.810 8.608 1.00 83.12 297 ASN A O 1
ATOM 2231 N N . PRO A 1 298 ? 14.982 20.579 6.863 1.00 87.75 298 PRO A N 1
ATOM 2232 C CA . PRO A 1 298 ? 15.468 21.707 6.068 1.00 87.75 298 PRO A CA 1
ATOM 2233 C C . PRO A 1 298 ? 14.410 22.806 5.909 1.00 87.75 298 PRO A C 1
ATOM 2235 O O . PRO A 1 298 ? 13.219 22.523 5.802 1.00 87.75 298 PRO A O 1
ATOM 2238 N N . GLU A 1 299 ? 14.823 24.078 5.845 1.00 88.31 299 GLU A N 1
ATOM 2239 C CA . GLU A 1 299 ? 13.881 25.212 5.816 1.00 88.31 299 GLU A CA 1
ATOM 2240 C C . GLU A 1 299 ? 12.851 25.111 4.677 1.00 88.31 299 GLU A C 1
ATOM 2242 O O . GLU A 1 299 ? 11.689 25.472 4.860 1.00 88.31 299 GLU A O 1
ATOM 2247 N N . THR A 1 300 ? 13.264 24.610 3.511 1.00 86.19 300 THR A N 1
ATOM 2248 C CA . THR A 1 300 ? 12.383 24.400 2.355 1.00 86.19 300 THR A CA 1
ATOM 2249 C C . THR A 1 300 ? 11.285 23.379 2.638 1.00 86.19 300 THR A C 1
ATOM 2251 O O . THR A 1 300 ? 10.149 23.588 2.237 1.00 86.19 300 THR A O 1
ATOM 2254 N N . GLU A 1 301 ? 11.602 22.314 3.365 1.00 87.94 301 GLU A N 1
ATOM 2255 C CA . GLU A 1 301 ? 10.690 21.215 3.695 1.00 87.94 301 GLU A CA 1
ATOM 2256 C C . GLU A 1 301 ? 9.795 21.572 4.872 1.00 87.94 301 GLU A C 1
ATOM 2258 O O . GLU A 1 301 ? 8.582 21.389 4.815 1.00 87.94 301 GLU A O 1
ATOM 2263 N N . ARG A 1 302 ? 10.374 22.201 5.899 1.00 92.94 302 ARG A N 1
ATOM 2264 C CA . ARG A 1 302 ? 9.628 22.748 7.030 1.00 92.94 302 ARG A CA 1
ATOM 2265 C C . ARG A 1 302 ? 8.513 23.684 6.564 1.00 92.94 302 ARG A C 1
ATOM 2267 O O . ARG A 1 302 ? 7.403 23.575 7.068 1.00 92.94 302 ARG A O 1
ATOM 2274 N N . LYS A 1 303 ? 8.772 24.549 5.574 1.00 93.12 303 LYS A N 1
ATOM 2275 C CA . LYS A 1 303 ? 7.745 25.436 4.995 1.00 93.12 303 LYS A CA 1
ATOM 2276 C C . LYS A 1 303 ? 6.591 24.663 4.356 1.00 93.12 303 LYS A C 1
ATOM 2278 O O . LYS A 1 303 ? 5.443 25.053 4.552 1.00 93.12 303 LYS A O 1
ATOM 2283 N N . VAL A 1 304 ? 6.877 23.579 3.631 1.00 92.94 304 VAL A N 1
ATOM 2284 C CA . VAL A 1 304 ? 5.833 22.706 3.068 1.00 92.94 304 VAL A CA 1
ATOM 2285 C C . VAL A 1 304 ? 5.029 22.071 4.202 1.00 92.94 304 VAL A C 1
ATOM 2287 O O . VAL A 1 304 ? 3.809 22.196 4.241 1.00 92.94 304 VAL A O 1
ATOM 2290 N N . LEU A 1 305 ? 5.696 21.459 5.179 1.00 94.81 305 LEU A N 1
ATOM 2291 C CA . LEU A 1 305 ? 5.027 20.809 6.308 1.00 94.81 305 LEU A CA 1
ATOM 2292 C C . LEU A 1 305 ? 4.142 21.793 7.088 1.00 94.81 305 LEU A C 1
ATOM 2294 O O . LEU A 1 305 ? 2.976 21.507 7.337 1.00 94.81 305 LEU A O 1
ATOM 2298 N N . GLU A 1 306 ? 4.647 22.985 7.409 1.00 95.12 306 GLU A N 1
ATOM 2299 C CA . GLU A 1 306 ? 3.890 24.043 8.093 1.00 95.12 306 GLU A CA 1
ATOM 2300 C C . GLU A 1 306 ? 2.699 24.551 7.264 1.00 95.12 306 GLU A C 1
ATOM 2302 O O . GLU A 1 306 ? 1.639 24.834 7.825 1.00 95.12 306 GLU A O 1
ATOM 2307 N N . GLN A 1 307 ? 2.837 24.630 5.936 1.00 95.94 307 GLN A N 1
ATOM 2308 C CA . GLN A 1 307 ? 1.755 25.014 5.025 1.00 95.94 307 GLN A CA 1
ATOM 2309 C C . GLN A 1 307 ? 0.632 23.966 4.975 1.00 95.94 307 GLN A C 1
ATOM 2311 O O . GLN A 1 307 ? -0.550 24.323 4.911 1.00 95.94 307 GLN A O 1
ATOM 2316 N N . PHE A 1 308 ? 0.979 22.679 4.964 1.00 96.81 308 PHE A N 1
ATOM 2317 C CA . PHE A 1 308 ? 0.019 21.597 4.733 1.00 96.81 308 PHE A CA 1
ATOM 2318 C C . PHE A 1 308 ? -0.565 21.002 6.009 1.00 96.81 308 PHE A C 1
ATOM 2320 O O . PHE A 1 308 ? -1.719 20.573 5.997 1.00 96.81 308 PHE A O 1
ATOM 2327 N N . ARG A 1 309 ? 0.153 21.066 7.133 1.00 96.38 309 ARG A N 1
ATOM 2328 C CA . ARG A 1 309 ? -0.323 20.617 8.447 1.00 96.38 309 ARG A CA 1
ATOM 2329 C C . ARG A 1 309 ? -1.763 21.046 8.781 1.00 96.38 309 ARG A C 1
ATOM 2331 O O . ARG A 1 309 ? -2.576 20.155 9.023 1.00 96.38 309 ARG A O 1
ATOM 2338 N N . PRO A 1 310 ? -2.141 22.341 8.751 1.00 97.69 310 PRO A N 1
ATOM 2339 C CA . PRO A 1 310 ? -3.507 22.746 9.101 1.00 97.69 310 PRO A CA 1
ATOM 2340 C C . PRO A 1 310 ? -4.569 22.199 8.135 1.00 97.69 310 PRO A C 1
ATOM 2342 O O . PRO A 1 310 ? -5.714 21.986 8.528 1.00 97.69 310 PRO A O 1
ATOM 2345 N N . GLN A 1 311 ? -4.210 21.954 6.873 1.00 98.00 311 GLN A N 1
ATOM 2346 C CA . GLN A 1 311 ? -5.127 21.391 5.880 1.00 98.00 311 GLN A CA 1
ATOM 2347 C C . GLN A 1 311 ? -5.365 19.898 6.133 1.00 98.00 311 GLN A C 1
ATOM 2349 O O . GLN A 1 311 ? -6.500 19.435 6.042 1.00 98.00 311 GLN A O 1
ATOM 2354 N N . VAL A 1 312 ? -4.320 19.162 6.520 1.00 97.25 312 VAL A N 1
ATOM 2355 C CA . VAL A 1 312 ? -4.443 17.759 6.936 1.00 97.25 312 VAL A CA 1
ATOM 2356 C C . VAL A 1 312 ? -5.248 17.646 8.238 1.00 97.25 312 VAL A C 1
ATOM 2358 O O . VAL A 1 312 ? -6.092 16.760 8.358 1.00 97.25 312 VAL A O 1
ATOM 2361 N N . GLU A 1 313 ? -5.075 18.574 9.190 1.00 97.31 313 GLU A N 1
ATOM 2362 C CA . GLU A 1 313 ? -5.877 18.608 10.426 1.00 97.31 313 GLU A CA 1
ATOM 2363 C C . GLU A 1 313 ? -7.360 18.850 10.091 1.00 97.31 313 GLU A C 1
ATOM 2365 O O . GLU A 1 313 ? -8.247 18.169 10.611 1.00 97.31 313 GLU A O 1
ATOM 2370 N N . ALA A 1 314 ? -7.640 19.765 9.157 1.00 97.81 314 ALA A N 1
ATOM 2371 C CA . ALA A 1 314 ? -8.993 20.016 8.674 1.00 97.81 314 ALA A CA 1
ATOM 2372 C C . ALA A 1 314 ? -9.605 18.792 7.970 1.00 97.81 314 ALA A C 1
ATOM 2374 O O . ALA A 1 314 ? -10.776 18.486 8.210 1.00 97.81 314 ALA A O 1
ATOM 2375 N N . LEU A 1 315 ? -8.825 18.074 7.153 1.00 98.12 315 LEU A N 1
ATOM 2376 C CA . LEU A 1 315 ? -9.246 16.827 6.510 1.00 98.12 315 LEU A CA 1
ATOM 2377 C C . LEU A 1 315 ? -9.579 15.748 7.550 1.00 98.12 315 LEU A C 1
ATOM 2379 O O . LEU A 1 315 ? -10.620 15.095 7.450 1.00 98.12 315 LEU A O 1
ATOM 2383 N N . PHE A 1 316 ? -8.749 15.602 8.585 1.00 98.00 316 PHE A N 1
ATOM 2384 C CA . PHE A 1 316 ? -8.992 14.661 9.677 1.00 98.00 316 PHE A CA 1
ATOM 2385 C C . PHE A 1 316 ? -10.307 14.967 10.404 1.00 98.00 316 PHE A C 1
ATOM 2387 O O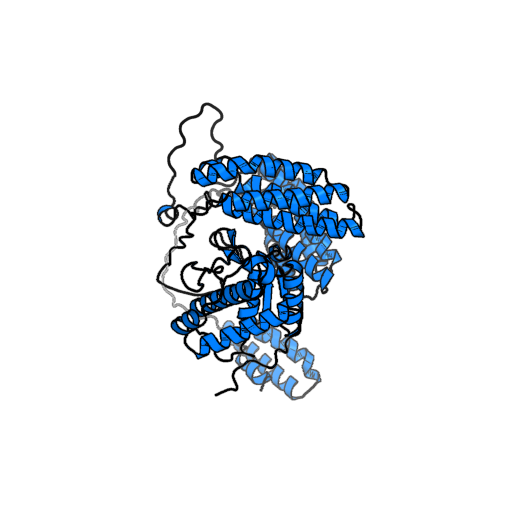 . PHE A 1 316 ? -11.154 14.084 10.550 1.00 98.00 316 PHE A O 1
ATOM 2394 N N . GLU A 1 317 ? -10.557 16.224 10.770 1.00 97.94 317 GLU A N 1
ATOM 2395 C CA . GLU A 1 317 ? -11.822 16.626 11.399 1.00 97.94 317 GLU A CA 1
ATOM 2396 C C . GLU A 1 317 ? -13.033 16.516 10.458 1.00 97.94 317 GLU A C 1
ATOM 2398 O O . GLU A 1 317 ? -14.150 16.221 10.895 1.00 97.94 317 GLU A O 1
ATOM 2403 N N . ALA A 1 318 ? -12.852 16.737 9.154 1.00 98.00 318 ALA A N 1
ATOM 2404 C CA . ALA A 1 318 ? -13.897 16.502 8.162 1.00 98.00 318 ALA A CA 1
ATOM 2405 C C . ALA A 1 318 ? -14.252 15.010 8.071 1.00 98.00 318 ALA A C 1
ATOM 2407 O O . ALA A 1 318 ? -15.433 14.663 8.124 1.00 98.00 318 ALA A O 1
ATOM 2408 N N . SER A 1 319 ? -13.247 14.130 8.044 1.00 97.56 319 SER A N 1
ATOM 2409 C CA . SER A 1 319 ? -13.439 12.677 7.973 1.00 97.56 319 SER A CA 1
ATOM 2410 C C . SER A 1 319 ? -14.212 12.116 9.172 1.00 97.56 319 SER A C 1
ATOM 2412 O O . SER A 1 319 ? -15.055 11.241 8.996 1.00 97.56 319 SER A O 1
ATOM 2414 N N . LYS A 1 320 ? -14.027 12.667 10.382 1.00 97.19 320 LYS A N 1
ATOM 2415 C CA . LYS A 1 320 ? -14.792 12.276 11.585 1.00 97.19 320 LYS A CA 1
ATOM 2416 C C . LYS A 1 320 ? -16.288 12.579 11.482 1.00 97.19 320 LYS A C 1
ATOM 2418 O O . LYS A 1 320 ? -17.095 11.958 12.166 1.00 97.19 320 LYS A O 1
ATOM 2423 N N . ARG A 1 321 ? -16.663 13.558 10.654 1.00 97.69 321 ARG A N 1
ATOM 2424 C CA . ARG A 1 321 ? -18.052 14.011 10.463 1.00 97.69 321 ARG A CA 1
ATOM 2425 C C . ARG A 1 321 ? -18.702 13.427 9.205 1.00 97.69 321 ARG A C 1
ATOM 2427 O O . ARG A 1 321 ? -19.870 13.711 8.947 1.00 97.69 321 ARG A O 1
ATOM 2434 N N . ALA A 1 322 ? -17.976 12.627 8.423 1.00 97.31 322 ALA A N 1
ATOM 2435 C CA . ALA A 1 322 ? -18.438 12.064 7.159 1.00 97.31 322 ALA A CA 1
ATOM 2436 C C . ALA A 1 322 ? -19.368 10.853 7.362 1.00 97.31 322 ALA A C 1
ATOM 2438 O O . ALA A 1 322 ? -19.010 9.716 7.080 1.00 97.31 322 ALA A O 1
ATOM 2439 N N . THR A 1 323 ? -20.586 11.099 7.849 1.00 96.38 323 THR A N 1
ATOM 2440 C CA . THR A 1 323 ? -21.584 10.050 8.145 1.00 96.38 323 THR A CA 1
ATOM 2441 C C . THR A 1 323 ? -22.570 9.784 7.005 1.00 96.38 323 THR A C 1
ATOM 2443 O O . THR A 1 323 ? -23.490 8.987 7.148 1.00 96.38 323 THR A O 1
ATOM 2446 N N . THR A 1 324 ? -22.422 10.455 5.861 1.00 97.81 324 THR A N 1
ATOM 2447 C CA . THR A 1 324 ? -23.304 10.282 4.695 1.00 97.81 324 THR A CA 1
ATOM 2448 C C . THR A 1 324 ? -22.480 10.052 3.430 1.00 97.81 324 THR A C 1
ATOM 2450 O O . THR A 1 324 ? -21.336 10.512 3.380 1.00 97.81 324 THR A O 1
ATOM 2453 N N . PRO A 1 325 ? -23.029 9.399 2.385 1.00 97.81 325 PRO A N 1
ATOM 2454 C CA . PRO A 1 325 ? -22.289 9.174 1.141 1.00 97.81 325 PRO A CA 1
ATOM 2455 C C . PRO A 1 325 ? -21.784 10.471 0.496 1.00 97.81 325 PRO A C 1
ATOM 2457 O O . PRO A 1 325 ? -20.654 10.528 0.023 1.00 97.81 325 PRO A O 1
ATOM 2460 N N . GLU A 1 326 ? -22.589 11.538 0.532 1.00 97.69 326 GLU A N 1
ATOM 2461 C CA . GLU A 1 326 ? -22.200 12.837 -0.028 1.00 97.69 326 GLU A CA 1
ATOM 2462 C C . GLU A 1 326 ? -21.087 13.504 0.795 1.00 97.69 326 GLU A C 1
ATOM 2464 O O . GLU A 1 326 ? -20.140 14.043 0.229 1.00 97.69 326 GLU A O 1
ATOM 2469 N N . ALA A 1 327 ? -21.150 13.424 2.130 1.00 97.62 327 ALA A N 1
ATOM 2470 C CA . ALA A 1 327 ? -20.077 13.933 2.984 1.00 97.62 327 ALA A CA 1
ATOM 2471 C C . ALA A 1 327 ? -18.771 13.148 2.782 1.00 97.62 327 ALA A C 1
ATOM 2473 O O . ALA A 1 327 ? -17.702 13.749 2.709 1.00 97.62 327 ALA A O 1
ATOM 2474 N N . LEU A 1 328 ? -18.848 11.822 2.635 1.00 97.69 328 LEU A N 1
ATOM 2475 C CA . LEU A 1 328 ? -17.683 10.978 2.363 1.00 97.69 328 LEU A CA 1
ATOM 2476 C C . LEU A 1 328 ? -17.041 11.321 1.015 1.00 97.69 328 LEU A C 1
ATOM 2478 O O . LEU A 1 328 ? -15.826 11.488 0.943 1.00 97.69 328 LEU A O 1
ATOM 2482 N N . LYS A 1 329 ? -17.861 11.539 -0.019 1.00 96.50 329 LYS A N 1
ATOM 2483 C CA . LYS A 1 329 ? -17.408 12.010 -1.331 1.00 96.50 329 LYS A CA 1
ATOM 2484 C C . LYS A 1 329 ? -16.673 13.348 -1.244 1.00 96.50 329 LYS A C 1
ATOM 2486 O O . LYS A 1 329 ? -15.631 13.509 -1.872 1.00 96.50 329 LYS A O 1
ATOM 2491 N N . GLN A 1 330 ? -17.188 14.300 -0.463 1.00 97.19 330 GLN A N 1
ATOM 2492 C CA . GLN A 1 330 ? -16.528 15.595 -0.253 1.00 97.19 330 GLN A CA 1
ATOM 2493 C C . GLN A 1 330 ? -15.177 15.438 0.452 1.00 97.19 330 GLN A C 1
ATOM 2495 O O . GLN A 1 330 ? -14.207 16.074 0.049 1.00 97.19 330 GLN A O 1
ATOM 2500 N N . VAL A 1 331 ? -15.092 14.576 1.469 1.00 97.50 331 VAL A N 1
ATOM 2501 C CA . VAL A 1 331 ? -13.831 14.292 2.171 1.00 97.50 331 VAL A CA 1
ATOM 2502 C C . VAL A 1 331 ? -12.826 13.599 1.248 1.00 97.50 331 VAL A C 1
ATOM 2504 O O . VAL A 1 331 ? -11.662 13.985 1.243 1.00 97.50 331 VAL A O 1
ATOM 2507 N N . ALA A 1 332 ? -13.256 12.653 0.409 1.00 94.25 332 ALA A N 1
ATOM 2508 C CA . ALA A 1 332 ? -12.390 12.026 -0.592 1.00 94.25 332 ALA A CA 1
ATOM 2509 C C . ALA A 1 332 ? -11.848 13.051 -1.605 1.00 94.25 332 ALA A C 1
ATOM 2511 O O . ALA A 1 332 ? -10.654 13.090 -1.877 1.00 94.25 332 ALA A O 1
ATOM 2512 N N . GLN A 1 333 ? -12.698 13.954 -2.106 1.00 92.50 333 GLN A N 1
ATOM 2513 C CA . GLN A 1 333 ? -12.268 15.038 -2.998 1.00 92.50 333 GLN A CA 1
ATOM 2514 C C . GLN A 1 333 ? -11.282 16.001 -2.322 1.00 92.50 333 GLN A C 1
ATOM 2516 O O . GLN A 1 333 ? -10.338 16.460 -2.964 1.00 92.50 333 GLN A O 1
ATOM 2521 N N . GLN A 1 334 ? -11.488 16.308 -1.037 1.00 96.31 334 GLN A N 1
ATOM 2522 C CA . GLN A 1 334 ? -10.552 17.112 -0.250 1.00 96.31 334 GLN A CA 1
ATOM 2523 C C . GLN A 1 334 ? -9.210 16.400 -0.071 1.00 96.31 334 GLN A C 1
ATOM 2525 O O . GLN A 1 334 ? -8.181 17.043 -0.248 1.00 96.31 334 GLN A O 1
ATOM 2530 N N . ALA A 1 335 ? -9.211 15.098 0.233 1.00 94.94 335 ALA A N 1
ATOM 2531 C CA . ALA A 1 335 ? -7.995 14.296 0.341 1.00 94.94 335 ALA A CA 1
ATOM 2532 C C . ALA A 1 335 ? -7.206 14.294 -0.974 1.00 94.94 335 ALA A C 1
ATOM 2534 O O . ALA A 1 335 ? -6.017 14.605 -0.966 1.00 94.94 335 ALA A O 1
ATOM 2535 N N . HIS A 1 336 ? -7.886 14.062 -2.100 1.00 89.38 336 HIS A N 1
ATOM 2536 C CA . HIS A 1 336 ? -7.278 14.100 -3.426 1.00 89.38 336 HIS A CA 1
ATOM 2537 C C . HIS A 1 336 ? -6.648 15.461 -3.742 1.00 89.38 336 HIS A C 1
ATOM 2539 O O . HIS A 1 336 ? -5.473 15.549 -4.097 1.00 89.38 336 HIS A O 1
ATOM 2545 N N . ALA A 1 337 ? -7.412 16.545 -3.564 1.00 90.06 337 ALA A N 1
ATOM 2546 C CA . ALA A 1 337 ? -6.926 17.899 -3.813 1.00 90.06 337 ALA A CA 1
ATOM 2547 C C . ALA A 1 337 ? -5.739 18.258 -2.906 1.00 90.06 337 ALA A C 1
ATOM 2549 O O . ALA A 1 337 ? -4.786 18.893 -3.358 1.00 90.06 337 ALA A O 1
ATOM 2550 N N . LEU A 1 338 ? -5.788 17.831 -1.641 1.00 94.69 338 LEU A N 1
ATOM 2551 C CA . LEU A 1 338 ? -4.728 18.052 -0.668 1.00 94.69 338 LEU A CA 1
ATOM 2552 C C . LEU A 1 338 ? -3.448 17.309 -1.046 1.00 94.69 338 LEU A C 1
ATOM 2554 O O . LEU A 1 338 ? -2.385 17.922 -1.039 1.00 94.69 338 LEU A O 1
ATOM 2558 N N . ARG A 1 339 ? -3.555 16.029 -1.421 1.00 93.19 339 ARG A N 1
ATOM 2559 C CA . ARG A 1 339 ? -2.439 15.219 -1.925 1.00 93.19 339 ARG A CA 1
ATOM 2560 C C . ARG A 1 339 ? -1.792 15.882 -3.140 1.00 93.19 339 ARG A C 1
ATOM 2562 O O . ARG A 1 339 ? -0.601 16.156 -3.119 1.00 93.19 339 ARG A O 1
ATOM 2569 N N . THR A 1 340 ? -2.584 16.233 -4.154 1.00 82.12 340 THR A N 1
ATOM 2570 C CA . THR A 1 340 ? -2.070 16.882 -5.368 1.00 82.12 340 THR A CA 1
ATOM 2571 C C . THR A 1 340 ? -1.368 18.203 -5.064 1.00 82.12 340 THR A C 1
ATOM 2573 O O . THR A 1 340 ? -0.294 18.464 -5.600 1.00 82.12 340 THR A O 1
ATOM 2576 N N . ALA A 1 341 ? -1.944 19.039 -4.199 1.00 88.56 341 ALA A N 1
ATOM 2577 C CA . ALA A 1 341 ? -1.309 20.290 -3.802 1.00 88.56 341 ALA A CA 1
ATOM 2578 C C . ALA A 1 341 ? -0.016 20.050 -3.003 1.00 88.56 341 ALA A C 1
ATOM 2580 O O . ALA A 1 341 ? 0.949 20.794 -3.181 1.00 88.56 341 ALA A O 1
ATOM 2581 N N . TYR A 1 342 ? 0.009 19.022 -2.149 1.00 92.00 342 TYR A N 1
ATOM 2582 C CA . TYR A 1 342 ? 1.182 18.629 -1.373 1.00 92.00 342 TYR A CA 1
ATOM 2583 C C . TYR A 1 342 ? 2.330 18.201 -2.289 1.00 92.00 342 TYR A C 1
ATOM 2585 O O . TYR A 1 342 ? 3.424 18.750 -2.178 1.00 92.00 342 TYR A O 1
ATOM 2593 N N . ASP A 1 343 ? 2.055 17.313 -3.248 1.00 82.94 343 ASP A N 1
ATOM 2594 C CA . ASP A 1 343 ? 3.034 16.844 -4.234 1.00 82.94 343 ASP A CA 1
ATOM 2595 C C . ASP A 1 343 ? 3.590 18.007 -5.072 1.00 82.94 343 ASP A C 1
ATOM 2597 O O . ASP A 1 343 ? 4.798 18.123 -5.264 1.00 82.94 343 ASP A O 1
ATOM 2601 N N . GLN A 1 344 ? 2.730 18.941 -5.493 1.00 82.25 344 GLN A N 1
ATOM 2602 C CA . GLN A 1 344 ? 3.137 20.139 -6.242 1.00 82.25 344 GLN A CA 1
ATOM 2603 C C . GLN A 1 344 ? 4.004 21.116 -5.435 1.00 82.25 344 GLN A C 1
ATOM 2605 O O . GLN A 1 344 ? 4.742 21.910 -6.020 1.00 82.25 344 GLN A O 1
ATOM 2610 N N . ALA A 1 345 ? 3.885 21.112 -4.107 1.00 86.81 345 ALA A N 1
ATOM 2611 C CA . ALA A 1 345 ? 4.658 21.986 -3.233 1.00 86.81 345 ALA A CA 1
ATOM 2612 C C . ALA A 1 345 ? 6.051 21.430 -2.910 1.00 86.81 345 ALA A C 1
ATOM 2614 O O . ALA A 1 345 ? 6.896 22.173 -2.398 1.00 86.81 345 ALA A O 1
ATOM 2615 N N . LEU A 1 346 ? 6.311 20.153 -3.207 1.00 83.25 346 LEU A N 1
ATOM 2616 C CA . LEU A 1 346 ? 7.631 19.566 -3.022 1.00 83.25 346 LEU A CA 1
ATOM 2617 C C . LEU A 1 346 ? 8.636 20.234 -3.976 1.00 83.25 346 LEU A C 1
ATOM 2619 O O . LEU A 1 346 ? 8.346 20.411 -5.161 1.00 83.25 346 LEU A O 1
ATOM 2623 N N . PRO A 1 347 ? 9.823 20.656 -3.498 1.00 67.62 347 PRO A N 1
ATOM 2624 C CA . PRO A 1 347 ? 10.785 21.341 -4.350 1.00 67.62 347 PRO A CA 1
ATOM 2625 C C . PRO A 1 347 ? 11.213 20.467 -5.537 1.00 67.62 347 PRO A C 1
ATOM 2627 O O . PRO A 1 347 ? 11.811 19.411 -5.342 1.00 67.62 347 PRO A O 1
ATOM 2630 N N . ALA A 1 348 ? 11.046 20.980 -6.761 1.00 52.62 348 ALA A N 1
ATOM 2631 C CA . ALA A 1 348 ? 11.511 20.343 -8.004 1.00 52.62 348 ALA A CA 1
ATOM 2632 C C . ALA A 1 348 ? 13.034 20.062 -8.045 1.00 52.62 348 ALA A C 1
ATOM 2634 O O . ALA A 1 348 ? 13.513 19.336 -8.911 1.00 52.62 348 ALA A O 1
ATOM 2635 N N . ASN A 1 349 ? 13.806 20.648 -7.119 1.00 41.75 349 ASN A N 1
ATOM 2636 C CA . ASN A 1 349 ? 15.264 20.524 -7.024 1.00 41.75 349 ASN A CA 1
ATOM 2637 C C . ASN A 1 349 ? 15.741 19.442 -6.044 1.00 41.75 349 ASN A C 1
ATOM 2639 O O . ASN A 1 349 ? 16.936 19.389 -5.749 1.00 41.75 349 ASN A O 1
ATOM 2643 N N . ARG A 1 350 ? 14.861 18.579 -5.525 1.00 50.84 350 ARG A N 1
ATOM 2644 C CA . ARG A 1 350 ? 15.322 17.362 -4.848 1.00 50.84 350 ARG A CA 1
ATOM 2645 C C . ARG A 1 350 ? 15.890 16.406 -5.899 1.00 50.84 350 ARG A C 1
ATOM 2647 O O . ARG A 1 350 ? 15.217 15.513 -6.397 1.00 50.84 350 ARG A O 1
ATOM 2654 N N . THR A 1 351 ? 17.161 16.591 -6.249 1.00 35.66 351 THR A N 1
ATOM 2655 C CA . THR A 1 351 ? 17.977 15.492 -6.758 1.00 35.66 351 THR A CA 1
ATOM 2656 C C . THR A 1 351 ? 18.094 14.478 -5.628 1.00 35.66 351 THR A C 1
ATOM 2658 O O . THR A 1 351 ? 18.776 14.712 -4.633 1.00 35.66 351 THR A O 1
ATOM 2661 N N . TYR A 1 352 ? 17.376 13.366 -5.760 1.00 32.41 352 TYR A N 1
ATOM 2662 C CA . TYR A 1 352 ? 17.440 12.226 -4.852 1.00 32.41 352 TYR A CA 1
ATOM 2663 C C . TYR A 1 352 ? 18.851 11.631 -4.917 1.00 32.41 352 TYR A C 1
ATOM 2665 O O . TYR A 1 352 ? 19.139 10.756 -5.733 1.00 32.41 352 TYR A O 1
ATOM 2673 N N . HIS A 1 353 ? 19.767 12.135 -4.092 1.00 25.92 353 HIS A N 1
ATOM 2674 C CA . HIS A 1 353 ? 21.098 11.565 -3.940 1.00 25.92 353 HIS A CA 1
ATOM 2675 C C . HIS A 1 353 ? 21.015 10.363 -2.997 1.00 25.92 353 HIS A C 1
ATOM 2677 O O . HIS A 1 353 ? 21.265 10.477 -1.805 1.00 25.92 353 HIS A O 1
ATOM 2683 N N . ALA A 1 354 ? 20.690 9.189 -3.532 1.00 28.69 354 ALA A N 1
ATOM 2684 C CA . ALA A 1 354 ? 20.985 7.942 -2.837 1.00 28.69 354 ALA A CA 1
ATOM 2685 C C . ALA A 1 354 ? 22.465 7.597 -3.078 1.00 28.69 354 ALA A C 1
ATOM 2687 O O . ALA A 1 354 ? 22.861 7.215 -4.185 1.00 28.69 354 ALA A O 1
ATOM 2688 N N . VAL A 1 355 ? 23.293 7.795 -2.049 1.00 23.86 355 VAL A N 1
ATOM 2689 C CA . VAL A 1 355 ? 24.721 7.449 -2.039 1.00 23.86 355 VAL A CA 1
ATOM 2690 C C . VAL A 1 355 ? 24.884 5.946 -2.285 1.00 23.86 3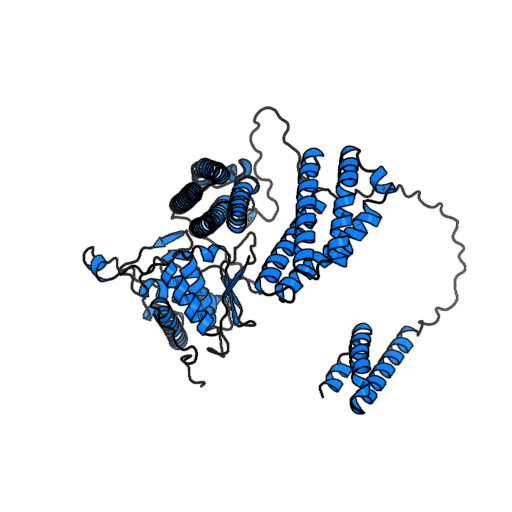55 VAL A C 1
ATOM 2692 O O . VAL A 1 355 ? 24.476 5.118 -1.476 1.00 23.86 355 VAL A O 1
ATOM 2695 N N . VAL A 1 356 ? 25.522 5.590 -3.401 1.00 24.98 356 VAL A N 1
ATOM 2696 C CA . VAL A 1 356 ? 25.948 4.218 -3.702 1.00 24.98 356 VAL A CA 1
ATOM 2697 C C . VAL A 1 356 ? 27.055 3.829 -2.719 1.00 24.98 356 VAL A C 1
ATOM 2699 O O . VAL A 1 356 ? 28.153 4.384 -2.771 1.00 24.98 356 VAL A O 1
ATOM 2702 N N . LYS A 1 357 ? 26.801 2.860 -1.830 1.00 25.89 357 LYS A N 1
ATOM 2703 C CA . LYS A 1 357 ? 27.882 2.165 -1.112 1.00 25.89 357 LYS A CA 1
ATOM 2704 C C . LYS A 1 357 ? 28.528 1.133 -2.048 1.00 25.89 357 LYS A C 1
ATOM 2706 O O . LYS A 1 357 ? 27.829 0.239 -2.521 1.00 25.89 357 LYS A O 1
ATOM 2711 N N . PRO A 1 358 ? 29.852 1.168 -2.276 1.00 28.62 358 PRO A N 1
ATOM 2712 C CA . PRO A 1 358 ? 30.557 0.054 -2.894 1.00 28.62 358 PRO A CA 1
ATOM 2713 C C . PRO A 1 358 ? 30.791 -1.041 -1.839 1.00 28.62 358 PRO A C 1
ATOM 2715 O O . PRO A 1 358 ? 31.559 -0.829 -0.902 1.00 28.62 358 PRO A O 1
ATOM 2718 N N . GLY A 1 359 ? 30.152 -2.208 -1.998 1.00 27.27 359 GLY A N 1
ATOM 2719 C CA . GLY A 1 359 ? 30.523 -3.442 -1.283 1.00 27.27 359 GLY A CA 1
ATOM 2720 C C . GLY A 1 359 ? 29.404 -4.183 -0.532 1.00 27.27 359 GLY A C 1
ATOM 2721 O O . GLY A 1 359 ? 29.383 -4.127 0.688 1.00 27.27 359 GLY A O 1
ATOM 2722 N N . GLN A 1 360 ? 28.563 -4.907 -1.293 1.00 35.38 360 GLN A N 1
ATOM 2723 C CA . GLN A 1 360 ? 27.983 -6.263 -1.078 1.00 35.38 360 GLN A CA 1
ATOM 2724 C C . GLN A 1 360 ? 27.256 -6.689 0.237 1.00 35.38 360 GLN A C 1
ATOM 2726 O O . GLN A 1 360 ? 27.707 -6.336 1.323 1.00 35.38 360 GLN A O 1
ATOM 2731 N N . PRO A 1 361 ? 26.340 -7.704 0.191 1.00 44.62 361 PRO A N 1
ATOM 2732 C CA . PRO A 1 361 ? 25.443 -8.182 -0.892 1.00 44.62 361 PRO A CA 1
ATOM 2733 C C . PRO A 1 361 ? 24.038 -8.671 -0.354 1.00 44.62 361 PRO A C 1
ATOM 2735 O O . PRO A 1 361 ? 23.577 -8.101 0.629 1.00 44.62 361 PRO A O 1
ATOM 2738 N N . PRO A 1 362 ? 23.290 -9.621 -0.983 1.00 52.53 362 PRO A N 1
ATOM 2739 C CA . PRO A 1 362 ? 21.879 -9.474 -1.370 1.00 52.53 362 PRO A CA 1
ATOM 2740 C C . PRO A 1 362 ? 20.827 -10.083 -0.407 1.00 52.53 362 PRO A C 1
ATOM 2742 O O . PRO A 1 362 ? 21.066 -11.103 0.234 1.00 52.53 362 PRO A O 1
ATOM 2745 N N . ALA A 1 363 ? 19.616 -9.511 -0.421 1.00 31.67 363 ALA A N 1
ATOM 2746 C CA . ALA A 1 363 ? 18.323 -10.185 -0.227 1.00 31.67 363 ALA A CA 1
ATOM 2747 C C . ALA A 1 363 ? 17.189 -9.237 -0.678 1.00 31.67 363 ALA A C 1
ATOM 2749 O O . ALA A 1 363 ? 16.719 -8.417 0.101 1.00 31.67 363 ALA A O 1
ATOM 2750 N N . GLY A 1 364 ? 16.799 -9.330 -1.953 1.00 35.22 364 GLY A N 1
ATOM 2751 C CA . GLY A 1 364 ? 15.437 -9.060 -2.446 1.00 35.22 364 GLY A CA 1
ATOM 2752 C C . GLY A 1 364 ? 14.773 -7.691 -2.233 1.00 35.22 364 GLY A C 1
ATOM 2753 O O . GLY A 1 364 ? 13.552 -7.628 -2.353 1.00 35.22 364 GLY A O 1
ATOM 2754 N N . GLY A 1 365 ? 15.502 -6.622 -1.912 1.00 36.81 365 GLY A N 1
ATOM 2755 C CA . GLY A 1 365 ? 14.938 -5.270 -1.902 1.00 36.81 365 GLY A CA 1
ATOM 2756 C C . GLY A 1 365 ? 14.951 -4.678 -3.309 1.00 36.81 365 GLY A C 1
ATOM 2757 O O . GLY A 1 365 ? 16.035 -4.395 -3.816 1.00 36.81 365 GLY A O 1
ATOM 2758 N N . HIS A 1 366 ? 13.777 -4.498 -3.920 1.00 38.00 366 HIS A N 1
ATOM 2759 C CA . HIS A 1 366 ? 13.643 -3.683 -5.128 1.00 38.00 366 HIS A CA 1
ATOM 2760 C C . HIS A 1 366 ? 13.903 -2.226 -4.751 1.00 38.00 366 HIS A C 1
ATOM 2762 O O . HIS A 1 366 ? 13.294 -1.679 -3.830 1.00 38.00 366 HIS A O 1
ATOM 2768 N N . GLU A 1 367 ? 14.852 -1.595 -5.424 1.00 40.91 367 GLU A N 1
ATOM 2769 C CA . GLU A 1 367 ? 15.043 -0.161 -5.298 1.00 40.91 367 GLU A CA 1
ATOM 2770 C C . GLU A 1 367 ? 14.103 0.522 -6.295 1.00 40.91 367 GLU A C 1
ATOM 2772 O O . GLU A 1 367 ? 14.062 0.140 -7.458 1.00 40.91 367 GLU A O 1
ATOM 2777 N N . THR A 1 368 ? 13.310 1.496 -5.845 1.00 39.47 368 THR A N 1
ATOM 2778 C CA . THR A 1 368 ? 12.330 2.174 -6.701 1.00 39.47 368 THR A CA 1
ATOM 2779 C C . THR A 1 368 ? 12.983 2.863 -7.905 1.00 39.47 368 THR A C 1
ATOM 2781 O O . THR A 1 368 ? 14.007 3.544 -7.781 1.00 39.47 368 THR A O 1
ATOM 2784 N N . VAL A 1 369 ? 12.314 2.702 -9.050 1.00 44.75 369 VAL A N 1
ATOM 2785 C CA . VAL A 1 369 ? 12.612 3.191 -10.407 1.00 44.75 369 VAL A CA 1
ATOM 2786 C C . VAL A 1 369 ? 13.378 4.523 -10.440 1.00 44.75 369 VAL A C 1
ATOM 2788 O O . VAL A 1 369 ? 12.826 5.595 -10.170 1.00 44.75 369 VAL A O 1
ATOM 2791 N N . ARG A 1 370 ? 14.659 4.492 -10.814 1.00 48.94 370 ARG A N 1
ATOM 2792 C CA . ARG A 1 370 ? 15.551 5.650 -10.955 1.00 48.94 370 ARG A CA 1
ATOM 2793 C C . ARG A 1 370 ? 15.608 6.158 -12.399 1.00 48.94 370 ARG A C 1
ATOM 2795 O O . ARG A 1 370 ? 16.643 6.094 -13.057 1.00 48.94 370 ARG A O 1
ATOM 2802 N N . VAL A 1 371 ? 14.542 6.808 -12.861 1.00 46.94 371 VAL A N 1
ATOM 2803 C CA . VAL A 1 371 ? 14.570 7.471 -14.176 1.00 46.94 371 VAL A CA 1
ATOM 2804 C C . VAL A 1 371 ? 15.503 8.690 -14.162 1.00 46.94 371 VAL A C 1
ATOM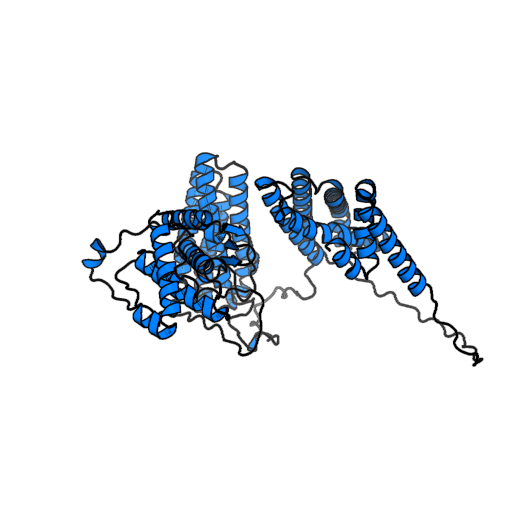 2806 O O . VAL A 1 371 ? 15.126 9.780 -13.720 1.00 46.94 371 VAL A O 1
ATOM 2809 N N . ASP A 1 372 ? 16.721 8.540 -14.680 1.00 55.12 372 ASP A N 1
ATOM 2810 C CA . ASP A 1 372 ? 17.566 9.681 -15.034 1.00 55.12 372 ASP A CA 1
ATOM 2811 C C . ASP A 1 372 ? 16.959 10.379 -16.262 1.00 55.12 372 ASP A C 1
ATOM 2813 O O . ASP A 1 372 ? 17.017 9.869 -17.385 1.00 55.12 372 ASP A O 1
ATOM 2817 N N . LYS A 1 373 ? 16.380 11.571 -16.041 1.00 51.06 373 LYS A N 1
ATOM 2818 C CA . LYS A 1 373 ? 15.729 12.415 -17.064 1.00 51.06 373 LYS A CA 1
ATOM 2819 C C . LYS A 1 373 ? 16.602 12.642 -18.315 1.00 51.06 373 LYS A C 1
ATOM 2821 O O . LYS A 1 373 ? 16.066 13.031 -19.349 1.00 51.06 373 LYS A O 1
ATOM 2826 N N . SER A 1 374 ? 17.921 12.434 -18.241 1.00 51.94 374 SER A N 1
ATOM 2827 C CA . SER A 1 374 ? 18.867 12.720 -19.324 1.00 51.94 374 SER A CA 1
ATOM 2828 C C . SER A 1 374 ? 19.197 11.550 -20.262 1.00 51.94 374 SER A C 1
ATOM 2830 O O . SER A 1 374 ? 19.775 11.799 -21.321 1.00 51.94 374 SER A O 1
ATOM 2832 N N . ARG A 1 375 ? 18.860 10.295 -19.922 1.00 57.50 375 ARG A N 1
ATOM 2833 C CA . ARG A 1 375 ? 19.490 9.137 -20.593 1.00 57.50 375 ARG A CA 1
ATOM 2834 C C . ARG A 1 375 ? 18.729 8.537 -21.779 1.00 57.50 375 ARG A C 1
ATOM 2836 O O . ARG A 1 375 ? 19.385 8.027 -22.680 1.00 57.50 375 ARG A O 1
ATOM 2843 N N . VAL A 1 376 ? 17.394 8.618 -21.830 1.00 54.59 376 VAL A N 1
ATOM 2844 C CA . VAL A 1 376 ? 16.614 7.676 -22.675 1.00 54.59 376 VAL A CA 1
ATOM 2845 C C . VAL A 1 376 ? 15.505 8.316 -23.532 1.00 54.59 376 VAL A C 1
ATOM 2847 O O . VAL A 1 376 ? 14.897 7.653 -24.375 1.00 54.59 376 VAL A O 1
ATOM 2850 N N . PHE A 1 377 ? 15.263 9.626 -23.401 1.00 59.81 377 PHE A N 1
ATOM 2851 C CA . PHE A 1 377 ? 14.235 10.324 -24.188 1.00 59.81 377 PHE A CA 1
ATOM 2852 C C . PHE A 1 377 ? 14.784 11.580 -24.830 1.00 59.81 377 PHE A C 1
ATOM 2854 O O . PHE A 1 377 ? 15.421 12.416 -24.190 1.00 59.81 377 PHE A O 1
ATOM 2861 N N . LYS A 1 378 ? 14.411 11.778 -26.092 1.00 59.28 378 LYS A N 1
ATOM 2862 C CA . LYS A 1 378 ? 14.352 13.121 -26.653 1.00 59.28 378 LYS A CA 1
ATOM 2863 C C . LYS A 1 378 ? 12.976 13.671 -26.322 1.00 59.28 378 LYS A C 1
ATOM 2865 O O . LYS A 1 378 ? 11.966 13.249 -26.883 1.00 59.28 378 LYS A O 1
ATOM 2870 N N . LEU A 1 379 ? 12.940 14.613 -25.383 1.00 52.88 379 LEU A N 1
ATOM 2871 C CA . LEU A 1 379 ? 11.759 15.431 -25.144 1.00 52.88 379 LEU A CA 1
ATOM 2872 C C . LEU A 1 379 ? 11.583 16.364 -26.346 1.00 52.88 379 LEU A C 1
ATOM 2874 O O . LEU A 1 379 ? 12.060 17.498 -26.340 1.00 52.88 379 LEU A O 1
ATOM 2878 N N . HIS A 1 380 ? 10.911 15.895 -27.394 1.00 53.03 380 HIS A N 1
ATOM 2879 C CA . HIS A 1 380 ? 10.339 16.817 -28.358 1.00 53.03 380 HIS A CA 1
ATOM 2880 C C . HIS A 1 380 ? 9.074 17.381 -27.712 1.00 53.03 380 HIS A C 1
ATOM 2882 O O . HIS A 1 380 ? 8.075 16.694 -27.542 1.00 53.03 380 HIS A O 1
ATOM 2888 N N . GLN A 1 381 ? 9.102 18.641 -27.280 1.00 50.38 381 GLN A N 1
ATOM 2889 C CA . GLN A 1 381 ? 7.838 19.294 -26.955 1.00 50.38 381 GLN A CA 1
ATOM 2890 C C . GLN A 1 381 ? 7.092 19.520 -28.275 1.00 50.38 381 GLN A C 1
ATOM 2892 O O . GLN A 1 381 ? 7.638 20.199 -29.149 1.00 50.38 381 GLN A O 1
ATOM 2897 N N . PRO A 1 382 ? 5.915 18.908 -28.474 1.00 50.75 382 PRO A N 1
ATOM 2898 C CA . PRO A 1 382 ? 5.133 19.109 -29.682 1.00 50.75 382 PRO A CA 1
ATOM 2899 C C . PRO A 1 382 ? 4.666 20.563 -29.720 1.00 50.75 382 PRO A C 1
ATOM 2901 O O . PRO A 1 382 ? 4.408 21.191 -28.690 1.00 50.75 382 PRO A O 1
ATOM 2904 N N . THR A 1 383 ? 4.531 21.111 -30.917 1.00 57.81 383 THR A N 1
ATOM 2905 C CA . THR A 1 383 ? 3.858 22.393 -31.106 1.00 57.81 383 THR A CA 1
ATOM 2906 C C . THR A 1 383 ? 2.411 22.304 -30.608 1.00 57.81 383 THR A C 1
ATOM 2908 O O . THR A 1 383 ? 1.800 21.235 -30.599 1.00 57.81 383 THR A O 1
ATOM 2911 N N . ALA A 1 384 ? 1.810 23.435 -30.224 1.00 53.28 384 ALA A N 1
ATOM 2912 C CA . ALA A 1 384 ? 0.430 23.465 -29.720 1.00 53.28 384 ALA A CA 1
ATOM 2913 C C . ALA A 1 384 ? -0.611 22.856 -30.694 1.00 53.28 384 ALA A C 1
ATOM 2915 O O . ALA A 1 384 ? -1.703 22.486 -30.267 1.00 53.28 384 ALA A O 1
ATOM 2916 N N . GLY A 1 385 ? -0.284 22.750 -31.991 1.00 59.38 385 GLY A N 1
ATOM 2917 C CA . GLY A 1 385 ? -1.101 22.059 -32.994 1.00 59.38 385 GLY A CA 1
ATOM 2918 C C . GLY A 1 385 ? -0.970 20.533 -32.952 1.00 59.38 385 GLY A C 1
ATOM 2919 O O . GLY A 1 385 ? -1.973 19.843 -33.076 1.00 59.38 385 GLY A O 1
ATOM 2920 N N . GLU A 1 386 ? 0.231 20.007 -32.705 1.00 57.34 386 GLU A N 1
ATOM 2921 C CA . GLU A 1 386 ? 0.512 18.563 -32.658 1.00 57.34 386 GLU A CA 1
ATOM 2922 C C . GLU A 1 386 ? -0.090 17.888 -31.417 1.00 57.34 386 GLU A C 1
ATOM 2924 O O . GLU A 1 386 ? -0.511 16.736 -31.494 1.00 57.34 386 GLU A O 1
ATOM 2929 N N . VAL A 1 387 ? -0.222 18.616 -30.299 1.00 54.12 387 VAL A N 1
ATOM 2930 C CA . VAL A 1 387 ? -0.846 18.131 -29.047 1.00 54.12 387 VAL A CA 1
ATOM 2931 C C . VAL A 1 387 ? -2.299 17.684 -29.248 1.00 54.12 387 VAL A C 1
ATOM 2933 O O . VAL A 1 387 ? -2.767 16.778 -28.566 1.00 54.12 387 VAL A O 1
ATOM 2936 N N . LYS A 1 388 ? -3.033 18.295 -30.188 1.00 53.00 388 LYS A N 1
ATOM 2937 C CA . LYS A 1 388 ? -4.455 17.982 -30.410 1.00 53.00 388 LYS A CA 1
ATOM 2938 C C . LYS A 1 388 ? -4.695 16.633 -31.089 1.00 53.00 388 LYS A C 1
ATOM 2940 O O . LYS A 1 388 ? -5.751 16.046 -30.866 1.00 53.00 388 LYS A O 1
ATOM 2945 N N . ASP A 1 389 ? -3.729 16.161 -31.874 1.00 51.00 389 ASP A N 1
ATOM 2946 C CA . ASP A 1 389 ? -3.877 14.972 -32.718 1.00 51.00 389 ASP A CA 1
ATOM 2947 C C . ASP A 1 389 ? -3.113 13.746 -32.178 1.00 51.00 389 ASP A C 1
ATOM 2949 O O . ASP A 1 389 ? -3.373 12.629 -32.620 1.00 51.00 389 ASP A O 1
ATOM 2953 N N . THR A 1 390 ? -2.196 13.919 -31.214 1.00 50.69 390 THR A N 1
ATOM 2954 C CA . THR A 1 390 ? -1.262 12.854 -30.783 1.00 50.69 390 THR A CA 1
ATOM 2955 C C . THR A 1 390 ? -1.611 12.129 -29.486 1.00 50.69 390 THR A C 1
ATOM 2957 O O . THR A 1 390 ? -1.092 11.040 -29.264 1.00 50.69 390 THR A O 1
ATOM 2960 N N . THR A 1 391 ? -2.504 12.639 -28.637 1.00 49.97 391 THR A N 1
ATOM 2961 C CA . THR A 1 391 ? -2.773 11.999 -27.340 1.00 49.97 391 THR A CA 1
ATOM 2962 C C . THR A 1 391 ? -4.262 11.966 -27.027 1.00 49.97 391 THR A C 1
ATOM 2964 O O . THR A 1 391 ? -4.820 12.839 -26.362 1.00 49.97 391 THR A O 1
ATOM 2967 N N . ARG A 1 392 ? -4.936 10.880 -27.427 1.00 56.62 392 ARG A N 1
ATOM 2968 C CA . ARG A 1 392 ? -6.080 10.431 -26.626 1.00 56.62 392 ARG A CA 1
ATOM 2969 C C . ARG A 1 392 ? -5.508 9.983 -25.291 1.00 56.62 392 ARG A C 1
ATOM 2971 O O . ARG A 1 392 ? -4.952 8.896 -25.211 1.00 56.62 392 ARG A O 1
ATOM 2978 N N . MET A 1 393 ? -5.612 10.845 -24.281 1.00 59.97 393 MET A N 1
ATOM 2979 C CA . MET A 1 393 ? -5.252 10.500 -22.910 1.00 59.97 393 MET A CA 1
ATOM 2980 C C . MET A 1 393 ? -5.924 9.179 -22.545 1.00 59.97 393 MET A C 1
ATOM 2982 O O . MET A 1 393 ? -7.155 9.088 -22.497 1.00 59.97 393 MET A O 1
ATOM 2986 N N . VAL A 1 394 ? -5.111 8.154 -22.319 1.00 76.00 394 VAL A N 1
ATOM 2987 C CA . VAL A 1 394 ? -5.602 6.894 -21.781 1.00 76.00 394 VAL A CA 1
ATOM 2988 C C . VAL A 1 394 ? -5.974 7.159 -20.327 1.00 76.00 394 VAL A C 1
ATOM 2990 O O . VAL A 1 394 ? -5.204 7.739 -19.563 1.00 76.00 394 VAL A O 1
ATOM 2993 N N . ASN A 1 395 ? -7.197 6.795 -19.946 1.00 87.94 395 ASN A N 1
ATOM 2994 C CA . ASN A 1 395 ? -7.628 6.884 -18.558 1.00 87.94 395 ASN A CA 1
ATOM 2995 C C . ASN A 1 395 ? -6.772 5.916 -17.724 1.00 87.94 395 ASN A C 1
ATOM 2997 O O . ASN A 1 395 ? -6.839 4.711 -17.959 1.00 87.94 395 ASN A O 1
ATOM 3001 N N . ALA A 1 396 ? -5.984 6.440 -16.778 1.00 88.19 396 ALA A N 1
ATOM 3002 C CA . ALA A 1 396 ? -5.033 5.653 -15.989 1.00 88.19 396 ALA A CA 1
ATOM 3003 C C . ALA A 1 396 ? -5.700 4.451 -15.301 1.00 88.19 396 ALA A C 1
ATOM 3005 O O . ALA A 1 396 ? -5.217 3.334 -15.438 1.00 88.19 396 ALA A O 1
ATOM 3006 N N . ALA A 1 397 ? -6.872 4.642 -14.689 1.00 86.81 397 ALA A N 1
ATOM 3007 C CA . ALA A 1 397 ? -7.590 3.553 -14.033 1.00 86.81 397 ALA A CA 1
ATOM 3008 C C . ALA A 1 397 ? -8.025 2.444 -15.004 1.00 86.81 397 ALA A C 1
ATOM 3010 O O . ALA A 1 397 ? -7.906 1.261 -14.700 1.00 86.81 397 ALA A O 1
ATOM 3011 N N . THR A 1 398 ? -8.470 2.816 -16.206 1.00 91.81 398 THR A N 1
ATOM 3012 C CA . THR A 1 398 ? -8.809 1.850 -17.261 1.00 91.81 398 THR A CA 1
ATOM 3013 C C . THR A 1 398 ? -7.567 1.120 -17.776 1.00 91.81 398 THR A C 1
ATOM 3015 O O . THR A 1 398 ? -7.626 -0.082 -18.013 1.00 91.81 398 THR A O 1
ATOM 3018 N N . ALA A 1 399 ? -6.449 1.831 -17.948 1.00 93.69 399 ALA A N 1
ATOM 3019 C CA . ALA A 1 399 ? -5.158 1.244 -18.304 1.00 93.69 399 ALA A CA 1
ATOM 3020 C C . ALA A 1 399 ? -4.708 0.222 -17.250 1.00 93.69 399 ALA A C 1
ATOM 3022 O O . ALA A 1 399 ? -4.377 -0.908 -17.599 1.00 93.69 399 ALA A O 1
ATOM 3023 N N . TYR A 1 400 ? -4.779 0.601 -15.972 1.00 95.69 400 TYR A N 1
ATOM 3024 C CA . TYR A 1 400 ? -4.464 -0.258 -14.837 1.00 95.69 400 TYR A CA 1
ATOM 3025 C C . TYR A 1 400 ? -5.264 -1.563 -14.880 1.00 95.69 400 TYR A C 1
ATOM 3027 O O . TYR A 1 400 ? -4.685 -2.644 -14.855 1.00 95.69 400 TYR A O 1
ATOM 3035 N N . ASP A 1 401 ? -6.592 -1.467 -15.004 1.00 94.62 401 ASP A N 1
ATOM 3036 C CA . ASP A 1 401 ? -7.481 -2.634 -14.981 1.00 94.62 401 ASP A CA 1
ATOM 3037 C C . ASP A 1 401 ? -7.248 -3.582 -16.158 1.00 94.62 401 ASP A C 1
ATOM 3039 O O . ASP A 1 401 ? -7.302 -4.801 -15.998 1.00 94.62 401 ASP A O 1
ATOM 3043 N N . ARG A 1 402 ? -6.962 -3.036 -17.343 1.00 95.81 402 ARG A N 1
ATOM 3044 C CA . ARG A 1 402 ? -6.662 -3.843 -18.531 1.00 95.81 402 ARG A CA 1
ATOM 3045 C C . ARG A 1 402 ? -5.324 -4.556 -18.411 1.00 95.81 402 ARG A C 1
ATOM 3047 O O . ARG A 1 402 ? -5.254 -5.747 -18.701 1.00 95.81 402 ARG A O 1
ATOM 3054 N N . LEU A 1 403 ? -4.294 -3.850 -17.945 1.00 96.88 403 LEU A N 1
ATOM 3055 C CA . LEU A 1 403 ? -2.986 -4.450 -17.720 1.00 96.88 403 LEU A CA 1
ATOM 3056 C C . LEU A 1 403 ? -3.064 -5.536 -16.646 1.00 96.88 403 LEU A C 1
ATOM 3058 O O . LEU A 1 403 ? -2.575 -6.639 -16.869 1.00 96.88 403 LEU A O 1
ATOM 3062 N N . ALA A 1 404 ? -3.743 -5.263 -15.529 1.00 96.38 404 ALA A N 1
ATOM 3063 C CA . ALA A 1 404 ? -3.932 -6.241 -14.466 1.00 96.38 404 ALA A CA 1
ATOM 3064 C C . ALA A 1 404 ? -4.628 -7.509 -14.986 1.00 96.38 404 ALA A C 1
ATOM 3066 O O . ALA A 1 404 ? -4.135 -8.614 -14.769 1.00 96.38 404 ALA A O 1
ATOM 3067 N N . LEU A 1 405 ? -5.715 -7.353 -15.751 1.00 95.38 405 LEU A N 1
ATOM 3068 C CA . LEU A 1 405 ? -6.428 -8.473 -16.365 1.00 95.38 405 LEU A CA 1
ATOM 3069 C C . LEU A 1 405 ? -5.544 -9.276 -17.332 1.00 95.38 405 LEU A C 1
ATOM 3071 O O . LEU A 1 405 ? -5.593 -10.505 -17.321 1.00 95.38 405 LEU A O 1
ATOM 3075 N N . ALA A 1 406 ? -4.751 -8.607 -18.173 1.00 94.94 406 ALA A N 1
ATOM 3076 C CA . ALA A 1 406 ? -3.871 -9.275 -19.131 1.00 94.94 406 ALA A CA 1
ATOM 3077 C C . ALA A 1 406 ? -2.755 -10.065 -18.428 1.00 94.94 406 ALA A C 1
ATOM 3079 O O . ALA A 1 406 ? -2.495 -11.214 -18.782 1.00 94.94 406 ALA A O 1
ATOM 3080 N N . VAL A 1 407 ? -2.140 -9.479 -17.398 1.00 94.44 407 VAL A N 1
ATOM 3081 C CA . VAL A 1 407 ? -1.081 -10.105 -16.594 1.00 94.44 407 VAL A CA 1
ATOM 3082 C C . VAL A 1 407 ? -1.616 -11.314 -15.824 1.00 94.44 407 VAL A C 1
ATOM 3084 O O . VAL A 1 407 ? -1.018 -12.390 -15.860 1.00 94.44 407 VAL A O 1
ATOM 3087 N N . GLU A 1 408 ? -2.794 -11.200 -15.208 1.00 94.00 408 GLU A N 1
ATOM 3088 C CA . GLU A 1 408 ? -3.445 -12.352 -14.576 1.00 94.00 408 GLU A CA 1
ATOM 3089 C C . GLU A 1 408 ? -3.859 -13.413 -15.607 1.00 94.00 408 GLU A C 1
ATOM 3091 O O . GLU A 1 408 ? -3.740 -14.612 -15.344 1.00 94.00 408 GLU A O 1
ATOM 3096 N N . GLY A 1 409 ? -4.255 -12.993 -16.813 1.00 92.31 409 GLY A N 1
ATOM 3097 C CA . GLY A 1 409 ? -4.480 -13.866 -17.967 1.00 92.31 409 GLY A CA 1
ATOM 3098 C C . GLY A 1 409 ? -3.235 -14.652 -18.396 1.00 92.31 409 GLY A C 1
ATOM 3099 O O . GLY A 1 409 ? -3.369 -15.762 -18.914 1.00 92.31 409 GLY A O 1
ATOM 3100 N N . CYS A 1 410 ? -2.033 -14.141 -18.102 1.00 90.12 410 CYS A N 1
ATOM 3101 C CA . CYS A 1 410 ? -0.764 -14.863 -18.245 1.00 90.12 410 CYS A CA 1
ATOM 3102 C C . CYS A 1 410 ? -0.463 -15.864 -17.135 1.00 90.12 410 CYS A C 1
ATOM 3104 O O . CYS A 1 410 ? 0.592 -16.498 -17.155 1.00 90.12 410 CYS A O 1
ATOM 3106 N N . GLY A 1 411 ? -1.356 -16.017 -16.159 1.00 91.44 411 GLY A N 1
ATOM 3107 C CA . GLY A 1 411 ? -1.084 -16.833 -14.986 1.00 91.44 411 GLY A CA 1
ATOM 3108 C C . GLY A 1 411 ? -0.037 -16.210 -14.064 1.00 91.44 411 GLY A C 1
ATOM 3109 O O . GLY A 1 411 ? 0.633 -16.954 -13.351 1.00 91.44 411 GLY A O 1
ATOM 3110 N N . VAL A 1 412 ? 0.108 -14.878 -14.081 1.00 93.19 412 VAL A N 1
ATOM 3111 C CA . VAL A 1 412 ? 0.891 -14.107 -13.106 1.00 93.19 412 VAL A CA 1
ATOM 3112 C C . VAL A 1 412 ? -0.097 -13.433 -12.145 1.00 93.19 412 VAL A C 1
ATOM 3114 O O . VAL A 1 412 ? -0.636 -12.376 -12.467 1.00 93.19 412 VAL A O 1
ATOM 3117 N N . PRO A 1 413 ? -0.416 -14.029 -10.981 1.00 94.69 413 PRO A N 1
ATOM 3118 C CA . PRO A 1 413 ? -1.421 -13.464 -10.092 1.00 94.69 413 PRO A CA 1
ATOM 3119 C C . PRO A 1 413 ? -0.947 -12.135 -9.504 1.00 94.69 413 PRO A C 1
ATOM 3121 O O . PRO A 1 413 ? 0.202 -12.034 -9.064 1.00 94.69 413 PRO A O 1
ATOM 3124 N N . ILE A 1 414 ? -1.847 -11.153 -9.423 1.00 95.44 414 ILE A N 1
ATOM 3125 C CA . ILE A 1 414 ? -1.579 -9.878 -8.751 1.00 95.44 414 ILE A CA 1
ATOM 3126 C C . ILE A 1 414 ? -2.141 -9.949 -7.329 1.00 95.44 414 ILE A C 1
ATOM 3128 O O . ILE A 1 414 ? -3.245 -10.447 -7.085 1.00 95.44 414 ILE A O 1
ATOM 3132 N N . ARG A 1 415 ? -1.355 -9.506 -6.347 1.00 92.19 415 ARG A N 1
ATOM 3133 C CA . ARG A 1 415 ? -1.698 -9.567 -4.922 1.00 92.19 415 ARG A CA 1
ATOM 3134 C C . ARG A 1 415 ? -1.427 -8.227 -4.259 1.00 92.19 415 ARG A C 1
ATOM 3136 O O . ARG A 1 415 ? -0.311 -7.730 -4.311 1.00 92.19 415 ARG A O 1
ATOM 3143 N N . TYR A 1 416 ? -2.423 -7.672 -3.577 1.00 87.00 416 TYR A N 1
ATOM 3144 C CA . TYR A 1 416 ? -2.267 -6.428 -2.824 1.00 87.00 416 TYR A CA 1
ATOM 3145 C C . TYR A 1 416 ? -1.954 -6.742 -1.364 1.00 87.00 416 TYR A C 1
ATOM 3147 O O . TYR A 1 416 ? -2.718 -7.457 -0.713 1.00 87.00 416 TYR A O 1
ATOM 3155 N N . ARG A 1 417 ? -0.838 -6.234 -0.839 1.00 83.12 417 ARG A N 1
ATOM 3156 C CA . ARG A 1 417 ? -0.442 -6.428 0.564 1.00 83.12 417 ARG A CA 1
ATOM 3157 C C . ARG A 1 417 ? 0.515 -5.345 1.032 1.00 83.12 417 ARG A C 1
ATOM 3159 O O . ARG A 1 417 ? 1.198 -4.739 0.219 1.00 83.12 417 ARG A O 1
ATOM 3166 N N . ALA A 1 418 ? 0.605 -5.139 2.344 1.00 76.69 418 ALA A N 1
ATOM 3167 C CA . ALA A 1 418 ? 1.689 -4.340 2.905 1.00 76.69 418 ALA A CA 1
ATOM 3168 C C . ALA A 1 418 ? 3.032 -4.992 2.536 1.00 76.69 418 ALA A C 1
ATOM 3170 O O . ALA A 1 418 ? 3.284 -6.150 2.885 1.00 76.69 418 ALA A O 1
ATOM 3171 N N . LEU A 1 419 ? 3.856 -4.263 1.791 1.00 78.75 419 LEU A N 1
ATOM 3172 C CA . LEU A 1 419 ? 5.197 -4.687 1.415 1.00 78.75 419 LEU A CA 1
ATOM 3173 C C . LEU A 1 419 ? 6.211 -4.189 2.456 1.00 78.75 419 LEU A C 1
ATOM 3175 O O . LEU A 1 419 ? 5.894 -3.272 3.221 1.00 78.75 419 LEU A O 1
ATOM 3179 N N . PRO A 1 420 ? 7.409 -4.800 2.534 1.00 76.94 420 PRO A N 1
ATOM 3180 C CA . PRO A 1 420 ? 8.463 -4.317 3.412 1.00 76.94 420 PRO A CA 1
ATOM 3181 C C . PRO A 1 420 ? 8.711 -2.820 3.212 1.00 76.94 420 PRO A C 1
ATOM 3183 O O . PRO A 1 420 ? 8.985 -2.352 2.108 1.00 76.94 420 PRO A O 1
ATOM 3186 N N . ALA A 1 421 ? 8.617 -2.088 4.314 1.00 68.38 421 ALA A N 1
ATOM 3187 C CA . ALA A 1 421 ? 9.042 -0.708 4.417 1.00 68.38 421 ALA A CA 1
ATOM 3188 C C . ALA A 1 421 ? 10.201 -0.675 5.409 1.00 68.38 421 ALA A C 1
ATOM 3190 O O . ALA A 1 421 ? 10.073 -1.147 6.544 1.00 68.38 421 ALA A O 1
ATOM 3191 N N . THR A 1 422 ? 11.340 -0.159 4.972 1.00 63.38 422 THR A N 1
ATOM 3192 C CA . THR A 1 422 ? 12.441 0.208 5.858 1.00 63.38 422 THR A CA 1
ATOM 3193 C C . THR A 1 422 ? 12.491 1.732 5.965 1.00 63.38 422 THR A C 1
ATOM 3195 O O . THR A 1 422 ? 11.863 2.429 5.166 1.00 63.38 422 THR A O 1
ATOM 3198 N N . PRO A 1 423 ? 13.225 2.291 6.939 1.00 48.03 423 PRO A N 1
ATOM 3199 C CA . PRO A 1 423 ? 13.469 3.731 6.973 1.00 48.03 423 PRO A CA 1
ATOM 3200 C C . PRO A 1 423 ? 14.092 4.276 5.674 1.00 48.03 423 PRO A C 1
ATOM 3202 O O . PRO A 1 423 ? 13.947 5.457 5.381 1.00 48.03 423 PRO A O 1
ATOM 3205 N N . GLU A 1 424 ? 14.790 3.432 4.907 1.00 46.47 424 GLU A N 1
ATOM 3206 C CA . GLU A 1 424 ? 15.495 3.808 3.680 1.00 46.47 424 GLU A CA 1
ATOM 3207 C C . GLU A 1 424 ? 14.641 3.701 2.407 1.00 46.47 424 GLU A C 1
ATOM 3209 O O . GLU A 1 424 ? 14.910 4.418 1.443 1.00 46.47 424 GLU A O 1
ATOM 3214 N N . TYR A 1 425 ? 13.642 2.814 2.365 1.00 63.25 425 TYR A N 1
ATOM 3215 C CA . TYR A 1 425 ? 12.774 2.649 1.198 1.00 63.25 425 TYR A CA 1
ATOM 3216 C C . TYR A 1 425 ? 11.433 2.004 1.551 1.00 63.25 425 TYR A C 1
ATOM 3218 O O . TYR A 1 425 ? 11.310 1.207 2.481 1.00 63.25 425 TYR A O 1
ATOM 3226 N N . ILE A 1 426 ? 10.423 2.315 0.743 1.00 66.25 426 ILE A N 1
ATOM 3227 C CA . ILE A 1 426 ? 9.127 1.641 0.759 1.00 66.25 426 ILE A CA 1
ATOM 3228 C C . ILE A 1 426 ? 9.022 0.859 -0.543 1.00 66.25 426 ILE A C 1
ATOM 3230 O O . ILE A 1 426 ? 9.151 1.439 -1.621 1.00 66.25 426 ILE A O 1
ATOM 3234 N N . LEU A 1 427 ? 8.809 -0.453 -0.442 1.00 78.50 427 LEU A N 1
ATOM 3235 C CA . LEU A 1 427 ? 8.467 -1.259 -1.606 1.00 78.50 427 LEU A CA 1
ATOM 3236 C C . LEU A 1 427 ? 7.025 -0.978 -2.015 1.00 78.50 427 LEU A C 1
ATOM 3238 O O . LEU A 1 427 ? 6.101 -1.064 -1.207 1.00 78.50 427 LEU A O 1
ATOM 3242 N N . GLU A 1 428 ? 6.837 -0.660 -3.286 1.00 85.31 428 GLU A N 1
ATOM 3243 C CA . GLU A 1 428 ? 5.525 -0.349 -3.860 1.00 85.31 428 GLU A CA 1
ATOM 3244 C C . GLU A 1 428 ? 5.012 -1.480 -4.743 1.00 85.31 428 GLU A C 1
ATOM 3246 O O . GLU A 1 428 ? 3.803 -1.701 -4.843 1.00 85.31 428 GLU A O 1
ATOM 3251 N N . GLY A 1 429 ? 5.947 -2.225 -5.325 1.00 91.56 429 GLY A N 1
ATOM 3252 C CA . GLY A 1 429 ? 5.730 -3.420 -6.109 1.00 91.56 429 GLY A CA 1
ATOM 3253 C C . GLY A 1 429 ? 6.879 -4.405 -5.910 1.00 91.56 429 GLY A C 1
ATOM 3254 O O . GLY A 1 429 ? 7.954 -4.044 -5.428 1.00 91.56 429 GLY A O 1
ATOM 3255 N N . GLN A 1 430 ? 6.603 -5.671 -6.197 1.00 92.94 430 GLN A N 1
ATOM 3256 C CA . GLN A 1 430 ? 7.600 -6.721 -6.343 1.00 92.94 430 GLN A CA 1
ATOM 3257 C C . GLN A 1 430 ? 7.023 -7.862 -7.178 1.00 92.94 430 GLN A C 1
ATOM 3259 O O . GLN A 1 430 ? 6.047 -8.511 -6.789 1.00 92.94 430 GLN A O 1
ATOM 3264 N N . TYR A 1 431 ? 7.678 -8.182 -8.283 1.00 94.44 431 TYR A N 1
ATOM 3265 C CA . TYR A 1 431 ? 7.529 -9.453 -8.965 1.00 94.44 431 TYR A CA 1
ATOM 3266 C C . TYR A 1 431 ? 8.375 -10.526 -8.271 1.00 94.44 431 TYR A C 1
ATOM 3268 O O . TYR A 1 431 ? 9.590 -10.402 -8.126 1.00 94.44 431 TYR A O 1
ATOM 3276 N N . ASN A 1 432 ? 7.725 -11.611 -7.851 1.00 90.12 432 ASN A N 1
ATOM 3277 C CA . ASN A 1 432 ? 8.389 -12.770 -7.273 1.00 90.12 432 ASN A CA 1
ATOM 3278 C C . ASN A 1 432 ? 8.484 -13.897 -8.322 1.00 90.12 432 ASN A C 1
ATOM 3280 O O . ASN A 1 432 ? 7.447 -14.480 -8.665 1.00 90.12 432 ASN A O 1
ATOM 3284 N N . PRO A 1 433 ? 9.694 -14.240 -8.808 1.00 87.69 433 PRO A N 1
ATOM 3285 C CA . PRO A 1 433 ? 9.875 -15.279 -9.819 1.00 87.69 433 PRO A CA 1
ATOM 3286 C C . PRO A 1 433 ? 9.622 -16.698 -9.294 1.00 87.69 433 PRO A C 1
ATOM 3288 O O . PRO A 1 433 ? 9.245 -17.564 -10.080 1.00 87.69 433 PRO A O 1
ATOM 3291 N N . ASP A 1 434 ? 9.773 -16.946 -7.989 1.00 85.38 434 ASP A N 1
ATOM 3292 C CA . ASP A 1 434 ? 9.569 -18.274 -7.393 1.00 85.38 434 ASP A CA 1
ATOM 3293 C C . ASP A 1 434 ? 8.084 -18.646 -7.345 1.00 85.38 434 ASP A C 1
ATOM 3295 O O . ASP A 1 434 ? 7.705 -19.798 -7.559 1.00 85.38 434 ASP A O 1
ATOM 3299 N N . THR A 1 435 ? 7.228 -17.662 -7.063 1.00 88.12 435 THR A N 1
ATOM 3300 C CA . THR A 1 435 ? 5.769 -17.838 -7.013 1.00 88.12 435 THR A CA 1
ATOM 3301 C C . THR A 1 435 ? 5.065 -17.380 -8.286 1.00 88.12 435 THR A C 1
ATOM 3303 O O . THR A 1 435 ? 3.844 -17.502 -8.369 1.00 88.12 435 THR A O 1
ATOM 3306 N N . ASN A 1 436 ? 5.818 -16.851 -9.257 1.00 91.31 436 ASN A N 1
ATOM 3307 C CA . ASN A 1 436 ? 5.320 -16.233 -10.484 1.00 91.31 436 ASN A CA 1
ATOM 3308 C C . ASN A 1 436 ? 4.162 -15.257 -10.219 1.00 91.31 436 ASN A C 1
ATOM 3310 O O . ASN A 1 436 ? 3.084 -15.381 -10.793 1.00 91.31 436 ASN A O 1
ATOM 3314 N N . SER A 1 437 ? 4.351 -14.321 -9.289 1.00 94.31 437 SER A N 1
ATOM 3315 C CA . SER A 1 437 ? 3.283 -13.417 -8.846 1.00 94.31 437 SER A CA 1
ATOM 3316 C C . SER A 1 437 ? 3.789 -11.997 -8.681 1.00 94.31 437 SER A C 1
ATOM 3318 O O . SER A 1 437 ? 4.896 -11.803 -8.179 1.00 94.31 437 SER A O 1
ATOM 3320 N N . ILE A 1 438 ? 2.943 -11.022 -8.989 1.00 95.31 438 ILE A N 1
ATOM 3321 C CA . ILE A 1 438 ? 3.189 -9.615 -8.682 1.00 95.31 438 ILE A CA 1
ATOM 3322 C C . ILE A 1 438 ? 2.530 -9.277 -7.349 1.00 95.31 438 ILE A C 1
ATOM 3324 O O . ILE A 1 438 ? 1.362 -9.584 -7.108 1.00 95.31 438 ILE A O 1
ATOM 3328 N N . GLN A 1 439 ? 3.279 -8.621 -6.476 1.00 92.31 439 GLN A N 1
ATOM 3329 C CA . GLN A 1 439 ? 2.800 -8.103 -5.207 1.00 92.31 439 GLN A CA 1
ATOM 3330 C C . GLN A 1 439 ? 2.851 -6.585 -5.257 1.00 92.31 439 GLN A C 1
ATOM 3332 O O . GLN A 1 439 ? 3.888 -6.028 -5.586 1.00 92.31 439 GLN A O 1
ATOM 3337 N N . LEU A 1 440 ? 1.753 -5.919 -4.928 1.00 90.75 440 LEU A N 1
ATOM 3338 C CA . LEU A 1 440 ? 1.656 -4.463 -4.926 1.00 90.75 440 LEU A CA 1
ATOM 3339 C C . LEU A 1 440 ? 1.270 -3.966 -3.538 1.00 90.75 440 LEU A C 1
ATOM 3341 O O . LEU A 1 440 ? 0.461 -4.587 -2.841 1.00 90.75 440 LEU A O 1
ATOM 3345 N N . ALA A 1 441 ? 1.818 -2.820 -3.149 1.00 82.81 441 ALA A N 1
ATOM 3346 C CA . ALA A 1 441 ? 1.374 -2.106 -1.965 1.00 82.81 441 ALA A CA 1
ATOM 3347 C C . ALA A 1 441 ? -0.090 -1.645 -2.133 1.00 82.81 441 ALA A C 1
ATOM 3349 O O . ALA A 1 441 ? -0.540 -1.413 -3.260 1.00 82.81 441 ALA A O 1
ATOM 3350 N N . PRO A 1 442 ? -0.852 -1.436 -1.039 1.00 81.44 442 PRO A N 1
ATOM 3351 C CA . PRO A 1 442 ? -2.238 -0.969 -1.126 1.00 81.44 442 PRO A CA 1
ATOM 3352 C C . PRO A 1 442 ? -2.400 0.365 -1.866 1.00 81.44 442 PRO A C 1
ATOM 3354 O O . PRO A 1 442 ? -3.465 0.622 -2.420 1.00 81.44 442 PRO A O 1
ATOM 3357 N N . ALA A 1 443 ? -1.344 1.186 -1.921 1.00 76.50 443 ALA A N 1
ATOM 3358 C CA . ALA A 1 443 ? -1.320 2.436 -2.676 1.00 76.50 443 ALA A CA 1
ATOM 3359 C C . ALA A 1 443 ? -1.632 2.233 -4.171 1.00 76.50 443 ALA A C 1
ATOM 3361 O O . ALA A 1 443 ? -2.264 3.093 -4.774 1.00 76.50 443 ALA A O 1
ATOM 3362 N N . ALA A 1 444 ? -1.295 1.073 -4.751 1.00 85.62 444 ALA A N 1
ATOM 3363 C CA . ALA A 1 444 ? -1.595 0.759 -6.149 1.00 85.62 444 ALA A CA 1
ATOM 3364 C C . ALA A 1 444 ? -3.107 0.677 -6.454 1.00 85.62 444 ALA A C 1
ATOM 3366 O O . ALA A 1 444 ? -3.513 0.746 -7.612 1.00 85.62 444 ALA A O 1
ATOM 3367 N N . LEU A 1 445 ? -3.964 0.584 -5.428 1.00 83.06 445 LEU A N 1
ATOM 3368 C CA . LEU A 1 445 ? -5.420 0.646 -5.587 1.00 83.06 445 LEU A CA 1
ATOM 3369 C C . LEU A 1 445 ? -5.933 2.051 -5.938 1.00 83.06 445 LEU A C 1
ATOM 3371 O O . LEU A 1 445 ? -7.104 2.176 -6.293 1.00 83.06 445 LEU A O 1
ATOM 3375 N N . SER A 1 446 ? -5.090 3.092 -5.867 1.00 80.50 446 SER A N 1
ATOM 3376 C CA . SER A 1 446 ? -5.428 4.431 -6.371 1.00 80.50 446 SER A CA 1
ATOM 3377 C C . SER A 1 446 ? -5.682 4.425 -7.882 1.00 80.50 446 SER A C 1
ATOM 3379 O O . SER A 1 446 ? -6.465 5.237 -8.377 1.00 80.50 446 SER A O 1
ATOM 3381 N N . LYS A 1 447 ? -5.022 3.507 -8.609 1.00 90.00 447 LYS A N 1
ATOM 3382 C CA . LYS A 1 447 ? -5.024 3.394 -10.075 1.00 90.00 447 LYS A CA 1
ATOM 3383 C C . LYS A 1 447 ? -4.737 4.717 -10.801 1.00 90.00 447 LYS A C 1
ATOM 3385 O O . LYS A 1 447 ? -5.209 4.944 -11.919 1.00 90.00 447 LYS A O 1
ATOM 3390 N N . ASP A 1 448 ? -3.989 5.607 -10.157 1.00 84.81 448 ASP A N 1
ATOM 3391 C CA . ASP A 1 448 ? -3.461 6.805 -10.794 1.00 84.81 448 ASP A CA 1
ATOM 3392 C C . ASP A 1 448 ? -2.278 6.458 -11.716 1.00 84.81 448 ASP A C 1
ATOM 3394 O O . ASP A 1 448 ? -1.927 5.291 -11.909 1.00 84.81 448 ASP A O 1
ATOM 3398 N N . SER A 1 449 ? -1.679 7.469 -12.348 1.00 86.38 449 SER A N 1
ATOM 3399 C CA . SER A 1 449 ? -0.530 7.264 -13.239 1.00 86.38 449 SER A CA 1
ATOM 3400 C C . SER A 1 449 ? 0.633 6.561 -12.546 1.00 86.38 449 SER A C 1
ATOM 3402 O O . SER A 1 449 ? 1.320 5.770 -13.188 1.00 86.38 449 SER A O 1
ATOM 3404 N N . TYR A 1 450 ? 0.823 6.813 -11.250 1.00 87.69 450 TYR A N 1
ATOM 3405 C CA . TYR A 1 450 ? 1.864 6.178 -10.460 1.00 87.69 450 TYR A CA 1
ATOM 3406 C C . TYR A 1 450 ? 1.593 4.692 -10.270 1.00 87.69 450 TYR A C 1
ATOM 3408 O O . TYR A 1 450 ? 2.433 3.865 -10.604 1.00 87.69 450 TYR A O 1
ATOM 3416 N N . ALA A 1 451 ? 0.381 4.337 -9.839 1.00 88.88 451 ALA A N 1
ATOM 3417 C CA . ALA A 1 451 ? -0.023 2.944 -9.708 1.00 88.88 451 ALA A CA 1
ATOM 3418 C C . ALA A 1 451 ? 0.098 2.178 -11.037 1.00 88.88 451 ALA A C 1
ATOM 3420 O O . ALA A 1 451 ? 0.535 1.026 -11.050 1.00 88.88 451 ALA A O 1
ATOM 3421 N N . VAL A 1 452 ? -0.252 2.815 -12.163 1.00 94.81 452 VAL A N 1
ATOM 3422 C CA . VAL A 1 452 ? -0.045 2.244 -13.505 1.00 94.81 452 VAL A CA 1
ATOM 3423 C C . VAL A 1 452 ? 1.441 2.035 -13.788 1.00 94.81 452 VAL A C 1
ATOM 3425 O O . VAL A 1 452 ? 1.814 0.959 -14.244 1.00 94.81 452 VAL A O 1
ATOM 3428 N N . GLN A 1 453 ? 2.291 3.017 -13.483 1.00 94.81 453 GLN A N 1
ATOM 3429 C CA . GLN A 1 453 ? 3.742 2.922 -13.647 1.00 94.81 453 GLN A CA 1
ATOM 3430 C C . GLN A 1 453 ? 4.336 1.766 -12.827 1.00 94.81 453 GLN A C 1
ATOM 3432 O O . GLN A 1 453 ? 5.101 0.974 -13.373 1.00 94.81 453 GLN A O 1
ATOM 3437 N N . THR A 1 454 ? 3.937 1.617 -11.559 1.00 93.69 454 THR A N 1
ATOM 3438 C CA . THR A 1 454 ? 4.351 0.500 -10.693 1.00 93.69 454 THR A CA 1
ATOM 3439 C C . THR A 1 454 ? 3.891 -0.841 -11.263 1.00 93.69 454 THR A C 1
ATOM 3441 O O . THR A 1 454 ? 4.677 -1.779 -11.343 1.00 93.69 454 THR A O 1
ATOM 3444 N N . LEU A 1 455 ? 2.636 -0.952 -11.715 1.00 96.12 455 LEU A N 1
ATOM 3445 C CA . LEU A 1 455 ? 2.150 -2.196 -12.314 1.00 96.12 455 LEU A CA 1
ATOM 3446 C C . LEU A 1 455 ? 2.893 -2.527 -13.616 1.00 96.12 455 LEU A C 1
ATOM 3448 O O . LEU A 1 455 ? 3.223 -3.690 -13.830 1.00 96.12 455 LEU A O 1
ATOM 3452 N N . ILE A 1 456 ? 3.194 -1.538 -14.465 1.00 97.06 456 ILE A N 1
ATOM 3453 C CA . ILE A 1 456 ? 4.018 -1.731 -15.670 1.00 97.06 456 ILE A CA 1
ATOM 3454 C C . ILE A 1 456 ? 5.408 -2.245 -15.284 1.00 97.06 456 ILE A C 1
ATOM 3456 O O . ILE A 1 456 ? 5.872 -3.200 -15.901 1.00 97.06 456 ILE A O 1
ATOM 3460 N N . HIS A 1 457 ? 6.039 -1.665 -14.258 1.00 95.88 457 HIS A N 1
ATOM 3461 C CA . HIS A 1 457 ? 7.354 -2.088 -13.760 1.00 95.88 457 HIS A CA 1
ATOM 3462 C C . HIS A 1 457 ? 7.361 -3.572 -13.404 1.00 95.88 457 HIS A C 1
ATOM 3464 O O . HIS A 1 457 ? 8.096 -4.362 -13.997 1.00 95.88 457 HIS A O 1
ATOM 3470 N N . GLU A 1 458 ? 6.454 -3.988 -12.523 1.00 96.69 458 GLU A N 1
ATOM 3471 C CA . GLU A 1 458 ? 6.387 -5.389 -12.101 1.00 96.69 458 GLU A CA 1
ATOM 3472 C C . GLU A 1 458 ? 5.935 -6.330 -13.227 1.00 96.69 458 GLU A C 1
ATOM 3474 O O . GLU A 1 458 ? 6.356 -7.487 -13.291 1.00 96.69 458 GLU A O 1
ATOM 3479 N N . SER A 1 459 ? 5.115 -5.843 -14.163 1.00 96.00 459 SER A N 1
ATOM 3480 C CA . SER A 1 459 ? 4.714 -6.612 -15.348 1.00 96.00 459 SER A CA 1
ATOM 3481 C C . SER A 1 459 ? 5.909 -6.875 -16.259 1.00 96.00 459 SER A C 1
ATOM 3483 O O . SER A 1 459 ? 6.103 -8.004 -16.704 1.00 96.00 459 SER A O 1
ATOM 3485 N N . LEU A 1 460 ? 6.756 -5.873 -16.494 1.00 95.38 460 LEU A N 1
ATOM 3486 C CA . LEU A 1 460 ? 7.982 -6.025 -17.273 1.00 95.38 460 LEU A CA 1
ATOM 3487 C C . LEU A 1 460 ? 8.969 -6.971 -16.585 1.00 95.38 460 LEU A C 1
ATOM 3489 O O . LEU A 1 460 ? 9.552 -7.811 -17.268 1.00 95.38 460 LEU A O 1
ATOM 3493 N N . HIS A 1 461 ? 9.092 -6.933 -15.253 1.00 94.56 461 HIS A N 1
ATOM 3494 C CA . HIS A 1 461 ? 9.815 -7.977 -14.519 1.00 94.56 461 HIS A CA 1
ATOM 3495 C C . HIS A 1 461 ? 9.239 -9.368 -14.798 1.00 94.56 461 HIS A C 1
ATOM 3497 O O . HIS A 1 461 ? 9.989 -10.289 -15.123 1.00 94.56 461 HIS A O 1
ATOM 3503 N N . SER A 1 462 ? 7.914 -9.525 -14.755 1.00 93.50 462 SER A N 1
ATOM 3504 C CA . SER A 1 462 ? 7.271 -10.813 -15.035 1.00 93.50 462 SER A CA 1
ATOM 3505 C C . SER A 1 462 ? 7.477 -11.308 -16.472 1.00 93.50 462 SER A C 1
ATOM 3507 O O . SER A 1 462 ? 7.487 -12.510 -16.710 1.00 93.50 462 SER A O 1
ATOM 3509 N N . LEU A 1 463 ? 7.700 -10.415 -17.436 1.00 92.69 463 LEU A N 1
ATOM 3510 C CA . LEU A 1 463 ? 7.952 -10.780 -18.833 1.00 92.69 463 LEU A CA 1
ATOM 3511 C C . LEU A 1 463 ? 9.440 -11.045 -19.104 1.00 92.69 463 LEU A C 1
ATOM 3513 O O . LEU A 1 463 ? 9.782 -11.961 -19.851 1.00 92.69 463 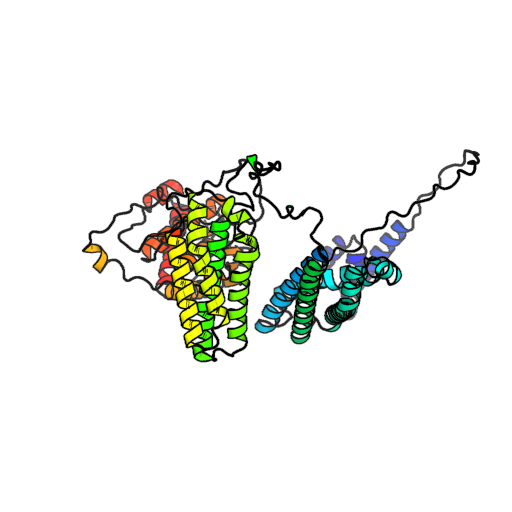LEU A O 1
ATOM 3517 N N . LEU A 1 464 ? 10.327 -10.259 -18.486 1.00 91.62 464 LEU A N 1
ATOM 3518 C CA . LEU A 1 464 ? 11.769 -10.271 -18.751 1.00 91.62 464 LEU A CA 1
ATOM 3519 C C . LEU A 1 464 ? 12.565 -11.180 -17.808 1.00 91.62 464 LEU A C 1
ATOM 3521 O O . LEU A 1 464 ? 13.695 -11.549 -18.124 1.00 91.62 464 LEU A O 1
ATOM 3525 N N . GLN A 1 465 ? 12.000 -11.536 -16.653 1.00 89.56 465 GLN A N 1
ATOM 3526 C CA . GLN A 1 465 ? 12.683 -12.327 -15.625 1.00 89.56 465 GLN A CA 1
ATOM 3527 C C . GLN A 1 465 ? 11.986 -13.643 -15.291 1.00 89.56 465 GLN A C 1
ATOM 3529 O O . GLN A 1 465 ? 12.535 -14.446 -14.538 1.00 89.56 465 GLN A O 1
ATOM 3534 N N . ASN A 1 466 ? 10.792 -13.899 -15.831 1.00 85.25 466 ASN A N 1
ATOM 3535 C CA . ASN A 1 466 ? 10.158 -15.200 -15.674 1.00 85.25 466 ASN A CA 1
ATOM 3536 C C . ASN A 1 466 ? 10.962 -16.263 -16.439 1.00 85.25 466 ASN A C 1
ATOM 3538 O O . ASN A 1 466 ? 11.060 -16.165 -17.666 1.00 85.25 466 ASN A O 1
ATOM 3542 N N . PRO A 1 467 ? 11.474 -17.311 -15.764 1.00 81.12 467 PRO A N 1
ATOM 3543 C CA . PRO A 1 467 ? 12.262 -18.367 -16.404 1.00 81.12 467 PRO A CA 1
ATOM 3544 C C . PRO A 1 467 ? 11.528 -19.083 -17.544 1.00 81.12 467 PRO A C 1
ATOM 3546 O O . PRO A 1 467 ? 12.160 -19.664 -18.423 1.00 81.12 467 PRO A O 1
ATOM 3549 N N . THR A 1 468 ? 10.193 -19.044 -17.532 1.00 80.25 468 THR A N 1
ATOM 3550 C CA . THR A 1 468 ? 9.339 -19.607 -18.585 1.00 80.25 468 THR A CA 1
ATOM 3551 C C . THR A 1 468 ? 9.442 -18.809 -19.885 1.00 80.25 468 THR A C 1
ATOM 3553 O O . THR A 1 468 ? 9.379 -19.401 -20.960 1.00 80.25 468 THR A O 1
ATOM 3556 N N . CYS A 1 469 ? 9.626 -17.487 -19.798 1.00 74.25 469 CYS A N 1
ATOM 3557 C CA . CYS A 1 469 ? 9.776 -16.614 -20.963 1.00 74.25 469 CYS A CA 1
ATOM 3558 C C . CYS A 1 469 ? 11.230 -16.321 -21.333 1.00 74.25 469 CYS A C 1
ATOM 3560 O O . CYS A 1 469 ? 11.556 -16.237 -22.516 1.00 74.25 469 CYS A O 1
ATOM 3562 N N . LEU A 1 470 ? 12.097 -16.179 -20.334 1.00 77.62 470 LEU A N 1
ATOM 3563 C CA . LEU A 1 470 ? 13.509 -15.860 -20.488 1.00 77.62 470 LEU A CA 1
ATOM 3564 C C . LEU A 1 470 ? 14.319 -16.791 -19.573 1.00 77.62 470 LEU A C 1
ATOM 3566 O O . LEU A 1 470 ? 14.520 -16.478 -18.402 1.00 77.62 470 LEU A O 1
ATOM 3570 N N . PRO A 1 471 ? 14.793 -17.951 -20.074 1.00 71.75 471 PRO A N 1
ATOM 3571 C CA . PRO A 1 471 ? 15.494 -18.950 -19.255 1.00 71.75 471 PRO A CA 1
ATOM 3572 C C . PRO A 1 471 ? 16.853 -18.464 -18.725 1.00 71.75 471 PRO A C 1
ATOM 3574 O O . PRO A 1 471 ? 17.435 -19.079 -17.829 1.00 71.75 471 PRO A O 1
ATOM 3577 N N . HIS A 1 472 ? 17.362 -17.358 -19.269 1.00 76.94 472 HIS A N 1
ATOM 3578 C CA . HIS A 1 472 ? 18.599 -16.709 -18.853 1.00 76.94 472 HIS A CA 1
ATOM 3579 C C . HIS A 1 472 ? 18.328 -15.236 -18.519 1.00 76.94 472 HIS A C 1
ATOM 3581 O O . HIS A 1 472 ? 18.738 -14.357 -19.280 1.00 76.94 472 HIS A O 1
ATOM 3587 N N . PRO A 1 473 ? 17.612 -14.951 -17.414 1.00 75.12 473 PRO A N 1
ATOM 3588 C CA . PRO A 1 473 ? 17.415 -13.576 -16.980 1.00 75.12 473 PRO A CA 1
ATOM 3589 C C . PRO A 1 473 ? 18.773 -12.943 -16.626 1.00 75.12 473 PRO A C 1
ATOM 3591 O O . PRO A 1 473 ? 19.732 -13.671 -16.328 1.00 75.12 473 PRO A O 1
ATOM 3594 N N . PRO A 1 474 ? 18.893 -11.603 -16.643 1.00 76.19 474 PRO A N 1
ATOM 3595 C CA . PRO A 1 474 ? 20.129 -10.940 -16.248 1.00 76.19 474 PRO A CA 1
ATOM 3596 C C . PRO A 1 474 ? 20.569 -11.418 -14.857 1.00 76.19 474 PRO A C 1
ATOM 3598 O O . PRO A 1 474 ? 19.786 -11.408 -13.911 1.00 76.19 474 PRO A O 1
ATOM 3601 N N . ALA A 1 475 ? 21.829 -11.841 -14.725 1.00 76.19 475 ALA A N 1
ATOM 3602 C CA . ALA A 1 475 ? 22.345 -12.386 -13.463 1.00 76.19 475 ALA A CA 1
ATOM 3603 C C . ALA A 1 475 ? 22.440 -11.332 -12.344 1.00 76.19 475 ALA A C 1
ATOM 3605 O O . ALA A 1 475 ? 22.519 -11.674 -11.165 1.00 76.19 475 ALA A O 1
ATOM 3606 N N . ASP A 1 476 ? 22.466 -10.053 -12.719 1.00 86.56 476 ASP A N 1
ATOM 3607 C CA . ASP A 1 476 ? 22.550 -8.917 -11.814 1.00 86.56 476 ASP A CA 1
ATOM 3608 C C . ASP A 1 476 ? 21.200 -8.200 -11.737 1.00 86.56 476 ASP A C 1
ATOM 3610 O O . ASP A 1 476 ? 20.752 -7.574 -12.701 1.00 86.56 476 ASP A O 1
ATOM 3614 N N . HIS A 1 477 ? 20.589 -8.258 -10.555 1.00 83.19 477 HIS A N 1
ATOM 3615 C CA . HIS A 1 477 ? 19.322 -7.603 -10.255 1.00 83.19 477 HIS A CA 1
ATOM 3616 C C . HIS A 1 477 ? 19.358 -6.102 -10.570 1.00 83.19 477 HIS A C 1
ATOM 3618 O O . HIS A 1 477 ? 18.428 -5.596 -11.180 1.00 83.19 477 HIS A O 1
ATOM 3624 N N . SER A 1 478 ? 20.457 -5.399 -10.265 1.00 83.31 478 SER A N 1
ATOM 3625 C CA . SER A 1 478 ? 20.544 -3.947 -10.493 1.00 83.31 478 SER A CA 1
ATOM 3626 C C . SER A 1 478 ? 20.572 -3.565 -11.977 1.00 83.31 478 SER A C 1
ATOM 3628 O O . SER A 1 478 ? 20.123 -2.491 -12.378 1.00 83.31 478 SER A O 1
ATOM 3630 N N . THR A 1 479 ? 21.098 -4.448 -12.821 1.00 86.38 479 THR A N 1
ATOM 3631 C CA . THR A 1 479 ? 21.047 -4.303 -14.277 1.00 86.38 479 THR A CA 1
ATOM 3632 C C . THR A 1 479 ? 19.646 -4.590 -14.801 1.00 86.38 479 THR A C 1
ATOM 3634 O O . THR A 1 479 ? 19.155 -3.853 -15.650 1.00 86.38 479 THR A O 1
ATOM 3637 N N . ALA A 1 480 ? 18.988 -5.610 -14.254 1.00 88.19 480 ALA A N 1
ATOM 3638 C CA . ALA A 1 480 ? 17.635 -5.973 -14.641 1.00 88.19 480 ALA A CA 1
ATOM 3639 C C . ALA A 1 480 ? 16.600 -4.903 -14.244 1.00 88.19 480 ALA A C 1
ATOM 3641 O O . ALA A 1 480 ? 15.732 -4.592 -15.049 1.00 88.19 480 ALA A O 1
ATOM 3642 N N . GLU A 1 481 ? 16.732 -4.311 -13.052 1.00 88.38 481 GLU A N 1
ATOM 3643 C CA . GLU A 1 481 ? 15.932 -3.160 -12.610 1.00 88.38 481 GLU A CA 1
ATOM 3644 C C . GLU A 1 481 ? 16.073 -2.006 -13.602 1.00 88.38 481 GLU A C 1
ATOM 3646 O O . GLU A 1 481 ? 15.095 -1.623 -14.228 1.00 88.38 481 GLU A O 1
ATOM 3651 N N . ARG A 1 482 ? 17.297 -1.533 -13.871 1.00 89.12 482 ARG A N 1
ATOM 3652 C CA . ARG A 1 482 ? 17.527 -0.424 -14.817 1.00 89.12 482 ARG A CA 1
ATOM 3653 C C . ARG A 1 482 ? 16.962 -0.684 -16.217 1.00 89.12 482 ARG A C 1
ATOM 3655 O O . ARG A 1 482 ? 16.408 0.221 -16.830 1.00 89.12 482 ARG A O 1
ATOM 3662 N N . GLN A 1 483 ? 17.080 -1.911 -16.722 1.00 91.06 483 GLN A N 1
ATOM 3663 C CA . GLN A 1 483 ? 16.486 -2.282 -18.006 1.00 91.06 483 GLN A CA 1
ATOM 3664 C C . GLN A 1 483 ? 14.951 -2.191 -17.965 1.00 91.06 483 GLN A C 1
ATOM 3666 O O . GLN A 1 483 ? 14.336 -1.705 -18.914 1.00 91.06 483 GLN A O 1
ATOM 3671 N N . VAL A 1 484 ? 14.328 -2.651 -16.876 1.00 93.00 484 VAL A N 1
ATOM 3672 C CA . VAL A 1 484 ? 12.879 -2.544 -16.674 1.00 93.00 484 VAL A CA 1
ATOM 3673 C C . VAL A 1 484 ? 12.449 -1.084 -16.559 1.00 93.00 484 VAL A C 1
ATOM 3675 O O . VAL A 1 484 ? 11.469 -0.715 -17.200 1.00 93.00 484 VAL A O 1
ATOM 3678 N N . GLU A 1 485 ? 13.190 -0.239 -15.841 1.00 90.56 485 GLU A N 1
ATOM 3679 C CA . GLU A 1 485 ? 12.908 1.198 -15.730 1.00 90.56 485 GLU A CA 1
ATOM 3680 C C . GLU A 1 485 ? 12.836 1.869 -17.114 1.00 90.56 485 GLU A C 1
ATOM 3682 O O . GLU A 1 485 ? 11.888 2.604 -17.401 1.00 90.56 485 GLU A O 1
ATOM 3687 N N . ASP A 1 486 ? 13.774 1.557 -18.014 1.00 91.69 486 ASP A N 1
ATOM 3688 C CA . ASP A 1 486 ? 13.747 2.045 -19.399 1.00 91.69 486 ASP A CA 1
ATOM 3689 C C . ASP A 1 486 ? 12.495 1.570 -20.152 1.00 91.69 486 ASP A C 1
ATOM 3691 O O . ASP A 1 486 ? 11.858 2.346 -20.873 1.00 91.69 486 ASP A O 1
ATOM 3695 N N . GLY A 1 487 ? 12.099 0.311 -19.943 1.00 93.62 487 GLY A N 1
ATOM 3696 C CA . GLY A 1 487 ? 10.870 -0.259 -20.494 1.00 93.62 487 GLY A CA 1
ATOM 3697 C C . GLY A 1 487 ? 9.605 0.396 -19.950 1.00 93.62 487 GLY A C 1
ATOM 3698 O O . GLY A 1 487 ? 8.669 0.641 -20.717 1.00 93.62 487 GLY A O 1
ATOM 3699 N N . VAL A 1 488 ? 9.569 0.727 -18.655 1.00 94.12 488 VAL A N 1
ATOM 3700 C CA . VAL A 1 488 ? 8.454 1.440 -18.017 1.00 94.12 488 VAL A CA 1
ATOM 3701 C C . VAL A 1 488 ? 8.257 2.768 -18.714 1.00 94.12 488 VAL A C 1
ATOM 3703 O O . VAL A 1 488 ? 7.160 3.079 -19.174 1.00 94.12 488 VAL A O 1
ATOM 3706 N N . ILE A 1 489 ? 9.325 3.548 -18.850 1.00 90.81 489 ILE A N 1
ATOM 3707 C CA . ILE A 1 489 ? 9.199 4.879 -19.426 1.00 90.81 489 ILE A CA 1
ATOM 3708 C C . ILE A 1 489 ? 8.859 4.794 -20.916 1.00 90.81 489 ILE A C 1
ATOM 3710 O O . ILE A 1 489 ? 8.014 5.560 -21.383 1.00 90.81 489 ILE A O 1
ATOM 3714 N N . ALA A 1 490 ? 9.457 3.852 -21.656 1.00 91.88 490 ALA A N 1
ATOM 3715 C CA . ALA A 1 490 ? 9.106 3.609 -23.050 1.00 91.88 490 ALA A CA 1
ATOM 3716 C C . ALA A 1 490 ? 7.605 3.321 -23.205 1.00 91.88 490 ALA A C 1
ATOM 3718 O O . ALA A 1 490 ? 6.931 3.973 -24.008 1.00 91.88 490 ALA A O 1
ATOM 3719 N N . THR A 1 491 ? 7.072 2.445 -22.350 1.00 93.88 491 THR A N 1
ATOM 3720 C CA . THR A 1 491 ? 5.646 2.106 -22.286 1.00 93.88 491 THR A CA 1
ATOM 3721 C C . THR A 1 491 ? 4.795 3.336 -21.972 1.00 93.88 491 THR A C 1
ATOM 3723 O O . THR A 1 491 ? 3.859 3.638 -22.706 1.00 93.88 491 THR A O 1
ATOM 3726 N N . MET A 1 492 ? 5.127 4.095 -20.923 1.00 92.12 492 MET A N 1
ATOM 3727 C CA . MET A 1 492 ? 4.368 5.284 -20.509 1.00 92.12 492 MET A CA 1
ATOM 3728 C C . MET A 1 492 ? 4.344 6.361 -21.603 1.00 92.12 492 MET A C 1
ATOM 3730 O O . MET A 1 492 ? 3.309 6.983 -21.858 1.00 92.12 492 MET A O 1
ATOM 3734 N N . VAL A 1 493 ? 5.474 6.559 -22.291 1.00 88.00 493 VAL A N 1
ATOM 3735 C CA . VAL A 1 493 ? 5.597 7.487 -23.420 1.00 88.00 493 VAL A CA 1
ATOM 3736 C C . VAL A 1 493 ? 4.742 7.029 -24.600 1.00 88.00 493 VAL A C 1
ATOM 3738 O O . VAL A 1 493 ? 3.940 7.820 -25.095 1.00 88.00 493 VAL A O 1
ATOM 3741 N N . GLN A 1 494 ? 4.873 5.771 -25.028 1.00 89.69 494 GLN A N 1
ATOM 3742 C CA . GLN A 1 494 ? 4.153 5.232 -26.187 1.00 89.69 494 GLN A CA 1
ATOM 3743 C C . GLN A 1 494 ? 2.645 5.076 -25.935 1.00 89.69 494 GLN A C 1
ATOM 3745 O O . GLN A 1 494 ? 1.856 5.277 -26.855 1.00 89.69 494 GLN A O 1
ATOM 3750 N N . ALA A 1 495 ? 2.231 4.801 -24.695 1.00 91.50 495 ALA A N 1
ATOM 3751 C CA . ALA A 1 495 ? 0.826 4.731 -24.292 1.00 91.50 495 ALA A CA 1
ATOM 3752 C C . ALA A 1 495 ? 0.162 6.112 -24.145 1.00 91.50 495 ALA A C 1
ATOM 3754 O O . ALA A 1 495 ? -1.052 6.196 -23.961 1.00 91.50 495 ALA A O 1
ATOM 3755 N N . GLY A 1 496 ? 0.934 7.206 -24.175 1.00 88.19 496 GLY A N 1
ATOM 3756 C CA . GLY A 1 496 ? 0.410 8.544 -23.904 1.00 88.19 496 GLY A CA 1
ATOM 3757 C C . GLY A 1 496 ? -0.092 8.706 -22.464 1.00 88.19 496 GLY A C 1
ATOM 3758 O O . GLY A 1 496 ? -1.079 9.407 -22.236 1.00 88.19 496 GLY A O 1
ATOM 3759 N N . LEU A 1 497 ? 0.569 8.055 -21.501 1.00 89.00 497 LEU A N 1
ATOM 3760 C CA . LEU A 1 497 ? 0.266 8.151 -20.072 1.00 89.00 497 LEU A CA 1
ATOM 3761 C C . LEU A 1 497 ? 1.136 9.228 -19.391 1.00 89.00 497 LEU A C 1
ATOM 3763 O O . LEU A 1 497 ? 2.266 9.480 -19.833 1.00 89.00 497 LEU A O 1
ATOM 3767 N N . PRO A 1 498 ? 0.641 9.908 -18.339 1.00 87.69 498 PRO A N 1
ATOM 3768 C CA . PRO A 1 498 ? 1.470 10.804 -17.534 1.00 87.69 498 PRO A CA 1
ATOM 3769 C C . PRO A 1 498 ? 2.588 10.006 -16.862 1.00 87.69 498 PRO A C 1
ATOM 3771 O O . PRO A 1 498 ? 2.303 8.993 -16.241 1.00 87.69 498 PRO A O 1
ATOM 3774 N N . LEU A 1 499 ? 3.837 10.449 -16.987 1.00 85.12 499 LEU A N 1
ATOM 3775 C CA . LEU A 1 499 ? 4.990 9.791 -16.367 1.00 85.12 499 LEU A CA 1
ATOM 3776 C C . LEU A 1 499 ? 5.308 10.519 -15.067 1.00 85.12 499 LEU A C 1
ATOM 3778 O O . LEU A 1 499 ? 5.606 11.710 -15.113 1.00 85.12 499 LEU A O 1
ATOM 3782 N N . GLU A 1 500 ? 5.281 9.831 -13.934 1.00 82.56 500 GLU A N 1
ATOM 3783 C CA . GLU A 1 500 ? 5.689 10.428 -12.666 1.00 82.56 500 GLU A CA 1
ATOM 3784 C C . GLU A 1 500 ? 7.165 10.127 -12.416 1.00 82.56 500 GLU A C 1
ATOM 3786 O O . GLU A 1 500 ? 7.593 8.971 -12.366 1.00 82.56 500 GLU A O 1
ATOM 3791 N N . THR A 1 501 ? 7.974 11.180 -12.299 1.00 78.44 501 THR A N 1
ATOM 3792 C CA . THR A 1 501 ? 9.387 11.022 -11.959 1.00 78.44 501 THR A CA 1
ATOM 3793 C C . THR A 1 501 ? 9.571 10.842 -10.458 1.00 78.44 501 THR A C 1
ATOM 3795 O O . THR A 1 501 ? 8.683 11.144 -9.670 1.00 78.44 501 THR A O 1
ATOM 3798 N N . ARG A 1 502 ? 10.749 10.366 -10.042 1.00 63.81 502 ARG A N 1
ATOM 3799 C CA . ARG A 1 502 ? 11.069 10.068 -8.632 1.00 63.81 502 ARG A CA 1
ATOM 3800 C C . ARG A 1 502 ? 10.797 11.226 -7.660 1.00 63.81 502 ARG A C 1
ATOM 3802 O O . ARG A 1 502 ? 10.521 10.991 -6.490 1.00 63.81 502 ARG A O 1
ATOM 3809 N N . ASP A 1 503 ? 10.882 12.460 -8.150 1.00 61.94 503 ASP A N 1
ATOM 3810 C CA . ASP A 1 503 ? 10.588 13.691 -7.411 1.00 61.94 503 ASP A CA 1
ATOM 3811 C C . ASP A 1 503 ? 9.096 14.033 -7.292 1.00 61.94 503 ASP A C 1
ATOM 3813 O O . ASP A 1 503 ? 8.759 15.119 -6.830 1.00 61.94 503 ASP A O 1
ATOM 3817 N N . GLY A 1 504 ? 8.210 13.127 -7.711 1.00 66.06 504 GLY A N 1
ATOM 3818 C CA . GLY A 1 504 ? 6.769 13.359 -7.778 1.00 66.06 504 GLY A CA 1
ATOM 3819 C C . GLY A 1 504 ? 6.358 14.286 -8.924 1.00 66.06 504 GLY A C 1
ATOM 3820 O O . GLY A 1 504 ? 5.176 14.586 -9.079 1.00 66.06 504 GLY A O 1
ATOM 3821 N N . THR A 1 505 ? 7.301 14.755 -9.755 1.00 72.75 505 THR A N 1
ATOM 3822 C CA . THR A 1 505 ? 6.951 15.573 -10.919 1.00 72.75 505 THR A CA 1
ATOM 3823 C C . THR A 1 505 ? 6.217 14.708 -11.928 1.00 72.75 505 THR A C 1
ATOM 3825 O O . THR A 1 505 ? 6.786 13.793 -12.526 1.00 72.75 505 THR A O 1
ATOM 3828 N N . VAL A 1 506 ? 4.962 15.055 -12.179 1.00 75.00 506 VAL A N 1
ATOM 3829 C CA . VAL A 1 506 ? 4.180 14.462 -13.258 1.00 75.00 506 VAL A CA 1
ATOM 3830 C C . VAL A 1 506 ? 4.543 15.157 -14.567 1.00 75.00 506 VAL A C 1
ATOM 3832 O O . VAL A 1 506 ? 4.376 16.365 -14.731 1.00 75.00 506 VAL A O 1
ATOM 3835 N N . ILE A 1 507 ? 5.058 14.381 -15.514 1.00 77.00 507 ILE A N 1
ATOM 3836 C CA . ILE A 1 507 ? 5.299 14.797 -16.890 1.00 77.00 507 ILE A CA 1
ATOM 3837 C C . ILE A 1 507 ? 4.078 14.385 -17.710 1.00 77.00 507 ILE A C 1
ATOM 3839 O O . ILE A 1 507 ? 3.872 13.198 -17.992 1.00 77.00 507 ILE A O 1
ATOM 3843 N N . ASP A 1 508 ? 3.292 15.376 -18.122 1.00 78.12 508 ASP A N 1
ATOM 3844 C CA . ASP A 1 508 ? 2.067 15.165 -18.891 1.00 78.12 508 ASP A CA 1
ATOM 3845 C C . ASP A 1 508 ? 2.301 14.432 -20.230 1.00 78.12 508 ASP A C 1
ATOM 3847 O O . ASP A 1 508 ? 3.378 14.541 -20.836 1.00 78.12 508 ASP A O 1
ATOM 3851 N N . PRO A 1 509 ? 1.283 13.704 -20.731 1.00 77.69 509 PRO A N 1
ATOM 3852 C CA . PRO A 1 509 ? 1.250 13.176 -22.091 1.00 77.69 509 PRO A CA 1
ATOM 3853 C C . PRO A 1 509 ? 1.560 14.237 -23.154 1.00 77.69 509 PRO A C 1
ATOM 3855 O O . PRO A 1 509 ? 1.058 15.356 -23.098 1.00 77.69 509 PRO A O 1
ATOM 3858 N N . GLY A 1 510 ? 2.359 13.885 -24.165 1.00 69.19 510 GLY A N 1
ATOM 3859 C CA . GLY A 1 510 ? 2.755 14.807 -25.234 1.00 69.19 510 GLY A CA 1
ATOM 3860 C C . GLY A 1 510 ? 3.764 14.187 -26.200 1.00 69.19 510 GLY A C 1
ATOM 3861 O O . GLY A 1 510 ? 3.997 12.984 -26.141 1.00 69.19 510 GLY A O 1
ATOM 3862 N N . GLY A 1 511 ? 4.382 15.013 -27.054 1.00 61.19 511 GLY A N 1
ATOM 3863 C CA . GLY A 1 511 ? 5.274 14.666 -28.186 1.00 61.19 511 GLY A CA 1
ATOM 3864 C C . GLY A 1 511 ? 6.622 14.047 -27.812 1.00 61.19 511 GLY A C 1
ATOM 3865 O O . GLY A 1 511 ? 7.627 14.209 -28.489 1.00 61.19 511 GLY A O 1
ATOM 3866 N N . ARG A 1 512 ? 6.648 13.315 -26.715 1.00 76.31 512 ARG A N 1
ATOM 3867 C CA . ARG A 1 512 ? 7.775 12.520 -26.266 1.00 76.31 512 ARG A CA 1
ATOM 3868 C C . ARG A 1 512 ? 7.901 11.324 -27.207 1.00 76.31 512 ARG A C 1
ATOM 3870 O O . ARG A 1 512 ? 6.905 10.700 -27.564 1.00 76.31 512 ARG A O 1
ATOM 3877 N N . THR A 1 513 ? 9.127 10.989 -27.582 1.00 80.19 513 THR A N 1
ATOM 3878 C CA . THR A 1 513 ? 9.422 9.786 -28.365 1.00 80.19 513 THR A CA 1
ATOM 3879 C C . THR A 1 513 ? 10.517 8.992 -27.676 1.00 80.19 513 THR A C 1
ATOM 3881 O O . THR A 1 513 ? 11.474 9.576 -27.163 1.00 80.19 513 THR A O 1
ATOM 3884 N N . VAL A 1 514 ? 10.388 7.669 -27.693 1.00 85.62 514 VAL A N 1
ATOM 3885 C CA . VAL A 1 514 ? 11.411 6.751 -27.179 1.00 85.62 514 VAL A CA 1
ATOM 3886 C C . VAL A 1 514 ? 12.587 6.712 -28.155 1.00 85.62 514 VAL A C 1
ATOM 3888 O O . VAL A 1 514 ? 12.384 6.479 -29.348 1.00 85.62 514 VAL A O 1
ATOM 3891 N N . ASP A 1 515 ? 13.811 6.940 -27.669 1.00 87.12 515 ASP A N 1
ATOM 3892 C CA . ASP A 1 515 ? 15.031 6.785 -28.471 1.00 87.12 515 ASP A CA 1
ATOM 3893 C C . ASP A 1 515 ? 15.559 5.349 -28.329 1.00 87.12 515 ASP A C 1
ATOM 3895 O O . ASP A 1 515 ? 16.483 5.070 -27.567 1.00 87.12 515 ASP A O 1
ATOM 3899 N N . TRP A 1 516 ? 14.940 4.413 -29.057 1.00 90.38 516 TRP A N 1
ATOM 3900 C CA . TRP A 1 516 ? 15.325 2.996 -29.021 1.00 90.38 516 TRP A CA 1
ATOM 3901 C C . TRP A 1 516 ? 16.789 2.757 -29.413 1.00 90.38 516 TRP A C 1
ATOM 3903 O O . TRP A 1 516 ? 17.391 1.811 -28.919 1.00 90.38 516 TRP A O 1
ATOM 3913 N N . SER A 1 517 ? 17.387 3.624 -30.236 1.00 89.12 517 SER A N 1
ATOM 3914 C CA . SER A 1 517 ? 18.808 3.529 -30.589 1.00 89.12 517 SER A CA 1
ATOM 3915 C C . SER A 1 517 ? 19.719 3.841 -29.398 1.00 89.12 517 SER A C 1
ATOM 3917 O O . SER A 1 517 ? 20.797 3.263 -29.286 1.00 89.12 517 SER A O 1
ATOM 3919 N N . ALA A 1 518 ? 19.305 4.747 -28.505 1.00 86.56 518 ALA A N 1
ATOM 3920 C CA . ALA A 1 518 ? 20.025 5.020 -27.262 1.00 86.56 518 ALA A CA 1
ATOM 3921 C C . ALA A 1 518 ? 19.907 3.844 -26.277 1.00 86.56 518 ALA A C 1
ATOM 3923 O O . ALA A 1 518 ? 20.919 3.430 -25.715 1.00 86.56 518 ALA A O 1
ATOM 3924 N N . ILE A 1 519 ? 18.708 3.259 -26.149 1.00 88.25 519 ILE A N 1
ATOM 3925 C CA . ILE A 1 519 ? 18.470 2.029 -25.368 1.00 88.25 519 ILE A CA 1
ATOM 3926 C C . ILE A 1 519 ? 19.346 0.881 -25.902 1.00 88.25 519 ILE A C 1
ATOM 3928 O O . ILE A 1 519 ? 20.003 0.193 -25.125 1.00 88.25 519 ILE A O 1
ATOM 3932 N N . GLU A 1 520 ? 19.418 0.705 -27.225 1.00 92.12 520 GLU A N 1
ATOM 3933 C CA . GLU A 1 520 ? 20.254 -0.317 -27.875 1.00 92.12 520 GLU A CA 1
ATOM 3934 C C . GLU A 1 520 ? 21.751 -0.095 -27.667 1.00 92.12 520 GLU A C 1
ATOM 3936 O O . GLU A 1 520 ? 22.493 -1.054 -27.454 1.00 92.12 520 GLU A O 1
ATOM 3941 N N . ALA A 1 521 ? 22.208 1.158 -27.678 1.00 89.56 521 ALA A N 1
ATOM 3942 C CA . ALA A 1 521 ? 23.600 1.481 -27.389 1.00 89.56 521 ALA A CA 1
ATOM 3943 C C . ALA A 1 521 ? 23.999 1.156 -25.936 1.00 89.56 521 ALA A C 1
ATOM 3945 O O . ALA A 1 521 ? 25.170 0.867 -25.687 1.00 89.56 521 ALA A O 1
ATOM 3946 N N . GLU A 1 522 ? 23.054 1.205 -24.990 1.00 88.94 522 GLU A N 1
ATOM 3947 C CA . GLU A 1 522 ? 23.292 0.887 -23.578 1.00 88.94 522 GLU A CA 1
ATOM 3948 C C . GLU A 1 522 ? 23.220 -0.618 -23.290 1.00 88.94 522 GLU A C 1
ATOM 3950 O O . GLU A 1 522 ? 24.138 -1.170 -22.679 1.00 88.94 522 GLU A O 1
ATOM 3955 N N . TRP A 1 523 ? 22.155 -1.287 -23.738 1.00 90.06 523 TRP A N 1
ATOM 3956 C CA . TRP A 1 523 ? 21.872 -2.676 -23.357 1.00 90.06 523 TRP A CA 1
ATOM 3957 C C . TRP A 1 523 ? 22.343 -3.713 -24.381 1.00 90.06 523 TRP A C 1
ATOM 3959 O O . TRP A 1 523 ? 22.468 -4.895 -24.055 1.00 90.06 523 TRP A O 1
ATOM 3969 N N . GLY A 1 524 ? 22.631 -3.285 -25.609 1.00 93.12 524 GLY A N 1
ATOM 3970 C CA . GLY A 1 524 ? 22.905 -4.166 -26.736 1.00 93.12 524 GLY A CA 1
ATOM 3971 C C . GLY A 1 524 ? 21.635 -4.703 -27.402 1.00 93.12 524 GLY A C 1
ATOM 3972 O O . GLY A 1 524 ? 20.540 -4.696 -26.840 1.00 93.12 524 GLY A O 1
ATOM 3973 N N . HIS A 1 525 ? 21.810 -5.200 -28.627 1.00 92.69 525 HIS A N 1
ATOM 3974 C CA . HIS A 1 525 ? 20.721 -5.583 -29.528 1.00 92.69 525 HIS A CA 1
ATOM 3975 C C . HIS A 1 525 ? 19.711 -6.567 -28.917 1.00 92.69 525 HIS A C 1
ATOM 3977 O O . HIS A 1 525 ? 18.502 -6.334 -28.971 1.00 92.69 525 HIS A O 1
ATOM 3983 N N . ASP A 1 526 ? 20.192 -7.654 -28.310 1.00 90.06 526 ASP A N 1
ATOM 3984 C CA . ASP A 1 526 ? 19.325 -8.728 -27.812 1.00 90.06 526 ASP A CA 1
ATOM 3985 C C . ASP A 1 526 ? 18.483 -8.266 -26.612 1.00 90.06 526 ASP A C 1
ATOM 3987 O O . ASP A 1 526 ? 17.272 -8.493 -26.559 1.00 90.06 526 ASP A O 1
ATOM 3991 N N . ALA A 1 527 ? 19.102 -7.554 -25.667 1.00 90.06 527 ALA A N 1
ATOM 3992 C CA . ALA A 1 527 ? 18.419 -7.016 -24.494 1.00 90.06 527 ALA A CA 1
ATOM 3993 C C . ALA A 1 527 ? 17.374 -5.959 -24.885 1.00 90.06 527 ALA A C 1
ATOM 3995 O O . ALA A 1 527 ? 16.265 -5.960 -24.349 1.00 90.06 527 ALA A O 1
ATOM 3996 N N . THR A 1 528 ? 17.686 -5.100 -25.858 1.00 92.38 528 THR A N 1
ATOM 3997 C CA . THR A 1 528 ? 16.730 -4.122 -26.390 1.00 92.38 528 THR A CA 1
ATOM 3998 C C . THR A 1 528 ? 15.605 -4.774 -27.181 1.00 92.38 528 THR A C 1
ATOM 4000 O O . THR A 1 528 ? 14.465 -4.333 -27.074 1.00 92.38 528 THR A O 1
ATOM 4003 N N . THR A 1 529 ? 15.881 -5.850 -27.920 1.00 91.88 529 THR A N 1
ATOM 4004 C CA . THR A 1 529 ? 14.846 -6.621 -28.625 1.00 91.88 529 THR A CA 1
ATOM 4005 C C . THR A 1 529 ? 13.843 -7.223 -27.640 1.00 91.88 529 THR A C 1
ATOM 4007 O O . THR A 1 529 ? 12.635 -7.076 -27.831 1.00 91.88 529 THR A O 1
ATOM 4010 N N . ASN A 1 530 ? 14.325 -7.820 -26.546 1.00 90.75 530 ASN A N 1
ATOM 4011 C CA . ASN A 1 530 ? 13.465 -8.351 -25.485 1.00 90.75 530 ASN A CA 1
ATOM 4012 C C . ASN A 1 530 ? 12.672 -7.255 -24.776 1.00 90.75 530 ASN A C 1
ATOM 4014 O O . ASN A 1 530 ? 11.472 -7.410 -24.559 1.00 90.75 530 ASN A O 1
ATOM 4018 N N . LEU A 1 531 ? 13.328 -6.139 -24.446 1.00 92.75 531 LEU A N 1
ATOM 4019 C CA . LEU A 1 531 ? 12.671 -5.005 -23.805 1.00 92.75 531 LEU A CA 1
ATOM 4020 C C . LEU A 1 531 ? 11.561 -4.436 -24.692 1.00 92.75 531 LEU A C 1
ATOM 4022 O O . LEU A 1 531 ? 10.458 -4.213 -24.211 1.00 92.75 531 LEU A O 1
ATOM 4026 N N . LYS A 1 532 ? 11.822 -4.275 -25.994 1.00 94.00 532 LYS A N 1
ATOM 4027 C CA . LYS A 1 532 ? 10.834 -3.789 -26.959 1.00 94.00 532 LYS A CA 1
ATOM 4028 C C . LYS A 1 532 ? 9.642 -4.730 -27.084 1.00 94.00 532 LYS A C 1
ATOM 4030 O O . LYS A 1 532 ? 8.516 -4.258 -27.063 1.00 94.00 532 LYS A O 1
ATOM 4035 N N . TRP A 1 533 ? 9.875 -6.041 -27.152 1.00 93.56 533 TRP A N 1
ATOM 4036 C CA . TRP A 1 533 ? 8.785 -7.018 -27.125 1.00 93.56 533 TRP A CA 1
ATOM 4037 C C . TRP A 1 533 ? 7.944 -6.905 -25.847 1.00 93.56 533 TRP A C 1
ATOM 4039 O O . TRP A 1 533 ? 6.720 -6.884 -25.930 1.00 93.56 533 TRP A O 1
ATOM 4049 N N . ALA A 1 534 ? 8.581 -6.807 -24.676 1.00 94.19 534 ALA A N 1
ATOM 4050 C CA . ALA A 1 534 ? 7.864 -6.695 -23.409 1.00 94.19 534 ALA A CA 1
ATOM 4051 C C . ALA A 1 534 ? 7.068 -5.379 -23.332 1.00 94.19 534 ALA A C 1
ATOM 4053 O O . ALA A 1 534 ? 5.913 -5.381 -22.915 1.00 94.19 534 ALA A O 1
ATOM 4054 N N . THR A 1 535 ? 7.646 -4.269 -23.800 1.00 95.19 535 THR A N 1
ATOM 4055 C CA . THR A 1 535 ? 6.953 -2.984 -23.949 1.00 95.19 535 THR A CA 1
ATOM 4056 C C . THR A 1 535 ? 5.762 -3.089 -24.904 1.00 95.19 535 THR A C 1
ATOM 4058 O O . THR A 1 535 ? 4.669 -2.670 -24.536 1.00 95.19 535 THR A O 1
ATOM 4061 N N . ASP A 1 536 ? 5.930 -3.681 -26.089 1.00 94.38 536 ASP A N 1
ATOM 4062 C CA . ASP A 1 536 ? 4.850 -3.862 -27.068 1.00 94.38 536 ASP A CA 1
ATOM 4063 C C . ASP A 1 536 ? 3.719 -4.737 -26.489 1.00 94.38 536 ASP A C 1
ATOM 4065 O O . ASP A 1 536 ? 2.546 -4.382 -26.606 1.00 94.38 536 ASP A O 1
ATOM 4069 N N . TRP A 1 537 ? 4.059 -5.809 -25.763 1.00 94.94 537 TRP A N 1
ATOM 4070 C CA . TRP A 1 537 ? 3.090 -6.649 -25.049 1.00 94.94 537 TRP A CA 1
ATOM 4071 C C . TRP A 1 537 ? 2.276 -5.836 -24.032 1.00 94.94 537 TRP A C 1
ATOM 4073 O O . TRP A 1 537 ? 1.046 -5.915 -24.000 1.00 94.94 537 TRP A O 1
ATOM 4083 N N . VAL A 1 538 ? 2.944 -5.009 -23.219 1.00 95.62 538 VAL A N 1
ATOM 4084 C CA . VAL A 1 538 ? 2.265 -4.156 -22.233 1.00 95.62 538 VAL A CA 1
ATOM 4085 C C . VAL A 1 538 ? 1.408 -3.091 -22.927 1.00 95.62 538 VAL A C 1
ATOM 4087 O O . VAL A 1 538 ? 0.308 -2.802 -22.463 1.00 95.62 538 VAL A O 1
ATOM 4090 N N . LEU A 1 539 ? 1.851 -2.528 -24.054 1.00 94.94 539 LEU A N 1
ATOM 4091 C CA . LEU A 1 539 ? 1.070 -1.559 -24.831 1.00 94.94 539 LEU A CA 1
ATOM 4092 C C . LEU A 1 539 ? -0.220 -2.167 -25.394 1.00 94.94 539 LEU A C 1
ATOM 4094 O O . LEU A 1 539 ? -1.275 -1.534 -25.303 1.00 94.94 539 LEU A O 1
ATOM 4098 N N . GLU A 1 540 ? -0.159 -3.389 -25.924 1.00 94.50 540 GLU A N 1
ATOM 4099 C CA . GLU A 1 540 ? -1.340 -4.145 -26.362 1.00 94.50 540 GLU A CA 1
ATOM 4100 C C . GLU A 1 540 ? -2.299 -4.397 -25.184 1.00 94.50 540 GLU A C 1
ATOM 4102 O O . GLU A 1 540 ? -3.498 -4.110 -25.278 1.00 94.50 540 GLU A O 1
ATOM 4107 N N . ALA A 1 541 ? -1.765 -4.812 -24.028 1.00 95.19 541 ALA A N 1
ATOM 4108 C CA . ALA A 1 541 ? -2.548 -4.985 -22.805 1.00 95.19 541 ALA A CA 1
ATOM 4109 C C . ALA A 1 541 ? -3.254 -3.687 -22.371 1.00 95.19 541 ALA A C 1
ATOM 4111 O O . ALA A 1 541 ? -4.460 -3.678 -22.120 1.00 95.19 541 ALA A O 1
ATOM 4112 N N . LEU A 1 542 ? -2.547 -2.553 -22.349 1.00 94.94 542 LEU A N 1
ATOM 4113 C CA . LEU A 1 542 ? -3.119 -1.240 -22.015 1.00 94.94 542 LEU A CA 1
ATOM 4114 C C . LEU A 1 542 ? -4.209 -0.804 -23.017 1.00 94.94 542 LEU A C 1
ATOM 4116 O O . LEU A 1 542 ? -5.208 -0.173 -22.635 1.00 94.94 542 LEU A O 1
ATOM 4120 N N . ALA A 1 543 ? -4.067 -1.172 -24.295 1.00 93.56 543 ALA A N 1
ATOM 4121 C CA . ALA A 1 543 ? -5.070 -0.925 -25.331 1.00 93.56 543 ALA A CA 1
ATOM 4122 C C . ALA A 1 543 ? -6.359 -1.748 -25.130 1.00 93.56 543 ALA A C 1
ATOM 4124 O O . ALA A 1 543 ? -7.425 -1.334 -25.604 1.00 93.56 543 ALA A O 1
ATOM 4125 N N . GLY A 1 544 ? -6.303 -2.807 -24.315 1.00 92.06 544 GLY A N 1
ATOM 4126 C CA . GLY A 1 544 ? -7.418 -3.693 -23.979 1.00 92.06 544 GLY A CA 1
ATOM 4127 C C . GLY A 1 544 ? -7.394 -5.022 -24.728 1.00 92.06 544 GLY A C 1
ATOM 4128 O O . GLY A 1 544 ? -8.349 -5.790 -24.601 1.00 92.06 544 GLY A O 1
ATOM 4129 N N . ASP A 1 545 ? -6.332 -5.287 -25.486 1.00 91.75 545 ASP A N 1
ATOM 4130 C CA . ASP A 1 545 ? -6.066 -6.616 -26.016 1.00 91.75 545 ASP A CA 1
ATOM 4131 C C . ASP A 1 545 ? -5.551 -7.513 -24.878 1.00 91.75 545 ASP A C 1
ATOM 4133 O O . ASP A 1 545 ? -5.034 -7.035 -23.871 1.00 91.75 545 ASP A O 1
ATOM 4137 N N . ILE A 1 546 ? -5.738 -8.828 -24.993 1.00 86.69 546 ILE A N 1
ATOM 4138 C CA . ILE A 1 546 ? -5.187 -9.803 -24.040 1.00 86.69 546 ILE A CA 1
ATOM 4139 C C . ILE A 1 546 ? -4.134 -10.586 -24.816 1.00 86.69 546 ILE A C 1
ATOM 4141 O O . ILE A 1 546 ? -4.479 -11.581 -25.466 1.00 86.69 546 ILE A O 1
ATOM 4145 N N . PRO A 1 547 ? -2.876 -10.115 -24.842 1.00 83.38 547 PRO A N 1
ATOM 4146 C CA . PRO A 1 547 ? -1.870 -10.733 -25.677 1.00 83.38 547 PRO A CA 1
ATOM 4147 C C . PRO A 1 547 ? -1.527 -12.108 -25.110 1.00 83.38 547 PRO A C 1
ATOM 4149 O O . PRO A 1 547 ? -1.451 -12.319 -23.898 1.00 83.38 547 PRO A O 1
ATOM 4152 N N . THR A 1 548 ? -1.334 -13.087 -25.989 1.00 81.81 548 THR A N 1
ATOM 4153 C CA . THR A 1 548 ? -1.028 -14.448 -25.549 1.00 81.81 548 THR A CA 1
ATOM 4154 C C . THR A 1 548 ? 0.373 -14.512 -24.964 1.00 81.81 548 THR A C 1
ATOM 4156 O O . THR A 1 548 ? 1.344 -14.124 -25.603 1.00 81.81 548 THR A O 1
ATOM 4159 N N . CYS A 1 549 ? 0.506 -15.120 -23.796 1.00 75.38 549 CYS A N 1
ATOM 4160 C CA . CYS A 1 549 ? 1.781 -15.208 -23.075 1.00 75.38 549 CYS A CA 1
ATOM 4161 C C . CYS A 1 549 ? 2.657 -16.371 -23.582 1.00 75.38 549 CYS A C 1
ATOM 4163 O O . CYS A 1 549 ? 3.704 -16.669 -23.024 1.00 75.38 549 CYS A O 1
ATOM 4165 N N . GLN A 1 550 ? 2.214 -17.047 -24.650 1.00 67.19 550 GLN A N 1
ATOM 4166 C CA . GLN A 1 550 ? 2.907 -18.169 -25.292 1.00 67.19 550 GLN A CA 1
ATOM 4167 C C . GLN A 1 550 ? 3.986 -17.726 -26.289 1.00 67.19 550 GLN A C 1
ATOM 4169 O O . GLN A 1 550 ? 4.754 -18.560 -26.761 1.00 67.19 550 GLN A O 1
ATOM 4174 N N . THR A 1 551 ? 4.051 -16.440 -26.634 1.00 62.84 551 THR A N 1
ATOM 4175 C CA . THR A 1 551 ? 4.947 -15.915 -27.671 1.00 62.84 551 THR A CA 1
ATOM 4176 C C . THR A 1 551 ? 6.111 -15.132 -27.069 1.00 62.84 551 THR A C 1
ATOM 4178 O O . THR A 1 551 ? 6.361 -13.998 -27.476 1.00 62.84 551 THR A O 1
ATOM 4181 N N . CYS A 1 552 ? 6.814 -15.709 -26.087 1.00 70.88 552 CYS A N 1
ATOM 4182 C CA . CYS A 1 552 ? 8.080 -15.131 -25.634 1.00 70.88 552 CYS A CA 1
ATOM 4183 C C . CYS A 1 552 ? 9.071 -15.177 -26.831 1.00 70.88 552 CYS A C 1
ATOM 4185 O O . CYS A 1 552 ? 9.138 -16.189 -27.535 1.00 70.88 552 CYS A O 1
ATOM 4187 N N . PRO A 1 553 ? 9.782 -14.081 -27.140 1.00 60.22 553 PRO A N 1
ATOM 4188 C CA . PRO A 1 553 ? 10.237 -13.764 -28.497 1.00 60.22 553 PRO A CA 1
ATOM 4189 C C . PRO A 1 553 ? 11.488 -14.526 -28.944 1.00 60.22 553 PRO A C 1
ATOM 4191 O O . PRO A 1 553 ? 11.889 -14.395 -30.099 1.00 60.22 553 PRO A O 1
ATOM 4194 N N . ILE A 1 554 ? 12.104 -15.336 -28.079 1.00 54.72 554 ILE A N 1
ATOM 4195 C CA . ILE A 1 554 ? 13.342 -16.037 -28.423 1.00 54.72 554 ILE A CA 1
ATOM 4196 C C . ILE A 1 554 ? 13.083 -17.544 -28.559 1.00 54.72 554 ILE A C 1
ATOM 4198 O O . ILE A 1 554 ? 12.903 -18.229 -27.548 1.00 54.72 554 ILE A O 1
ATOM 4202 N N . PRO A 1 555 ? 13.106 -18.108 -29.784 1.00 48.31 555 PRO A N 1
ATOM 4203 C CA . PRO A 1 555 ? 13.300 -19.541 -29.944 1.00 48.31 555 PRO A CA 1
ATOM 4204 C C . PRO A 1 555 ? 14.669 -19.907 -29.363 1.00 48.31 555 PRO A C 1
ATOM 4206 O O . PRO A 1 555 ? 15.676 -19.304 -29.728 1.00 48.31 555 PRO A O 1
ATOM 4209 N N . GLN A 1 556 ? 14.678 -20.869 -28.438 1.00 43.12 556 GLN A N 1
ATOM 4210 C CA . GLN A 1 556 ? 15.872 -21.369 -27.754 1.00 43.12 556 GLN A CA 1
ATOM 4211 C C . GLN A 1 556 ? 17.018 -21.601 -28.752 1.00 43.12 556 GLN A C 1
ATOM 4213 O O . GLN A 1 556 ? 16.863 -22.407 -29.674 1.00 43.12 556 GLN A O 1
ATOM 4218 N N . VAL A 1 557 ? 18.133 -20.880 -28.583 1.00 44.84 557 VAL A N 1
ATOM 4219 C CA . VAL A 1 557 ? 19.396 -21.159 -29.288 1.00 44.84 557 VAL A CA 1
ATOM 4220 C C . VAL A 1 557 ? 20.232 -22.107 -28.452 1.00 44.84 557 VAL A C 1
ATOM 4222 O O . VAL A 1 557 ? 20.408 -21.810 -27.248 1.00 44.84 557 VAL A O 1
#

Foldseek 3Di:
DVLVVLLVPPPDPVSLVVVLVVLVVCVVPDPVSVVSNVSSVVSNVVVVVVVPPDDDDDDDDDDDDDDDDDDPPPPPDLDDFDQLVVVLVLLVLLLVLLVVLLVCCVVPNNPPPSNVVSLVVSLVCLVPVLVCNVPPRCNVVNLVVDDPLVSVLCVVLVVLSVQLSCLSPPPSNGSVSSVVNSVSSVVSSVSSVVSCVVVVSDDPPDDDDDPDDDDPDDPDDDDVVCPPPVCLDLLACLLVLVLVLLLLLLLLLVVLLVCCVPPNCPDPSSVVSLVVNLVSLVCSDVRRLDPRSLVSYDPLSSVLSVVLVVLSVVLSVLSVVQRGSVSSVVSSVSSVVSSVVSLVSQDPPPPPPPDDDPDDDDDDDDDPQADPVPFWWDPPFDDPVQQVPQDPEQDLLLLLVLLQVLLVVQVAAEAEDQDDDDSVDGDQWDQDLVNSYIYGYPSLSSSALVVSLRSQLNLLCSQQVNCVLPVCHPPDPVVNSNLSSSLSVQLCQNLQHFDQHPSRDTRHRGDMHTPLVSVCVVPNDVSSVQSVVSSVCSSCSSVNHNDHSNCSPDDDD

pLDDT: mean 78.21, std 19.91, range [23.86, 98.12]